Protein 7RG8 (pdb70)

Sequence (459 aa):
KFKNSTYSRSSVDVLYTFAKCSGLDLIFGLNALLRTSDGQWNSSSNAQLLLDYCASKGYNIDWELGNEPNSFRKKAGIFINGSQLGKDFIHLHKLLRKSTFKNAKLYGPDVGQPRGKTAKMLKSFLKAGGEEVIDAVTWHHYYLNGRTATLEDFLNPDVLDTFISQVQKVLQVVESTRPGKKVWLGETSSAYGGGAPGLSDTFAAGFMWLDKLGLSARMGIEVVMRQVFFGAGNYHLVDENFDPLPDYWLSLLFKKLVGTKVLMASVQGQDRRKLRVYLHCTNTDNPRYKEGDLTLYAINLHNVTKYLRLPYPFSSNKQVDQYLLRPHGPDGLLSKSVQLNGQTLKMVDDQTLPPLKPKPLRPGSSLGLPAFSYAFFVIRNAKVPACIQDVVDLDFFTQEPLHLLVSPSFLSVTIDANLATDPRFLLILLGSPKLRTLARGLSPAYLRFGGTKTDFLIFDPKKE

GO terms:
  GO:0030305 heparanase activity (F, IDA)
  GO:0030200 heparan sulfate proteoglycan catabolic process (P, IDA)
  GO:0030305 heparanase activity (F, EXP)
  GO:0005515 protein binding (F, IPI)
  GO:0004566 beta-glucuronidase activity (F, TAS)
  GO:0006029 proteoglycan metabolic process (P, TAS)
  GO:0005764 lysosome (C, IDA)
  GO:0035580 specific granule lumen (C, TAS)
  GO:0043202 lysosomal lumen (C, TAS)
  GO:0005576 extracellular region (C, TAS)
  GO:0005886 plasma membrane (C, TAS)
  GO:0005654 nucleoplasm (C, IDA)
  GO:0002542 Factor XII activation (P, IDA)
  GO:0005768 endosome (C, IDA)
  GO:0010508 positive regulation of autophagy (P, IDA)
  GO:0030194 positive regulation of blood coagulation (P, IDA)
  GO:0030335 positive regulation of cell migration (P, IDA)
  GO:0006954 inflammatory response (P, IDA)
  GO:0001954 positive regulation of cell-matrix adhesion (P, IMP)
  GO:0005576 extracellular region (C, IMP)

Organism: Homo sapiens (NCBI:txid9606)

Structure (mmCIF, N/CA/C/O backbone):
data_7RG8
#
_entry.id   7RG8
#
_cell.length_a   59.785
_cell.length_b   76.094
_cell.length_c   124.432
_cell.angle_alpha   90.000
_cell.angle_beta   90.000
_cell.angle_gamma   90.000
#
_symmetry.space_group_name_H-M   'P 21 21 21'
#
loop_
_entity.id
_entity.type
_entity.pdbx_description
1 polymer 'Heparanase 50 kDa subunit'
2 polymer 'Heparanase 8 kDa subunit'
3 non-polymer 'ACETATE ION'
4 non-polymer 'SODIUM ION'
5 water water
#
loop_
_atom_site.group_PDB
_atom_site.id
_atom_site.type_symbol
_atom_site.label_atom_id
_atom_site.label_alt_id
_atom_site.label_comp_id
_atom_site.label_asym_id
_atom_site.label_entity_id
_atom_site.label_seq_id
_atom_site.pdbx_PDB_ins_code
_atom_site.Cartn_x
_atom_site.Cartn_y
_atom_site.Cartn_z
_atom_site.occupancy
_atom_site.B_iso_or_equiv
_atom_site.auth_seq_id
_atom_site.auth_comp_id
_atom_site.auth_asym_id
_atom_site.auth_atom_id
_atom_site.pdbx_PDB_model_num
ATOM 1 N N . LYS A 1 3 ? -11.160 24.011 6.595 1.00 65.71 159 LYS A N 1
ATOM 2 C CA . LYS A 1 3 ? -10.004 24.905 6.593 1.00 65.51 159 LYS A CA 1
ATOM 3 C C . LYS A 1 3 ? -8.894 24.337 5.703 1.00 64.65 159 LYS A C 1
ATOM 4 O O . LYS A 1 3 ? -8.253 25.082 4.965 1.00 64.85 159 LYS A O 1
ATOM 22 N N . PHE A 1 4 ? -8.681 23.022 5.751 1.00 63.56 160 PHE A N 1
ATOM 23 C CA . PHE A 1 4 ? -7.667 22.395 4.911 1.00 62.27 160 PHE A CA 1
ATOM 24 C C . PHE A 1 4 ? -8.205 22.135 3.505 1.00 59.28 160 PHE A C 1
ATOM 25 O O . PHE A 1 4 ? -9.335 21.669 3.333 1.00 58.36 160 PHE A O 1
ATOM 42 N N . LYS A 1 5 ? -7.385 22.437 2.500 1.00 57.07 161 LYS A N 1
ATOM 43 C CA . LYS A 1 5 ? -7.599 22.000 1.126 1.00 54.01 161 LYS A CA 1
ATOM 44 C C . LYS A 1 5 ? -6.495 21.016 0.746 1.00 46.37 161 LYS A C 1
ATOM 45 O O . LYS A 1 5 ? -5.509 20.839 1.470 1.00 43.34 161 LYS A O 1
ATOM 64 N N . ASN A 1 6 ? -6.673 20.354 -0.394 1.00 42.04 162 ASN A N 1
ATOM 65 C CA . ASN A 1 6 ? -5.717 19.345 -0.820 1.00 36.93 162 ASN A CA 1
ATOM 66 C C . ASN A 1 6 ? -4.519 19.972 -1.521 1.00 29.46 162 ASN A C 1
ATOM 67 O O . ASN A 1 6 ? -4.614 21.034 -2.146 1.00 30.95 162 ASN A O 1
ATOM 7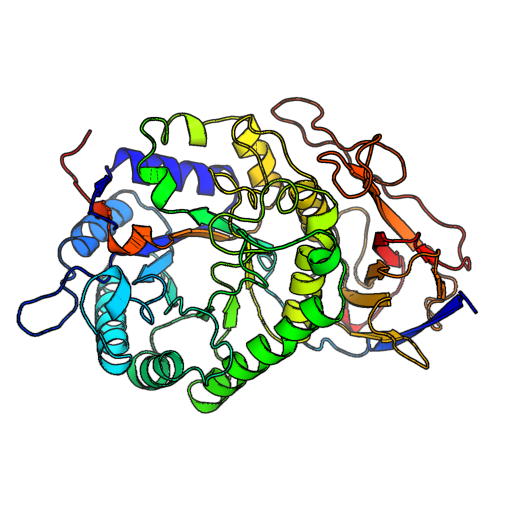8 N N . SER A 1 7 ? -3.385 19.295 -1.399 1.00 22.94 163 SER A N 1
ATOM 79 C CA . SER A 1 7 ? -2.162 19.626 -2.112 1.00 21.13 163 SER A CA 1
ATOM 80 C C . SER A 1 7 ? -1.606 18.349 -2.741 1.00 18.70 163 SER A C 1
ATOM 81 O O . SER A 1 7 ? -1.970 17.242 -2.339 1.00 19.33 163 SER A O 1
ATOM 89 N N . THR A 1 8 ? -0.684 18.492 -3.691 1.00 17.96 164 THR A N 1
ATOM 90 C CA . THR A 1 8 ? -0.064 17.344 -4.327 1.00 18.12 164 THR A CA 1
ATOM 91 C C . THR A 1 8 ? 1.374 17.196 -3.850 1.00 17.32 164 THR A C 1
ATOM 92 O O . THR A 1 8 ? 2.013 18.155 -3.403 1.00 18.78 164 THR A O 1
ATOM 103 N N . TYR A 1 9 ? 1.893 15.976 -3.976 1.00 17.56 165 TYR A N 1
ATOM 104 C CA . TYR A 1 9 ? 3.306 15.703 -3.737 1.00 17.52 165 TYR A CA 1
ATOM 105 C C . TYR A 1 9 ? 3.857 14.826 -4.852 1.00 17.48 165 TYR A C 1
ATOM 106 O O . TYR A 1 9 ? 3.130 14.066 -5.498 1.00 17.95 165 TYR A O 1
ATOM 124 N N . SER A 1 10 ? 5.150 14.960 -5.073 1.00 17.82 166 SER A N 1
ATOM 125 C CA . SER A 1 10 ? 5.827 14.352 -6.206 1.00 17.61 166 SER A CA 1
ATOM 126 C C . SER A 1 10 ? 6.603 13.098 -5.812 1.00 17.72 166 SER A C 1
ATOM 127 O O . SER A 1 10 ? 6.856 12.821 -4.636 1.00 17.68 166 SER A O 1
ATOM 135 N N . ARG A 1 11 ? 7.022 12.356 -6.839 1.00 17.78 167 ARG A N 1
ATOM 136 C CA . ARG A 1 11 ? 7.984 11.275 -6.655 1.00 18.48 167 ARG A CA 1
ATOM 137 C C . ARG A 1 11 ? 9.249 11.769 -5.966 1.00 18.68 167 ARG A C 1
ATOM 138 O O . ARG A 1 11 ? 9.809 11.079 -5.105 1.00 19.16 167 ARG A O 1
ATOM 159 N N . SER A 1 12 ? 9.724 12.959 -6.339 1.00 19.68 168 SER A N 1
ATOM 160 C CA . SER A 1 12 ? 10.955 13.460 -5.740 1.00 20.39 168 SER A CA 1
ATOM 161 C C . SER A 1 12 ? 10.777 13.665 -4.245 1.00 20.51 168 SER A C 1
ATOM 162 O O . SER A 1 12 ? 11.709 13.450 -3.466 1.00 21.18 168 SER A O 1
ATOM 170 N N . SER A 1 13 ? 9.593 14.106 -3.829 1.00 19.61 169 SER A N 1
ATOM 171 C CA . SER A 1 13 ? 9.347 14.276 -2.400 1.00 19.56 169 SER A CA 1
ATOM 172 C C . SER A 1 13 ? 9.351 12.940 -1.677 1.00 18.25 169 SER A C 1
ATOM 173 O O . SER A 1 13 ? 9.894 12.823 -0.573 1.00 18.74 169 SER A O 1
ATOM 181 N N . VAL A 1 14 ? 8.756 11.921 -2.286 1.00 17.67 170 VAL A N 1
ATOM 182 C CA . VAL A 1 14 ? 8.799 10.583 -1.715 1.00 17.29 170 VAL A CA 1
ATOM 183 C C . VAL A 1 14 ? 10.241 10.110 -1.630 1.00 16.63 170 VAL A C 1
ATOM 184 O O . VAL A 1 14 ? 10.676 9.556 -0.611 1.00 17.71 170 VAL A O 1
ATOM 197 N N . ASP A 1 15 ? 11.002 10.308 -2.708 1.00 16.82 171 ASP A N 1
ATOM 198 C CA . ASP A 1 15 ? 12.385 9.858 -2.734 1.00 17.66 171 ASP A CA 1
ATOM 199 C C . ASP A 1 15 ? 13.207 10.512 -1.626 1.00 17.57 171 ASP A C 1
ATOM 200 O O . ASP A 1 15 ? 14.023 9.846 -0.977 1.00 18.95 171 ASP A O 1
ATOM 209 N N . VAL A 1 16 ? 13.059 11.830 -1.440 1.00 18.17 172 VAL A N 1
ATOM 210 C CA . VAL A 1 16 ? 13.883 12.519 -0.455 1.00 19.78 172 VAL A CA 1
ATOM 211 C C . VAL A 1 16 ? 13.506 12.083 0.953 1.00 19.07 172 VAL A C 1
ATOM 212 O O . VAL A 1 16 ? 14.369 11.921 1.814 1.00 19.47 172 VAL A O 1
ATOM 225 N N . LEU A 1 17 ? 12.214 11.881 1.202 1.00 18.16 173 LEU A N 1
ATOM 226 C CA . LEU A 1 17 ? 11.768 11.390 2.502 1.00 17.93 173 LEU A CA 1
ATOM 227 C C . LEU A 1 17 ? 12.326 10.001 2.786 1.00 17.65 173 LEU A C 1
ATOM 228 O O . LEU A 1 17 ? 12.855 9.734 3.883 1.00 17.95 173 LEU A O 1
ATOM 244 N N . TYR A 1 18 ? 12.252 9.110 1.795 1.00 17.13 174 TYR A N 1
ATOM 245 C CA . TYR A 1 18 ? 12.798 7.770 1.971 1.00 17.28 174 TYR A CA 1
ATOM 246 C C . TYR A 1 18 ? 14.306 7.815 2.205 1.00 17.43 174 TYR A C 1
ATOM 247 O O . TYR A 1 18 ? 14.836 7.128 3.086 1.00 18.64 174 TYR A O 1
ATOM 265 N N . THR A 1 19 ? 15.015 8.600 1.400 1.00 18.21 175 THR A N 1
ATOM 266 C CA . THR A 1 19 ? 16.463 8.703 1.537 1.00 19.71 175 THR A CA 1
ATOM 267 C C . THR A 1 19 ? 16.850 9.298 2.881 1.00 18.55 175 THR A C 1
ATOM 268 O O . THR A 1 19 ? 17.812 8.845 3.509 1.00 19.29 175 THR A O 1
ATOM 279 N N . PHE A 1 20 ? 16.112 10.309 3.338 1.00 17.53 176 PHE A N 1
ATOM 280 C CA . PHE A 1 20 ? 16.382 10.876 4.651 1.00 17.78 176 PHE A CA 1
ATOM 281 C C . PHE A 1 20 ? 16.280 9.791 5.723 1.00 17.51 176 PHE A C 1
ATOM 282 O O . PHE A 1 20 ? 17.171 9.640 6.569 1.00 18.69 176 PHE A O 1
ATOM 299 N N . ALA A 1 21 ? 15.204 9.003 5.686 1.00 16.28 177 ALA A N 1
ATOM 300 C CA . ALA A 1 21 ? 15.043 7.940 6.674 1.00 17.36 177 ALA A CA 1
ATOM 301 C C . ALA A 1 21 ? 16.151 6.906 6.541 1.00 19.12 177 ALA A C 1
ATOM 302 O O . ALA A 1 21 ? 16.818 6.560 7.526 1.00 19.45 177 ALA A O 1
ATOM 309 N N . LYS A 1 22 ? 16.366 6.396 5.325 1.00 21.61 178 LYS A N 1
ATOM 310 C CA . LYS A 1 22 ? 17.335 5.323 5.140 1.00 25.01 178 LYS A CA 1
ATOM 311 C C . LYS A 1 22 ? 18.729 5.759 5.566 1.00 24.12 178 LYS A C 1
ATOM 312 O O . LYS A 1 22 ? 19.445 5.013 6.247 1.00 25.39 178 LYS A O 1
ATOM 331 N N . CYS A 1 23 ? 19.150 6.950 5.135 1.00 23.49 179 CYS A N 1
ATOM 332 C CA . CYS A 1 23 ? 20.505 7.392 5.424 1.00 25.64 179 CYS A CA 1
ATOM 333 C C . CYS A 1 23 ? 20.705 7.749 6.883 1.00 24.08 179 CYS A C 1
ATOM 334 O O . CYS A 1 23 ? 21.855 7.846 7.329 1.00 26.48 179 CYS A O 1
ATOM 342 N N . SER A 1 24 ? 19.623 7.934 7.632 1.00 21.38 180 SER A N 1
ATOM 343 C CA . SER A 1 24 ? 19.686 8.196 9.062 1.00 20.60 180 SER A CA 1
ATOM 344 C C . SER A 1 24 ? 19.427 6.959 9.905 1.00 19.37 180 SER A C 1
ATOM 345 O O . SER A 1 24 ? 19.437 7.052 11.135 1.00 20.07 180 SER A O 1
ATOM 353 N N . GLY A 1 25 ? 19.204 5.807 9.286 1.00 18.49 181 GLY A N 1
ATOM 354 C CA . GLY A 1 25 ? 18.930 4.603 10.041 1.00 18.42 181 GLY A CA 1
ATOM 355 C C . GLY A 1 25 ? 17.547 4.555 10.658 1.00 18.07 181 GLY A C 1
ATOM 356 O O . GLY A 1 25 ? 17.368 3.916 11.703 1.00 19.28 181 GLY A O 1
ATOM 360 N N . LEU A 1 26 ? 16.566 5.210 10.040 1.00 16.99 182 LEU A N 1
ATOM 361 C CA . LEU A 1 26 ? 15.196 5.248 10.510 1.00 16.13 182 LEU A CA 1
ATOM 362 C C . LEU A 1 26 ? 14.314 4.443 9.572 1.00 17.52 182 LEU A C 1
ATOM 363 O O . LEU A 1 26 ? 14.620 4.294 8.390 1.00 19.59 182 LEU A O 1
ATOM 379 N N . ASP A 1 27 ? 13.193 3.960 10.103 1.00 16.54 183 ASP A N 1
ATOM 380 C CA . ASP A 1 27 ? 12.227 3.161 9.356 1.00 16.04 183 ASP A CA 1
ATOM 381 C C . ASP A 1 27 ? 10.991 3.995 9.063 1.00 15.92 183 ASP A C 1
ATOM 382 O O . ASP A 1 27 ? 10.275 4.411 9.972 1.00 16.56 183 ASP A O 1
ATOM 391 N N . LEU A 1 28 ? 10.753 4.262 7.794 1.00 15.88 184 LEU A N 1
ATOM 392 C CA . LEU A 1 28 ? 9.679 5.146 7.373 1.00 15.14 184 LEU A CA 1
ATOM 393 C C . LEU A 1 28 ? 8.303 4.495 7.466 1.00 14.70 184 LEU A C 1
ATOM 394 O O . LEU A 1 28 ? 8.093 3.379 6.986 1.00 15.57 184 LEU A O 1
ATOM 410 N N . ILE A 1 29 ? 7.355 5.239 8.032 1.00 14.26 185 ILE A N 1
ATOM 411 C CA . ILE A 1 29 ? 5.935 4.924 8.006 1.00 14.41 185 ILE A CA 1
ATOM 412 C C . ILE A 1 29 ? 5.257 6.069 7.274 1.00 14.41 185 ILE A C 1
ATOM 413 O O . ILE A 1 29 ? 5.448 7.231 7.642 1.00 15.85 185 ILE A O 1
ATOM 429 N N . PHE A 1 30 ? 4.488 5.755 6.232 1.00 14.47 186 PHE A N 1
ATOM 430 C CA . PHE A 1 30 ? 3.871 6.772 5.394 1.00 14.78 186 PHE A CA 1
ATOM 431 C C . PHE A 1 30 ? 2.355 6.681 5.514 1.00 14.48 186 PHE A C 1
ATOM 432 O O . PHE A 1 30 ? 1.766 5.640 5.216 1.00 15.38 186 PHE A O 1
ATOM 449 N N . GLY A 1 31 ? 1.725 7.779 5.924 1.00 14.42 187 GLY A N 1
ATOM 450 C CA . GLY A 1 31 ? 0.283 7.835 6.017 1.00 15.13 187 GLY A CA 1
ATOM 451 C C . GLY A 1 31 ? -0.408 8.140 4.697 1.00 14.55 187 GLY A C 1
ATOM 452 O O . GLY A 1 31 ? -0.124 9.161 4.063 1.00 15.22 187 GLY A O 1
ATOM 456 N N . LEU A 1 32 ? -1.309 7.255 4.275 1.00 15.13 188 LEU A N 1
ATOM 457 C CA . LEU A 1 32 ? -2.078 7.427 3.052 1.00 15.48 188 LEU A CA 1
ATOM 458 C C . LEU A 1 32 ? -3.384 8.180 3.318 1.00 14.96 188 LEU A C 1
ATOM 459 O O . LEU A 1 32 ? -3.943 8.136 4.414 1.00 15.52 188 LEU A O 1
ATOM 475 N N . ASN A 1 33 ? -3.887 8.849 2.285 1.00 15.59 189 ASN A N 1
ATOM 476 C CA . ASN A 1 33 ? -5.087 9.683 2.371 1.00 15.18 189 ASN A CA 1
ATOM 477 C C . ASN A 1 33 ? -6.347 8.821 2.381 1.00 15.39 189 ASN A C 1
ATOM 478 O O . ASN A 1 33 ? -6.635 8.124 1.403 1.00 16.62 189 ASN A O 1
ATOM 489 N N . ALA A 1 34 ? -7.087 8.860 3.502 1.00 15.48 190 ALA A N 1
ATOM 490 C CA . ALA A 1 34 ? -8.300 8.076 3.657 1.00 15.70 190 ALA A CA 1
ATOM 491 C C . ALA A 1 34 ? -9.549 8.800 3.179 1.00 15.46 190 ALA A C 1
ATOM 492 O O . ALA A 1 34 ? -10.632 8.197 3.164 1.00 17.59 190 ALA A O 1
ATOM 499 N N . LEU A 1 35 ? -9.441 10.068 2.795 1.00 15.36 191 LEU A N 1
ATOM 500 C CA . LEU A 1 35 ? -10.605 10.854 2.412 1.00 16.35 191 LEU A CA 1
ATOM 501 C C . LEU A 1 35 ? -10.861 10.866 0.911 1.00 17.58 191 LEU A C 1
ATOM 502 O O . LEU A 1 35 ? -11.680 11.649 0.449 1.00 21.62 191 LEU A O 1
ATOM 518 N N . LEU A 1 36 ? -10.217 9.981 0.162 1.00 16.11 192 LEU A N 1
ATOM 519 C CA . LEU A 1 36 ? -10.532 9.719 -1.236 1.00 16.42 192 LEU A CA 1
ATOM 520 C C . LEU A 1 36 ? -11.578 8.613 -1.194 1.00 16.63 192 LEU A C 1
ATOM 521 O O . LEU A 1 36 ? -11.277 7.481 -0.788 1.00 17.24 192 LEU A O 1
ATOM 537 N N . ARG A 1 37 ? -12.821 8.964 -1.514 1.00 16.81 193 ARG A N 1
ATOM 538 C CA . ARG A 1 37 ? -13.955 8.080 -1.300 1.00 16.58 193 ARG A CA 1
ATOM 539 C C . ARG A 1 37 ? -14.708 7.834 -2.599 1.00 18.01 193 ARG A C 1
ATOM 540 O O . ARG A 1 37 ? -14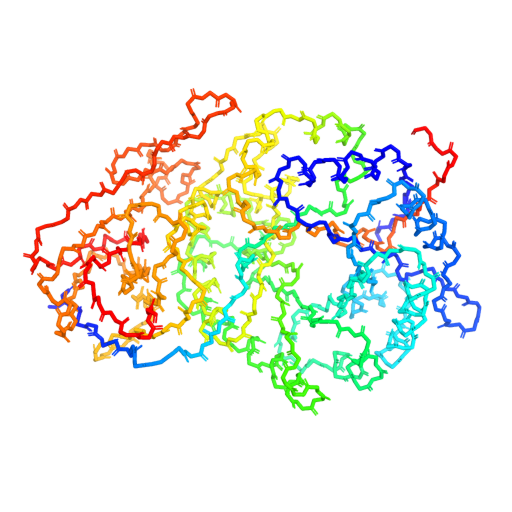.848 8.731 -3.438 1.00 18.42 193 ARG A O 1
ATOM 561 N N . THR A 1 38 ? -15.240 6.626 -2.735 1.00 19.27 194 THR A N 1
ATOM 562 C CA . THR A 1 38 ? -16.116 6.314 -3.853 1.00 20.36 194 THR A CA 1
ATOM 563 C C . THR A 1 38 ? -17.531 6.823 -3.582 1.00 21.66 194 THR A C 1
ATOM 564 O O . THR A 1 38 ? -17.884 7.239 -2.477 1.00 21.93 194 THR A O 1
ATOM 575 N N . SER A 1 39 ? -18.362 6.770 -4.618 1.00 22.78 195 SER A N 1
ATOM 576 C CA . SER A 1 39 ? -19.743 7.218 -4.486 1.00 24.27 195 SER A CA 1
ATOM 577 C C . SER A 1 39 ? -20.586 6.288 -3.627 1.00 25.95 195 SER A C 1
ATOM 578 O O . SER A 1 39 ? -21.690 6.678 -3.233 1.00 28.76 195 SER A O 1
ATOM 586 N N . ASP A 1 40 ? -20.112 5.077 -3.330 1.00 25.68 196 ASP A N 1
ATOM 587 C CA . ASP A 1 40 ? -20.810 4.188 -2.409 1.00 27.05 196 ASP A CA 1
ATOM 588 C C . ASP A 1 40 ? -20.142 4.123 -1.035 1.00 25.64 196 ASP A C 1
ATOM 589 O O . ASP A 1 40 ? -20.358 3.160 -0.294 1.00 27.86 196 ASP A O 1
ATOM 598 N N . GLY A 1 41 ? -19.323 5.117 -0.690 1.00 23.08 197 GLY A N 1
ATOM 599 C CA . GLY A 1 41 ? -18.841 5.267 0.669 1.00 22.15 197 GLY A CA 1
ATOM 600 C C . GLY A 1 41 ? -17.622 4.466 1.039 1.00 21.02 197 GLY A C 1
ATOM 601 O O . GLY A 1 41 ? -17.345 4.325 2.239 1.00 21.52 197 GLY A O 1
ATOM 605 N N . GLN A 1 42 ? -16.891 3.935 0.060 1.00 20.79 198 GLN A N 1
ATOM 606 C CA . GLN A 1 42 ? -15.702 3.135 0.307 1.00 20.78 198 GLN A CA 1
ATOM 607 C C . GLN A 1 42 ? -14.457 3.985 0.089 1.00 18.61 198 GLN A C 1
ATOM 608 O O . GLN A 1 42 ? -14.479 4.971 -0.635 1.00 18.85 198 GLN A O 1
ATOM 622 N N . TRP A 1 43 ? -13.345 3.569 0.683 1.00 17.41 199 TRP A N 1
ATOM 623 C CA . TRP A 1 43 ? -12.063 4.163 0.318 1.00 17.27 199 TRP A CA 1
ATOM 624 C C . TRP A 1 43 ? -11.772 3.873 -1.155 1.00 17.76 199 TRP A C 1
ATOM 625 O O . TRP A 1 43 ? -11.913 2.736 -1.623 1.00 19.63 199 TRP A O 1
ATOM 646 N N . ASN A 1 44 ? -11.388 4.914 -1.892 1.00 17.11 200 ASN A N 1
ATOM 647 C CA . ASN A 1 44 ? -10.944 4.791 -3.277 1.00 17.33 200 ASN A CA 1
ATOM 648 C C . ASN A 1 44 ? -9.427 4.641 -3.245 1.00 17.13 200 ASN A C 1
ATOM 649 O O . ASN A 1 44 ? -8.714 5.599 -2.941 1.00 17.99 200 ASN A O 1
ATOM 660 N N . SER A 1 45 ? -8.930 3.450 -3.568 1.00 17.45 201 SER A N 1
ATOM 661 C CA . SER A 1 45 ? -7.518 3.139 -3.447 1.00 17.93 201 SER A CA 1
ATOM 662 C C . SER A 1 45 ? -6.684 3.531 -4.666 1.00 17.75 201 SER A C 1
ATOM 663 O O . SER A 1 45 ? -5.490 3.218 -4.700 1.00 18.42 201 SER A O 1
ATOM 671 N N A SER A 1 46 ? -7.262 4.226 -5.650 0.46 17.85 202 SER A N 1
ATOM 672 N N B SER A 1 46 ? -7.282 4.211 -5.649 0.54 18.47 202 SER A N 1
ATOM 673 C CA A SER A 1 46 ? -6.558 4.405 -6.921 0.46 18.08 202 SER A CA 1
ATOM 674 C CA B SER A 1 46 ? -6.600 4.458 -6.918 0.54 19.17 202 SER A CA 1
ATOM 675 C C A SER A 1 46 ? -5.307 5.267 -6.771 0.46 18.02 202 SER A C 1
ATOM 676 C C B SER A 1 46 ? -5.306 5.235 -6.719 0.54 18.82 202 SER A C 1
ATOM 677 O O A SER A 1 46 ? -4.283 4.987 -7.406 0.46 18.02 202 SER A O 1
ATOM 678 O O B SER A 1 46 ? -4.254 4.861 -7.251 0.54 19.36 202 SER A O 1
ATOM 693 N N . ASN A 1 47 ? -5.352 6.320 -5.949 1.00 18.21 203 ASN A N 1
ATOM 694 C CA . ASN A 1 47 ? -4.158 7.150 -5.799 1.00 17.99 203 ASN A CA 1
ATOM 695 C C . ASN A 1 47 ? -3.085 6.408 -5.015 1.00 17.85 203 ASN A C 1
ATOM 696 O O . ASN A 1 47 ? -1.906 6.416 -5.393 1.00 18.04 203 ASN A O 1
ATOM 708 N N . ALA A 1 48 ? -3.479 5.737 -3.933 1.00 17.25 204 ALA A N 1
ATOM 709 C CA . ALA A 1 48 ? -2.522 4.956 -3.155 1.00 17.43 204 ALA A CA 1
ATOM 710 C C . ALA A 1 48 ? -1.875 3.874 -4.010 1.00 17.63 204 ALA A C 1
ATOM 711 O O . ALA A 1 48 ? -0.675 3.595 -3.868 1.00 18.65 204 ALA A O 1
ATOM 718 N N . GLN A 1 49 ? -2.654 3.237 -4.896 1.00 17.63 205 GLN A N 1
ATOM 719 C CA . GLN A 1 49 ? -2.084 2.205 -5.756 1.00 18.29 205 GLN A CA 1
ATOM 720 C C . GLN A 1 49 ? -0.928 2.754 -6.585 1.00 18.28 205 GLN A C 1
ATOM 721 O O . GLN A 1 49 ? 0.088 2.075 -6.770 1.00 18.61 205 GLN A O 1
ATOM 735 N N . LEU A 1 50 ? -1.071 3.977 -7.108 1.00 17.81 206 LEU A N 1
ATOM 736 C CA . LEU A 1 50 ? 0.018 4.575 -7.870 1.00 18.64 206 LEU A CA 1
ATOM 737 C C . LEU A 1 50 ? 1.256 4.734 -7.008 1.00 18.24 206 LEU A C 1
ATOM 738 O O . LEU A 1 50 ? 2.371 4.446 -7.455 1.00 18.44 206 LEU A O 1
ATOM 754 N N . LEU A 1 51 ? 1.078 5.195 -5.767 1.00 17.38 207 LEU A N 1
ATOM 755 C CA . LEU A 1 51 ? 2.215 5.375 -4.877 1.00 16.87 207 LEU A CA 1
ATOM 756 C C . LEU A 1 51 ? 2.833 4.045 -4.476 1.00 17.64 207 LEU A C 1
ATOM 757 O O . LEU A 1 51 ? 4.061 3.906 -4.478 1.00 17.87 207 LEU A O 1
ATOM 773 N N . LEU A 1 52 ? 2.005 3.056 -4.142 1.00 18.10 208 LEU A N 1
ATOM 774 C CA . LEU A 1 52 ? 2.536 1.748 -3.785 1.00 18.77 208 LEU A CA 1
ATOM 775 C C . LEU A 1 52 ? 3.342 1.168 -4.937 1.00 18.33 208 LEU A C 1
ATOM 776 O O . LEU A 1 52 ? 4.432 0.630 -4.729 1.00 19.52 208 LEU A O 1
ATOM 792 N N . ASP A 1 53 ? 2.807 1.256 -6.160 1.00 18.47 209 ASP A N 1
ATOM 793 C CA . ASP A 1 53 ? 3.516 0.735 -7.327 1.00 19.19 209 ASP A CA 1
ATOM 794 C C . ASP A 1 53 ? 4.837 1.459 -7.530 1.00 19.56 209 ASP A C 1
ATOM 795 O O . ASP A 1 53 ? 5.858 0.836 -7.854 1.00 20.10 209 ASP A O 1
ATOM 804 N N . TYR A 1 54 ? 4.836 2.781 -7.361 1.00 18.29 210 TYR A N 1
ATOM 805 C CA . TYR A 1 54 ? 6.068 3.540 -7.510 1.00 18.36 210 TYR A CA 1
ATOM 806 C C . TYR A 1 54 ? 7.101 3.088 -6.485 1.00 18.25 210 TYR A C 1
ATOM 807 O O . TYR A 1 54 ? 8.254 2.800 -6.819 1.00 18.84 210 TYR A O 1
ATOM 825 N N . CYS A 1 55 ? 6.701 3.024 -5.215 1.00 18.77 211 CYS A N 1
ATOM 826 C CA . CYS A 1 55 ? 7.644 2.646 -4.171 1.00 18.60 211 CYS A CA 1
ATOM 827 C C . CYS A 1 55 ? 8.161 1.233 -4.367 1.00 20.29 211 CYS A C 1
ATOM 828 O O . CYS A 1 55 ? 9.346 0.965 -4.145 1.00 20.80 211 CYS A O 1
ATOM 836 N N . ALA A 1 56 ? 7.292 0.312 -4.782 1.00 21.31 212 ALA A N 1
ATOM 837 C CA . ALA A 1 56 ? 7.750 -1.047 -5.036 1.00 23.44 212 ALA A CA 1
ATOM 838 C C . ALA A 1 56 ? 8.758 -1.076 -6.174 1.00 23.24 212 ALA A C 1
ATOM 839 O O . ALA A 1 56 ? 9.764 -1.797 -6.116 1.00 24.16 212 ALA A O 1
ATOM 846 N N . SER A 1 57 ? 8.499 -0.303 -7.229 1.00 22.44 213 SER A N 1
ATOM 847 C CA . SER A 1 57 ? 9.408 -0.299 -8.367 1.00 24.55 213 SER A CA 1
ATOM 848 C C . SER A 1 57 ? 10.780 0.218 -7.973 1.00 24.29 213 SER A C 1
ATOM 849 O O . SER A 1 57 ? 11.787 -0.187 -8.560 1.00 26.69 213 SER A O 1
ATOM 857 N N . LYS A 1 58 ? 10.843 1.096 -6.971 1.00 22.95 214 LYS A N 1
ATOM 858 C CA . LYS A 1 58 ? 12.100 1.639 -6.482 1.00 22.99 214 LYS A CA 1
ATOM 859 C C . LYS A 1 58 ? 12.757 0.754 -5.431 1.00 23.47 214 LYS A C 1
ATOM 860 O O . LYS A 1 58 ? 13.867 1.071 -4.986 1.00 24.91 214 LYS A O 1
ATOM 879 N N . GLY A 1 59 ? 12.075 -0.294 -4.972 1.00 22.58 215 GLY A N 1
ATOM 880 C CA . GLY A 1 59 ? 12.626 -1.154 -3.949 1.00 23.05 215 GLY A CA 1
ATOM 881 C C . GLY A 1 59 ? 12.595 -0.556 -2.566 1.00 22.97 215 GLY A C 1
ATOM 882 O O . GLY A 1 59 ? 13.381 -0.959 -1.692 1.00 24.88 215 GLY A O 1
ATOM 886 N N . TYR A 1 60 ? 11.678 0.382 -2.322 1.00 21.84 216 TYR A N 1
ATOM 887 C CA . TYR A 1 60 ? 11.599 1.042 -1.023 1.00 21.24 216 TYR A CA 1
ATOM 888 C C . TYR A 1 60 ? 10.902 0.142 -0.006 1.00 22.49 216 TYR A C 1
ATOM 889 O O . TYR A 1 60 ? 9.847 -0.430 -0.286 1.00 26.20 216 TYR A O 1
ATOM 907 N N . ASN A 1 61 ? 11.471 0.052 1.185 1.00 22.52 217 ASN A N 1
ATOM 908 C CA . ASN A 1 61 ? 10.873 -0.673 2.304 1.00 23.20 217 ASN A CA 1
ATOM 909 C C . ASN A 1 61 ? 10.191 0.350 3.199 1.00 21.17 217 ASN A C 1
ATOM 910 O O . ASN A 1 61 ? 10.839 1.048 3.987 1.00 23.05 217 ASN A O 1
ATOM 921 N N . ILE A 1 62 ? 8.878 0.434 3.064 1.00 19.15 218 ILE A N 1
ATOM 922 C CA . ILE A 1 62 ? 8.056 1.418 3.765 1.00 18.35 218 ILE A CA 1
ATOM 923 C C . ILE A 1 62 ? 6.901 0.677 4.418 1.00 18.28 218 ILE A C 1
ATOM 924 O O . ILE A 1 62 ? 6.341 -0.254 3.829 1.00 20.42 218 ILE A O 1
ATOM 940 N N . ASP A 1 63 ? 6.546 1.088 5.631 1.00 17.41 219 ASP A N 1
ATOM 941 C CA . ASP A 1 63 ? 5.319 0.656 6.289 1.00 16.93 219 ASP A CA 1
ATOM 942 C C . ASP A 1 63 ? 4.273 1.749 6.127 1.00 15.51 219 ASP A C 1
ATOM 943 O O . ASP A 1 63 ? 4.595 2.904 5.830 1.00 16.63 219 ASP A O 1
ATOM 952 N N . TRP A 1 64 ? 3.008 1.380 6.318 1.00 14.96 220 TRP A N 1
ATOM 953 C CA . TRP A 1 64 ? 1.910 2.244 5.906 1.00 15.23 220 TRP A CA 1
ATOM 954 C C . TRP A 1 64 ? 0.894 2.462 7.012 1.00 15.25 220 TRP A C 1
ATOM 955 O O . TRP A 1 64 ? 0.704 1.615 7.894 1.00 16.21 220 TRP A O 1
ATOM 976 N N . GLU A 1 65 ? 0.224 3.607 6.913 1.00 14.90 221 GLU A N 1
ATOM 977 C CA . GLU A 1 65 ? -0.968 3.930 7.677 1.00 14.59 221 GLU A CA 1
ATOM 978 C C . GLU A 1 65 ? -2.012 4.438 6.700 1.00 15.29 221 GLU A C 1
ATOM 979 O O . GLU A 1 65 ? -1.706 4.748 5.546 1.00 15.70 221 GLU A O 1
ATOM 991 N N . LEU A 1 66 ? -3.255 4.521 7.154 1.00 15.35 222 LEU A N 1
ATOM 992 C CA . LEU A 1 66 ? -4.356 5.000 6.315 1.00 16.03 222 LEU A CA 1
ATOM 993 C C . LEU A 1 66 ? -5.224 5.920 7.166 1.00 15.39 222 LEU A C 1
ATOM 994 O O . LEU A 1 66 ? -5.906 5.457 8.087 1.00 16.72 222 LEU A O 1
ATOM 1010 N N . GLY A 1 67 ? -5.178 7.214 6.871 1.00 15.43 223 GLY A N 1
ATOM 1011 C CA . GLY A 1 67 ? -5.927 8.204 7.606 1.00 15.55 223 GLY A CA 1
ATOM 1012 C C . GLY A 1 67 ? -5.227 8.679 8.866 1.00 15.66 223 GLY A C 1
ATOM 1013 O O . GLY A 1 67 ? -4.399 7.988 9.462 1.00 16.25 223 GLY A O 1
ATOM 1017 N N . ASN A 1 68 ? -5.622 9.877 9.290 1.00 15.59 224 ASN A N 1
ATOM 1018 C CA . ASN A 1 68 ? -5.150 10.510 10.518 1.00 15.64 224 ASN A CA 1
ATOM 1019 C C . ASN A 1 68 ? -6.351 11.048 11.279 1.00 15.34 224 ASN A C 1
ATOM 1020 O O . ASN A 1 68 ? -7.116 11.853 10.739 1.00 16.10 224 ASN A O 1
ATOM 1031 N N . GLU A 1 69 ? -6.484 10.647 12.533 1.00 14.93 225 GLU A N 1
ATOM 1032 C CA . GLU A 1 69 ? -7.566 11.137 13.395 1.00 15.46 225 GLU A CA 1
ATOM 1033 C C . GLU A 1 69 ? -8.918 11.061 12.692 1.00 15.16 225 GLU A C 1
ATOM 1034 O O . GLU A 1 69 ? -9.602 12.084 12.514 1.00 15.86 225 GLU A O 1
ATOM 1046 N N . PRO A 1 70 ? -9.351 9.861 12.312 1.00 15.72 226 PRO A N 1
ATOM 1047 C CA . PRO A 1 70 ? -10.637 9.719 11.616 1.00 16.90 226 PRO A CA 1
ATOM 1048 C C . PRO A 1 70 ? -11.809 10.147 12.470 1.00 16.68 226 PRO A C 1
ATOM 1049 O O . PRO A 1 70 ? -12.887 10.436 11.940 1.00 17.76 226 PRO A O 1
ATOM 1060 N N . ASN A 1 71 ? -11.628 10.191 13.795 1.00 17.87 227 ASN A N 1
ATOM 1061 C CA . ASN A 1 71 ? -12.661 10.671 14.696 1.00 20.19 227 ASN A CA 1
ATOM 1062 C C . ASN A 1 71 ? -13.055 12.111 14.424 1.00 21.72 227 ASN A C 1
ATOM 1063 O O . ASN A 1 71 ? -14.146 12.522 14.828 1.00 25.56 227 ASN A O 1
ATOM 1074 N N . SER A 1 72 ? -12.207 12.895 13.766 1.00 19.15 228 SER A N 1
ATOM 1075 C CA . SER A 1 72 ? -12.553 14.280 13.472 1.00 20.85 228 SER A CA 1
ATOM 1076 C C . SER A 1 72 ? -12.835 14.538 11.987 1.00 19.49 228 SER A C 1
ATOM 1077 O O . SER A 1 72 ? -12.887 15.697 11.564 1.00 20.28 228 SER A O 1
ATOM 1085 N N . PHE A 1 73 ? -13.065 13.488 11.191 1.00 18.54 229 PHE A N 1
ATOM 1086 C CA . PHE A 1 73 ? -13.378 13.700 9.775 1.00 18.65 229 PHE A CA 1
ATOM 1087 C C . PHE A 1 73 ? -14.656 14.515 9.591 1.00 20.04 229 PHE A C 1
ATOM 1088 O O . PHE A 1 73 ? -14.757 15.307 8.652 1.00 19.98 229 PHE A O 1
ATOM 1105 N N . ARG A 1 74 ? -15.660 14.324 10.453 1.00 21.85 230 ARG A N 1
ATOM 1106 C CA . ARG A 1 74 ? -16.907 15.063 10.269 1.00 25.59 230 ARG A CA 1
ATOM 1107 C C . ARG A 1 74 ? -16.658 16.562 10.360 1.00 26.62 230 ARG A C 1
ATOM 1108 O O . ARG A 1 74 ? -17.130 17.326 9.513 1.00 27.75 230 ARG A O 1
ATOM 1129 N N . LYS A 1 75 ? -15.854 16.993 11.335 1.00 27.83 231 LYS A N 1
ATOM 1130 C CA . LYS A 1 75 ? -15.568 18.415 11.501 1.00 30.82 231 LYS A CA 1
ATOM 1131 C C . LYS A 1 75 ? -14.554 18.927 10.478 1.00 28.61 231 LYS A C 1
ATOM 1132 O O . LYS A 1 75 ? -14.720 20.030 9.941 1.00 30.73 231 LYS A O 1
ATOM 1151 N N . LYS A 1 76 ? -13.510 18.149 10.182 1.00 25.13 232 LYS A N 1
ATOM 1152 C CA . LYS A 1 76 ? -12.450 18.644 9.310 1.00 24.80 232 LYS A CA 1
ATOM 1153 C C . LYS A 1 76 ? -12.822 18.582 7.829 1.00 23.51 232 LYS A C 1
ATOM 1154 O O . LYS A 1 76 ? -12.284 19.354 7.027 1.00 24.47 232 LYS A O 1
ATOM 1173 N N . ALA A 1 77 ? -13.691 17.660 7.438 1.00 21.32 233 ALA A N 1
ATOM 1174 C CA . ALA A 1 77 ? -13.918 17.393 6.025 1.00 22.00 233 ALA A CA 1
ATOM 1175 C C . ALA A 1 77 ? -15.376 17.199 5.668 1.00 22.65 233 ALA A C 1
ATOM 1176 O O . ALA A 1 77 ? -15.668 16.883 4.506 1.00 24.21 233 ALA A O 1
ATOM 1183 N N . GLY A 1 78 ? -16.293 17.354 6.617 1.00 22.24 234 GLY A N 1
ATOM 1184 C CA . GLY A 1 78 ? -17.700 17.288 6.301 1.00 23.79 234 GLY A CA 1
ATOM 1185 C C . GLY A 1 78 ? -18.191 15.917 5.929 1.00 24.06 234 GLY A C 1
ATOM 1186 O O . GLY A 1 78 ? -19.189 15.797 5.212 1.00 26.70 234 GLY A O 1
ATOM 1190 N N . ILE A 1 79 ? -17.521 14.873 6.393 1.00 22.15 235 ILE A N 1
ATOM 1191 C CA . ILE A 1 79 ? -17.896 13.507 6.065 1.00 21.17 235 ILE A CA 1
ATOM 1192 C C . ILE A 1 79 ? -17.672 12.632 7.290 1.00 21.63 235 ILE A C 1
ATOM 1193 O O . ILE A 1 79 ? -16.663 12.758 7.992 1.00 23.44 235 ILE A O 1
ATOM 1209 N N . PHE A 1 80 ? -18.619 11.750 7.551 1.00 20.45 236 PHE A N 1
ATOM 1210 C CA . PHE A 1 80 ? -18.503 10.784 8.633 1.00 21.47 236 PHE A CA 1
ATOM 1211 C C . PHE A 1 80 ? -18.224 9.405 8.057 1.00 20.51 236 PHE A C 1
ATOM 1212 O O . PHE A 1 80 ? -18.999 8.893 7.245 1.00 21.58 236 PHE A O 1
ATOM 1229 N N . ILE A 1 81 ? -17.111 8.811 8.478 1.00 18.98 237 ILE A N 1
ATOM 1230 C CA . ILE A 1 81 ? -16.754 7.434 8.162 1.00 18.97 237 ILE A CA 1
ATOM 1231 C C . ILE A 1 81 ? -16.718 6.677 9.488 1.00 20.02 237 ILE A C 1
ATOM 1232 O O . ILE A 1 81 ? -15.903 6.989 10.365 1.00 20.63 237 ILE A O 1
ATOM 1248 N N . ASN A 1 82 ? -17.607 5.703 9.654 1.00 19.65 238 ASN A N 1
ATOM 1249 C CA . ASN A 1 82 ? -17.615 5.009 10.936 1.00 20.41 238 ASN A CA 1
ATOM 1250 C C . ASN A 1 82 ? -16.467 4.006 11.008 1.00 19.67 238 ASN A C 1
ATOM 1251 O O . ASN A 1 82 ? -15.801 3.690 10.020 1.00 19.71 238 ASN A O 1
ATOM 1262 N N . GLY A 1 83 ? -16.213 3.529 12.223 1.00 20.81 239 GLY A N 1
ATOM 1263 C CA . GLY A 1 83 ? -15.087 2.646 12.435 1.00 20.56 239 GLY A CA 1
ATOM 1264 C C . GLY A 1 83 ? -15.199 1.331 11.692 1.00 20.61 239 GLY A C 1
ATOM 1265 O O . GLY A 1 83 ? -14.185 0.778 11.260 1.00 21.20 239 GLY A O 1
ATOM 1269 N N . SER A 1 84 ? -16.419 0.805 11.543 1.00 21.53 240 SER A N 1
ATOM 1270 C CA . SER A 1 84 ? -16.594 -0.429 10.782 1.00 22.33 240 SER A CA 1
ATOM 1271 C C . SER A 1 84 ? -16.177 -0.237 9.333 1.00 20.58 240 SER A C 1
ATOM 1272 O O . SER A 1 84 ? -15.500 -1.094 8.753 1.00 21.22 240 SER A O 1
ATOM 1280 N N . GLN A 1 85 ? -16.591 0.877 8.727 1.00 19.80 241 GLN A N 1
ATOM 1281 C CA . GLN A 1 85 ? -16.201 1.169 7.354 1.00 19.46 241 GLN A CA 1
ATOM 1282 C C . GLN A 1 85 ? -14.698 1.381 7.251 1.00 18.49 241 GLN A C 1
ATOM 1283 O O . GLN A 1 85 ? -14.060 0.896 6.312 1.00 18.80 241 GLN A O 1
ATOM 1297 N N . LEU A 1 86 ? -14.113 2.125 8.194 1.00 17.65 242 LEU A N 1
ATOM 1298 C CA . LEU A 1 86 ? -12.668 2.326 8.170 1.00 17.48 242 LEU A CA 1
ATOM 1299 C C . LEU A 1 86 ? -11.931 0.994 8.268 1.00 17.62 242 LEU A C 1
ATOM 1300 O O . LEU A 1 86 ? -10.910 0.786 7.602 1.00 17.61 242 LEU A O 1
ATOM 1316 N N . GLY A 1 87 ? -12.460 0.053 9.056 1.00 18.04 243 GLY A N 1
ATOM 1317 C CA . GLY A 1 87 ? -11.849 -1.262 9.113 1.00 18.83 243 GLY A CA 1
ATOM 1318 C C . GLY A 1 87 ? -11.882 -1.976 7.779 1.00 18.69 243 GLY A C 1
ATOM 1319 O O . GLY A 1 87 ? -10.895 -2.596 7.371 1.00 19.58 243 GLY A O 1
ATOM 1323 N N . LYS A 1 88 ? -13.007 -1.866 7.068 1.00 19.55 244 LYS A N 1
ATOM 1324 C CA . LYS A 1 88 ? -13.125 -2.444 5.735 1.00 19.54 244 LYS A CA 1
ATOM 1325 C C . LYS A 1 88 ? -12.122 -1.808 4.778 1.00 19.17 244 LYS A C 1
ATOM 1326 O O . LYS A 1 88 ? -11.514 -2.500 3.955 1.00 19.70 244 LYS A O 1
ATOM 1345 N N . ASP A 1 89 ? -11.914 -0.495 4.895 1.00 17.63 245 ASP A N 1
ATOM 1346 C CA . ASP A 1 89 ? -10.934 0.189 4.063 1.00 18.09 245 ASP A CA 1
ATOM 1347 C C . ASP A 1 89 ? -9.533 -0.336 4.353 1.00 17.74 245 ASP A C 1
ATOM 1348 O O . ASP A 1 89 ? -8.741 -0.555 3.433 1.00 18.56 245 ASP A O 1
ATOM 1357 N N . PHE A 1 90 ? -9.206 -0.546 5.633 1.00 17.54 246 PHE A N 1
ATOM 1358 C CA . PHE A 1 90 ? -7.898 -1.099 5.978 1.00 16.78 246 PHE A CA 1
ATOM 1359 C C . PHE A 1 90 ? -7.714 -2.514 5.432 1.00 17.30 246 PHE A C 1
ATOM 1360 O O . PHE A 1 90 ? -6.613 -2.875 5.006 1.00 17.95 246 PHE A O 1
ATOM 1377 N N . ILE A 1 91 ? -8.774 -3.325 5.433 1.00 18.09 247 ILE A N 1
ATOM 1378 C CA . ILE A 1 91 ? -8.680 -4.662 4.847 1.00 19.21 247 ILE A CA 1
ATOM 1379 C C . ILE A 1 91 ? -8.328 -4.558 3.370 1.00 19.45 247 ILE A C 1
ATOM 1380 O O . ILE A 1 91 ? -7.491 -5.304 2.854 1.00 20.81 247 ILE A O 1
ATOM 1396 N N . HIS A 1 92 ? -8.941 -3.609 2.671 1.00 19.22 248 HIS A N 1
ATOM 1397 C CA . HIS A 1 92 ? -8.600 -3.409 1.265 1.00 19.69 248 HIS A CA 1
ATOM 1398 C C . HIS A 1 92 ? -7.129 -3.045 1.102 1.00 18.93 248 HIS A C 1
ATOM 1399 O O . HIS A 1 92 ? -6.425 -3.618 0.264 1.00 20.27 248 HIS A O 1
ATOM 1413 N N . LEU A 1 93 ? -6.643 -2.093 1.895 1.00 18.21 249 LEU A N 1
ATOM 1414 C CA . LEU A 1 93 ? -5.236 -1.714 1.807 1.00 18.43 249 LEU A CA 1
ATOM 1415 C C . LEU A 1 93 ? -4.335 -2.904 2.105 1.00 18.98 249 LEU A C 1
ATOM 1416 O O . LEU A 1 93 ? -3.326 -3.114 1.426 1.00 19.25 249 LEU A O 1
ATOM 1432 N N . HIS A 1 94 ? -4.683 -3.703 3.114 1.00 19.01 250 HIS A N 1
ATOM 1433 C CA . HIS A 1 94 ? -3.898 -4.897 3.392 1.00 20.25 250 HIS A CA 1
ATOM 1434 C C . HIS A 1 94 ? -3.779 -5.801 2.168 1.00 20.13 250 HIS A C 1
ATOM 1435 O O . HIS A 1 94 ? -2.703 -6.339 1.883 1.00 20.60 250 HIS A O 1
ATOM 1449 N N . LYS A 1 95 ? -4.870 -5.976 1.421 1.00 21.80 251 LYS A N 1
ATOM 1450 C CA . LYS A 1 95 ? -4.814 -6.832 0.240 1.00 23.70 251 LYS A CA 1
ATOM 1451 C C . LYS A 1 95 ? -3.887 -6.235 -0.812 1.00 23.10 251 LYS A C 1
ATOM 1452 O O . LYS A 1 95 ? -3.144 -6.959 -1.485 1.00 24.19 251 LYS A O 1
ATOM 1471 N N . LEU A 1 96 ? -3.871 -4.910 -0.934 1.00 22.59 252 LEU A N 1
ATOM 1472 C CA . LEU A 1 96 ? -2.964 -4.278 -1.890 1.00 22.64 252 LEU A CA 1
ATOM 1473 C C . LEU A 1 96 ? -1.509 -4.482 -1.487 1.00 22.12 252 LEU A C 1
ATOM 1474 O O . LEU A 1 96 ? -0.646 -4.725 -2.340 1.00 23.53 252 LEU A O 1
ATOM 1490 N N . LEU A 1 97 ? -1.212 -4.380 -0.192 1.00 22.06 253 LEU A N 1
ATOM 1491 C CA . LEU A 1 97 ? 0.153 -4.628 0.258 1.00 22.11 253 LEU A CA 1
ATOM 1492 C C . LEU A 1 97 ? 0.553 -6.085 0.035 1.00 24.46 253 LEU A C 1
ATOM 1493 O O . LEU A 1 97 ? 1.684 -6.369 -0.377 1.00 25.49 253 LEU A O 1
ATOM 1509 N N . ARG A 1 98 ? -0.377 -7.020 0.261 1.00 26.35 254 ARG A N 1
ATOM 1510 C CA . ARG A 1 98 ? -0.088 -8.440 0.069 1.00 30.11 254 ARG A CA 1
ATOM 1511 C C . ARG A 1 98 ? 0.222 -8.739 -1.393 1.00 31.19 254 ARG A C 1
ATOM 1512 O O . ARG A 1 98 ? 1.086 -9.573 -1.692 1.00 32.14 254 ARG A O 1
ATOM 1533 N N . LYS A 1 99 ? -0.473 -8.062 -2.319 1.00 32.16 255 LYS A N 1
ATOM 1534 C CA . LYS A 1 99 ? -0.273 -8.264 -3.750 1.00 35.14 255 LYS A CA 1
ATOM 1535 C C . LYS A 1 99 ? 0.964 -7.552 -4.285 1.00 35.20 255 LYS A C 1
ATOM 1536 O O . LYS A 1 99 ? 1.395 -7.846 -5.410 1.00 35.94 255 LYS A O 1
ATOM 1555 N N . SER A 1 100 ? 1.528 -6.617 -3.517 1.00 35.62 256 SER A N 1
ATOM 1556 C CA . SER A 1 100 ? 2.675 -5.850 -3.970 1.00 35.95 256 SER A CA 1
ATOM 1557 C C . SER A 1 100 ? 3.940 -6.698 -3.895 1.00 37.17 256 SER A C 1
ATOM 1558 O O . SER A 1 100 ? 3.934 -7.834 -3.413 1.00 37.29 256 SER A O 1
ATOM 1566 N N . THR A 1 101 ? 5.054 -6.128 -4.354 1.00 38.66 257 THR A N 1
ATOM 1567 C CA . THR A 1 101 ? 6.353 -6.777 -4.221 1.00 40.74 257 THR A CA 1
ATOM 1568 C C . THR A 1 101 ? 7.098 -6.352 -2.958 1.00 42.84 257 THR A C 1
ATOM 1569 O O . THR A 1 101 ? 8.255 -6.742 -2.778 1.00 43.06 257 THR A O 1
ATOM 1580 N N . PHE A 1 102 ? 6.465 -5.570 -2.082 1.00 45.24 258 PHE A N 1
ATOM 1581 C CA . PHE A 1 102 ? 7.093 -5.229 -0.812 1.00 49.06 258 PHE A CA 1
ATOM 1582 C C . PHE A 1 102 ? 7.372 -6.501 -0.019 1.00 52.85 258 PHE A C 1
ATOM 1583 O O . PHE A 1 102 ? 6.524 -7.394 0.069 1.00 52.56 258 PHE A O 1
ATOM 1600 N N . LYS A 1 103 ? 8.566 -6.581 0.568 1.00 57.18 259 LYS A N 1
ATOM 1601 C CA . LYS A 1 103 ? 8.876 -7.646 1.522 1.00 60.53 259 LYS A CA 1
ATOM 1602 C C . LYS A 1 103 ? 8.170 -7.331 2.839 1.00 58.78 259 LYS A C 1
ATOM 1603 O O . LYS A 1 103 ? 8.672 -6.560 3.660 1.00 60.48 259 LYS A O 1
ATOM 1622 N N . ASN A 1 104 ? 6.976 -7.895 3.023 1.00 55.33 260 ASN A N 1
ATOM 1623 C CA . ASN A 1 104 ? 6.256 -7.886 4.298 1.00 51.01 260 ASN A CA 1
ATOM 1624 C C . ASN A 1 104 ? 6.163 -6.480 4.900 1.00 42.79 260 ASN A C 1
ATOM 1625 O O . ASN A 1 104 ? 6.604 -6.201 6.018 1.00 43.51 260 ASN A O 1
ATOM 1636 N N . ALA A 1 105 ? 5.536 -5.597 4.133 1.00 33.58 261 ALA A N 1
ATOM 1637 C CA . ALA A 1 105 ? 5.210 -4.269 4.620 1.00 27.28 261 ALA A CA 1
ATOM 1638 C C . ALA A 1 105 ? 4.184 -4.370 5.740 1.00 23.91 261 ALA A C 1
ATOM 1639 O O . ALA A 1 105 ? 3.266 -5.195 5.709 1.00 25.95 261 ALA A O 1
ATOM 1646 N N . LYS A 1 106 ? 4.345 -3.529 6.737 1.00 20.31 262 LYS A N 1
ATOM 1647 C CA . LYS A 1 106 ? 3.441 -3.512 7.872 1.00 19.27 262 LYS A CA 1
ATOM 1648 C C . LYS A 1 106 ? 2.408 -2.407 7.712 1.00 18.03 262 LYS A C 1
ATOM 1649 O O . LYS A 1 106 ? 2.599 -1.432 6.969 1.00 17.73 262 LYS A O 1
ATOM 1668 N N . LEU A 1 107 ? 1.306 -2.568 8.441 1.00 17.64 263 LEU A N 1
ATOM 1669 C CA . LEU A 1 107 ? 0.149 -1.689 8.362 1.00 16.17 263 LEU A CA 1
ATOM 1670 C C . LEU A 1 107 ? -0.272 -1.317 9.776 1.00 16.32 263 LEU A C 1
ATOM 1671 O O . LEU A 1 107 ? -0.519 -2.197 10.606 1.00 17.71 263 LEU A O 1
ATOM 1687 N N . TYR A 1 108 ? -0.312 -0.018 10.061 1.00 15.37 264 TYR A N 1
ATOM 1688 C CA . TYR A 1 108 ? -0.640 0.502 11.384 1.00 15.04 264 TYR A CA 1
ATOM 1689 C C . TYR A 1 108 ? -1.851 1.413 11.286 1.00 14.89 264 TYR A C 1
ATOM 1690 O O . TYR A 1 108 ? -2.037 2.088 10.282 1.00 16.26 264 TYR A O 1
ATOM 1708 N N . GLY A 1 109 ? -2.658 1.475 12.345 1.00 14.80 265 GLY A N 1
ATOM 1709 C CA . GLY A 1 109 ? -3.805 2.341 12.337 1.00 15.33 265 GLY A CA 1
ATOM 1710 C C . GLY A 1 109 ? -4.571 2.215 13.635 1.00 14.79 265 GLY A C 1
ATOM 1711 O O . GLY A 1 109 ? -4.248 1.368 14.480 1.00 15.83 265 GLY A O 1
ATOM 1715 N N . PRO A 1 110 ? -5.620 3.030 13.828 1.00 15.10 266 PRO A N 1
ATOM 1716 C CA . PRO A 1 110 ? -6.203 3.985 12.889 1.00 15.21 266 PRO A CA 1
ATOM 1717 C C . PRO A 1 110 ? -5.809 5.433 13.187 1.00 14.88 266 PRO A C 1
ATOM 1718 O O . PRO A 1 110 ? -6.417 6.362 12.653 1.00 15.06 266 PRO A O 1
ATOM 1729 N N . ASP A 1 111 ? -4.823 5.633 14.057 1.00 15.01 267 ASP A N 1
ATOM 1730 C CA . ASP A 1 111 ? -4.340 6.983 14.367 1.00 14.15 267 ASP A CA 1
ATOM 1731 C C . ASP A 1 111 ? -5.458 7.872 14.921 1.00 14.34 267 ASP A C 1
ATOM 1732 O O . ASP A 1 111 ? -5.567 9.054 14.591 1.00 14.91 267 ASP A O 1
ATOM 1741 N N . VAL A 1 112 ? -6.248 7.305 15.840 1.00 14.74 268 VAL A N 1
ATOM 1742 C CA . VAL A 1 112 ? -7.312 8.065 16.475 1.00 15.35 268 VAL A CA 1
ATOM 1743 C C . VAL A 1 112 ? -6.742 9.054 17.487 1.00 15.41 268 VAL A C 1
ATOM 1744 O O . VAL A 1 112 ? -5.723 8.809 18.152 1.00 16.01 268 VAL A O 1
ATOM 1757 N N . GLY A 1 113 ? -7.449 10.165 17.637 1.00 16.19 269 GLY A N 1
ATOM 1758 C CA . GLY A 1 113 ? -7.193 11.057 18.747 1.00 16.60 269 GLY A CA 1
ATOM 1759 C C . GLY A 1 113 ? -7.518 10.420 20.085 1.00 17.81 269 GLY A C 1
ATOM 1760 O O . GLY A 1 113 ? -8.223 9.412 20.182 1.00 19.63 269 GLY A O 1
ATOM 1764 N N . GLN A 1 114 ? -6.981 11.028 21.134 1.00 17.31 270 GLN A N 1
ATOM 1765 C CA . GLN A 1 114 ? -7.161 10.506 22.474 1.00 18.10 270 GLN A CA 1
ATOM 1766 C C . GLN A 1 114 ? -8.633 10.564 22.865 1.00 19.84 270 GLN A C 1
ATOM 1767 O O . GLN A 1 114 ? -9.383 11.419 22.392 1.00 20.87 270 GLN A O 1
ATOM 1781 N N . PRO A 1 115 ? -9.075 9.670 23.740 1.00 22.33 271 PRO A N 1
ATOM 1782 C CA . PRO A 1 115 ? -10.513 9.604 24.025 1.00 25.17 271 PRO A CA 1
ATOM 1783 C C . PRO A 1 115 ? -11.018 10.729 24.894 1.00 27.98 271 PRO A C 1
ATOM 1784 O O . PRO A 1 115 ? -12.221 10.994 24.885 1.00 29.10 271 PRO A O 1
ATOM 1795 N N . ARG A 1 116 ? -10.157 11.395 25.651 1.00 31.05 272 ARG A N 1
ATOM 1796 C CA . ARG A 1 116 ? -10.550 12.532 26.513 1.00 37.43 272 ARG A CA 1
ATOM 1797 C C . ARG A 1 116 ? -11.493 12.007 27.594 1.00 41.13 272 ARG A C 1
ATOM 1798 O O . ARG A 1 116 ? -11.161 11.026 28.277 1.00 42.41 272 ARG A O 1
ATOM 1819 N N . GLY A 1 117 ? -12.644 12.621 27.801 1.00 43.58 273 GLY A N 1
ATOM 1820 C CA . GLY A 1 117 ? -13.607 12.238 28.797 1.00 47.36 273 GLY A CA 1
ATOM 1821 C C . GLY A 1 117 ? -14.586 11.192 28.348 1.00 50.53 273 GLY A C 1
ATOM 1822 O O . GLY A 1 117 ? -15.429 10.777 29.145 1.00 50.67 273 GLY A O 1
ATOM 1826 N N . LYS A 1 118 ? -14.509 10.745 27.099 1.00 52.38 274 LYS A N 1
ATOM 1827 C CA . LYS A 1 118 ? -15.413 9.744 26.559 1.00 54.90 274 LYS A CA 1
ATOM 1828 C C . LYS A 1 118 ? -14.695 8.400 26.482 1.00 53.87 274 LYS A C 1
ATOM 1829 O O . LYS A 1 118 ? -13.547 8.255 26.909 1.00 53.61 274 LYS A O 1
ATOM 1848 N N . THR A 1 119 ? -15.394 7.393 25.967 1.00 52.73 275 THR A N 1
ATOM 1849 C CA . THR A 1 119 ? -14.739 6.140 25.628 1.00 51.30 275 THR A CA 1
ATOM 1850 C C . THR A 1 119 ? -14.051 6.301 24.273 1.00 47.78 275 THR A C 1
ATOM 1851 O O . THR A 1 119 ? -14.075 7.371 23.659 1.00 49.59 275 THR A O 1
ATOM 1862 N N . ALA A 1 120 ? -13.418 5.236 23.799 1.00 43.48 276 ALA A N 1
ATOM 1863 C CA . ALA A 1 120 ? -12.809 5.212 22.470 1.00 38.89 276 ALA A CA 1
ATOM 1864 C C . ALA A 1 120 ? -13.699 4.387 21.543 1.00 35.26 276 ALA A C 1
ATOM 1865 O O . ALA A 1 120 ? -13.354 3.278 21.129 1.00 32.17 276 ALA A O 1
ATOM 1872 N N . LYS A 1 121 ? -14.853 4.966 21.201 1.00 35.03 277 LYS A N 1
ATOM 1873 C CA . LYS A 1 121 ? -15.894 4.239 20.477 1.00 34.83 277 LYS A CA 1
ATOM 1874 C C . LYS A 1 121 ? -15.464 3.899 19.051 1.00 30.73 277 LYS A C 1
ATOM 1875 O O . LYS A 1 121 ? -15.636 2.764 18.592 1.00 29.45 277 LYS A O 1
ATOM 1894 N N . MET A 1 122 ? -14.955 4.880 18.311 1.00 27.36 278 MET A N 1
ATOM 1895 C CA . MET A 1 122 ? -14.538 4.596 16.945 1.00 24.48 278 MET A CA 1
ATOM 1896 C C . MET A 1 122 ? -13.399 3.595 16.930 1.00 21.22 278 MET A C 1
ATOM 1897 O O . MET A 1 122 ? -13.351 2.710 16.067 1.00 20.46 278 MET A O 1
ATOM 1911 N N . LEU A 1 123 ? -12.475 3.705 17.894 1.00 20.08 279 LEU A N 1
ATOM 1912 C CA . LEU A 1 123 ? -11.402 2.723 17.972 1.00 19.57 279 LEU A CA 1
ATOM 1913 C C . LEU A 1 123 ? -11.965 1.323 18.150 1.00 19.73 279 LEU A C 1
ATOM 1914 O O . LEU A 1 123 ? -11.491 0.369 17.527 1.00 20.07 279 LEU A O 1
ATOM 1930 N N . LYS A 1 124 ? -12.974 1.172 19.012 1.00 20.65 280 LYS A N 1
ATOM 1931 C CA . LYS A 1 124 ? -13.495 -0.163 19.281 1.00 21.79 280 LYS A CA 1
ATOM 1932 C C . LYS A 1 124 ? -14.109 -0.761 18.021 1.00 21.23 280 LYS A C 1
ATOM 1933 O O . LYS A 1 124 ? -13.853 -1.920 17.676 1.00 21.38 280 LYS A O 1
ATOM 1952 N N . SER A 1 125 ? -14.922 0.020 17.317 1.00 21.28 281 SER A N 1
ATOM 1953 C CA . SER A 1 125 ? -15.570 -0.513 16.120 1.00 21.81 281 SER A CA 1
ATOM 1954 C C . SER A 1 125 ? -14.546 -0.778 15.021 1.00 20.37 281 SER A C 1
ATOM 1955 O O . SER A 1 125 ? -14.647 -1.771 14.288 1.00 20.83 281 SER A O 1
ATOM 1963 N N . PHE A 1 126 ? -13.532 0.080 14.919 1.00 19.11 282 PHE A N 1
ATOM 1964 C CA . PHE A 1 126 ? -12.460 -0.159 13.963 1.00 17.97 282 PHE A CA 1
ATOM 1965 C C . PHE A 1 126 ? -11.754 -1.476 14.253 1.00 18.40 282 PHE A C 1
ATOM 1966 O O . PHE A 1 126 ? -11.482 -2.261 13.337 1.00 18.84 282 PHE A O 1
ATOM 1983 N N . LEU A 1 127 ? -11.413 -1.723 15.525 1.00 18.47 283 LEU A N 1
ATOM 1984 C CA . LEU A 1 127 ? -10.663 -2.932 15.845 1.00 19.17 283 LEU A CA 1
ATOM 1985 C C . LEU A 1 127 ? -11.515 -4.176 15.651 1.00 20.31 283 LEU A C 1
ATOM 1986 O O . LEU A 1 127 ? -10.998 -5.213 15.227 1.00 20.93 283 LEU A O 1
ATOM 2002 N N . LYS A 1 128 ? -12.823 -4.090 15.910 1.00 21.09 284 LYS A N 1
ATOM 2003 C CA . LYS A 1 128 ? -13.687 -5.232 15.637 1.00 23.11 284 LYS A CA 1
ATOM 2004 C C . LYS A 1 128 ? -13.676 -5.572 14.152 1.00 23.59 284 LYS A C 1
ATOM 2005 O O . LYS A 1 128 ? -13.613 -6.748 13.768 1.00 25.27 284 LYS A O 1
ATOM 2024 N N . ALA A 1 129 ? -13.717 -4.547 13.297 1.00 22.93 285 ALA A N 1
ATOM 2025 C CA . ALA A 1 129 ? -13.881 -4.765 11.864 1.00 22.87 285 ALA A CA 1
ATOM 2026 C C . ALA A 1 129 ? -12.548 -5.037 11.177 1.00 24.18 285 ALA A C 1
ATOM 2027 O O . ALA A 1 129 ? -12.463 -5.909 10.304 1.00 26.57 285 ALA A O 1
ATOM 2034 N N . GLY A 1 130 ? -11.509 -4.270 11.513 1.00 22.57 286 GLY A N 1
ATOM 2035 C CA . GLY A 1 130 ? -10.275 -4.291 10.755 1.00 22.75 286 GLY A CA 1
ATOM 2036 C C . GLY A 1 130 ? -9.039 -4.665 11.552 1.00 21.93 286 GLY A C 1
ATOM 2037 O O . GLY A 1 130 ? -7.927 -4.667 11.026 1.00 22.68 286 GLY A O 1
ATOM 2041 N N . GLY A 1 131 ? -9.213 -5.034 12.819 1.00 22.00 287 GLY A N 1
ATOM 2042 C CA . GLY A 1 131 ? -8.060 -5.272 13.668 1.00 22.91 287 GLY A CA 1
ATOM 2043 C C . GLY A 1 131 ? -7.180 -6.426 13.247 1.00 23.28 287 GLY A C 1
ATOM 2044 O O . GLY A 1 131 ? -5.996 -6.466 13.610 1.00 23.37 287 GLY A O 1
ATOM 2048 N N . GLU A 1 132 ? -7.716 -7.377 12.498 1.00 23.20 288 GLU A N 1
ATOM 2049 C CA A GLU A 1 132 ? -6.912 -8.527 12.113 0.56 24.24 288 GLU A CA 1
ATOM 2050 C CA B GLU A 1 132 ? -6.904 -8.523 12.124 0.44 24.20 288 GLU A CA 1
ATOM 2051 C C . GLU A 1 132 ? -5.783 -8.152 11.164 1.00 23.27 288 GLU A C 1
ATOM 2052 O O . GLU A 1 132 ? -4.783 -8.874 11.090 1.00 24.81 288 GLU A O 1
ATOM 2075 N N . VAL A 1 133 ? -5.913 -7.042 10.436 1.00 20.75 289 VAL A N 1
ATOM 2076 C CA . VAL A 1 133 ? -4.918 -6.700 9.424 1.00 20.64 289 VAL A CA 1
ATOM 2077 C C . VAL A 1 133 ? -3.901 -5.669 9.890 1.00 20.50 289 VAL A C 1
ATOM 2078 O O . VAL A 1 133 ? -2.988 -5.329 9.124 1.00 22.70 289 VAL A O 1
ATOM 2091 N N . ILE A 1 134 ? -4.009 -5.159 11.100 1.00 19.70 290 ILE A N 1
ATOM 2092 C CA . ILE A 1 134 ? -3.037 -4.168 11.541 1.00 20.32 290 ILE A CA 1
ATOM 2093 C C . ILE A 1 134 ? -1.997 -4.824 12.441 1.00 19.15 290 ILE A C 1
ATOM 2094 O O . ILE A 1 134 ? -2.301 -5.728 13.229 1.00 21.49 290 ILE A O 1
ATOM 2110 N N . ASP A 1 135 ? -0.766 -4.360 12.322 1.00 18.25 291 ASP A N 1
ATOM 2111 C CA . ASP A 1 135 ? 0.348 -4.899 13.086 1.00 18.24 291 ASP A CA 1
ATOM 2112 C C . ASP A 1 135 ? 0.533 -4.195 14.418 1.00 17.89 291 ASP A C 1
ATOM 2113 O O . ASP A 1 135 ? 1.197 -4.741 15.307 1.00 20.25 291 ASP A O 1
ATOM 2122 N N . ALA A 1 136 ? -0.025 -3.002 14.575 1.00 17.70 292 ALA A N 1
ATOM 2123 C CA . ALA A 1 136 ? -0.061 -2.309 15.855 1.00 17.09 292 ALA A CA 1
ATOM 2124 C C . ALA A 1 136 ? -1.162 -1.266 15.776 1.00 16.83 292 ALA A C 1
ATOM 2125 O O . ALA A 1 136 ? -1.459 -0.741 14.698 1.00 18.14 292 ALA A O 1
ATOM 2132 N N . VAL A 1 137 ? -1.753 -0.967 16.932 1.00 16.35 293 VAL A N 1
ATOM 2133 C CA . VAL A 1 137 ? -2.805 0.030 17.054 1.00 17.05 293 VAL A CA 1
ATOM 2134 C C . VAL A 1 137 ? -2.170 1.369 17.364 1.00 17.28 293 VAL A C 1
ATOM 2135 O O . VAL A 1 137 ? -1.433 1.485 18.340 1.00 19.78 293 VAL A O 1
ATOM 2148 N N . THR A 1 138 ? -2.485 2.396 16.582 1.00 15.75 294 THR A N 1
ATOM 2149 C CA . THR A 1 138 ? -1.955 3.723 16.835 1.00 15.47 294 THR A CA 1
ATOM 2150 C C . THR A 1 138 ? -3.024 4.680 17.343 1.00 14.04 294 THR A C 1
ATOM 2151 O O . THR A 1 138 ? -4.148 4.714 16.839 1.00 14.96 294 THR A O 1
ATOM 2162 N N . TRP A 1 139 ? -2.635 5.497 18.318 1.00 14.28 295 TRP A N 1
ATOM 2163 C CA . TRP A 1 139 ? -3.460 6.564 18.846 1.00 14.34 295 TRP A CA 1
ATOM 2164 C C . TRP A 1 139 ? -2.568 7.750 19.168 1.00 13.80 295 TRP A C 1
ATOM 2165 O O . TRP A 1 139 ? -1.342 7.639 19.183 1.00 14.39 295 TRP A O 1
ATOM 2186 N N . HIS A 1 140 ? -3.193 8.904 19.392 1.00 14.03 296 HIS A N 1
ATOM 2187 C CA . HIS A 1 140 ? -2.480 10.155 19.575 1.00 13.97 296 HIS A CA 1
ATOM 2188 C C . HIS A 1 140 ? -2.764 10.734 20.956 1.00 14.37 296 HIS A C 1
ATOM 2189 O O . HIS A 1 140 ? -3.808 10.473 21.555 1.00 15.55 296 HIS A O 1
ATOM 2204 N N . HIS A 1 141 ? -1.851 11.568 21.444 1.00 14.66 297 HIS A N 1
ATOM 2205 C CA . HIS A 1 141 ? -2.051 12.199 22.739 1.00 14.71 297 HIS A CA 1
ATOM 2206 C C . HIS A 1 141 ? -1.302 13.521 22.849 1.00 14.29 297 HIS A C 1
ATOM 2207 O O . HIS A 1 141 ? -0.119 13.612 22.501 1.00 14.34 297 HIS A O 1
ATOM 2221 N N . TYR A 1 142 ? -1.995 14.523 23.390 1.00 14.49 298 TYR A N 1
ATOM 2222 C CA . TYR A 1 142 ? -1.415 15.787 23.821 1.00 15.27 298 TYR A CA 1
ATOM 2223 C C . TYR A 1 142 ? -2.008 16.104 25.193 1.00 16.56 298 TYR A C 1
ATOM 2224 O O . TYR A 1 142 ? -3.182 15.822 25.457 1.00 17.09 298 TYR A O 1
ATOM 2242 N N . TYR A 1 143 ? -1.214 16.735 26.059 1.00 16.90 299 TYR A N 1
ATOM 2243 C CA . TYR A 1 143 ? -1.715 17.044 27.397 1.00 17.12 299 TYR A CA 1
ATOM 2244 C C . TYR A 1 143 ? -2.640 18.249 27.384 1.00 18.50 299 TYR A C 1
ATOM 2245 O O . TYR A 1 143 ? -3.613 18.287 28.148 1.00 20.06 299 TYR A O 1
ATOM 2263 N N . LEU A 1 144 ? -2.275 19.289 26.632 1.00 19.14 300 LEU A N 1
ATOM 2264 C CA . LEU A 1 144 ? -2.891 20.600 26.767 1.00 21.17 300 LEU A CA 1
ATOM 2265 C C . LEU A 1 144 ? -3.046 21.282 25.417 1.00 18.82 300 LEU A C 1
ATOM 2266 O O . LEU A 1 144 ? -2.412 20.897 24.441 1.00 18.19 300 LEU A O 1
ATOM 2282 N N . ASN A 1 145 ? -3.865 22.335 25.398 1.00 19.31 301 ASN A N 1
ATOM 2283 C CA . ASN A 1 145 ? -3.968 23.250 24.267 1.00 18.35 301 ASN A CA 1
ATOM 2284 C C . ASN A 1 145 ? -2.778 24.204 24.277 1.00 17.67 301 ASN A C 1
ATOM 2285 O O . ASN A 1 145 ? -2.584 24.956 25.234 1.00 18.43 301 ASN A O 1
ATOM 2296 N N . GLY A 1 146 ? -1.999 24.208 23.197 1.00 17.61 302 GLY A N 1
ATOM 2297 C CA . GLY A 1 146 ? -0.871 25.109 23.116 1.00 19.01 302 GLY A CA 1
ATOM 2298 C C . GLY A 1 146 ? -1.238 26.573 23.184 1.00 19.01 302 GLY A C 1
ATOM 2299 O O . GLY A 1 146 ? -0.386 27.390 23.538 1.00 20.58 302 GLY A O 1
ATOM 2303 N N . ARG A 1 147 ? -2.487 26.932 22.874 1.00 19.95 303 ARG A N 1
ATOM 2304 C CA . ARG A 1 147 ? -2.833 28.343 22.913 1.00 22.81 303 ARG A CA 1
ATOM 2305 C C . ARG A 1 147 ? -2.970 28.866 24.330 1.00 23.01 303 ARG A C 1
ATOM 2306 O O . ARG A 1 147 ? -2.849 30.076 24.535 1.00 26.42 303 ARG A O 1
ATOM 2327 N N . THR A 1 148 ? -3.228 27.995 25.305 1.00 20.79 304 THR A N 1
ATOM 2328 C CA . THR A 1 148 ? -3.493 28.432 26.666 1.00 21.94 304 THR A CA 1
ATOM 2329 C C . THR A 1 148 ? -2.550 27.849 27.710 1.00 21.43 304 THR A C 1
ATOM 2330 O O . THR A 1 148 ? -2.597 28.284 28.868 1.00 23.25 304 THR A O 1
ATOM 2341 N N . ALA A 1 149 ? -1.692 26.904 27.351 1.00 20.59 305 ALA A N 1
ATOM 2342 C CA . ALA A 1 149 ? -0.836 26.268 28.338 1.00 21.03 305 ALA A CA 1
ATOM 2343 C C . ALA A 1 149 ? 0.139 27.273 28.939 1.00 21.70 305 ALA A C 1
ATOM 2344 O O . ALA A 1 149 ? 0.603 28.192 28.268 1.00 22.50 305 ALA A O 1
ATOM 2351 N N . THR A 1 150 ? 0.467 27.063 30.214 1.00 22.04 306 THR A N 1
ATOM 2352 C CA . THR A 1 150 ? 1.395 27.892 30.972 1.00 22.81 306 THR A CA 1
ATOM 2353 C C . THR A 1 150 ? 2.521 27.039 31.545 1.00 21.72 306 THR A C 1
ATOM 2354 O O . THR A 1 150 ? 2.445 25.809 31.604 1.00 21.75 306 THR A O 1
ATOM 2365 N N . LEU A 1 151 ? 3.590 27.712 31.981 1.00 21.64 307 LEU A N 1
ATOM 2366 C CA . LEU A 1 151 ? 4.683 26.997 32.643 1.00 20.92 307 LEU A CA 1
ATOM 2367 C C . LEU A 1 151 ? 4.183 26.163 33.816 1.00 21.52 307 LEU A C 1
ATOM 2368 O O . LEU A 1 15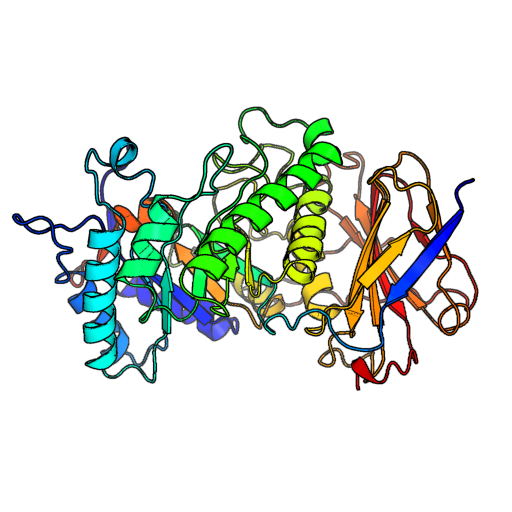1 ? 4.583 25.007 33.982 1.00 21.48 307 LEU A O 1
ATOM 2384 N N . GLU A 1 152 ? 3.320 26.740 34.647 1.00 22.57 308 GLU A N 1
ATOM 2385 C CA . GLU A 1 152 ? 2.765 25.993 35.767 1.00 24.92 308 GLU A CA 1
ATOM 2386 C C . GLU A 1 152 ? 2.188 24.659 35.316 1.00 22.72 308 GLU A C 1
ATOM 2387 O O . GLU A 1 152 ? 2.383 23.633 35.984 1.00 23.21 308 GLU A O 1
ATOM 2399 N N . ASP A 1 153 ? 1.458 24.653 34.191 1.00 21.39 309 ASP A N 1
ATOM 2400 C CA . ASP A 1 153 ? 0.876 23.413 33.691 1.00 21.31 309 ASP A CA 1
ATOM 2401 C C . ASP A 1 153 ? 1.958 22.391 33.357 1.00 20.77 309 ASP A C 1
ATOM 2402 O O . ASP A 1 153 ? 1.786 21.189 33.601 1.00 21.73 309 ASP A O 1
ATOM 2411 N N . PHE A 1 154 ? 3.049 22.841 32.732 1.00 19.32 310 PHE A N 1
ATOM 2412 C CA . PHE A 1 154 ? 4.121 21.945 32.323 1.00 19.73 310 PHE A CA 1
ATOM 2413 C C . PHE A 1 154 ? 4.842 21.334 33.514 1.00 20.01 310 PHE A C 1
ATOM 2414 O O . PHE A 1 154 ? 5.554 20.339 33.341 1.00 21.08 310 PHE A O 1
ATOM 2431 N N . LEU A 1 155 ? 4.702 21.925 34.701 1.00 19.39 311 LEU A N 1
ATOM 2432 C CA . LEU A 1 155 ? 5.355 21.452 35.911 1.00 19.37 311 LEU A CA 1
ATOM 2433 C C . LEU A 1 155 ? 4.390 20.757 36.859 1.00 19.83 311 LEU A C 1
ATOM 2434 O O . LEU A 1 155 ? 4.778 20.415 37.981 1.00 21.48 311 LEU A O 1
ATOM 2450 N N . ASN A 1 156 ? 3.147 20.543 36.445 1.00 20.37 312 ASN A N 1
ATOM 2451 C CA . ASN A 1 156 ? 2.092 20.155 37.371 1.00 20.96 312 ASN A CA 1
ATOM 2452 C C . ASN A 1 156 ? 1.922 18.646 37.361 1.00 20.88 312 ASN A C 1
ATOM 2453 O O . ASN A 1 156 ? 1.552 18.088 36.323 1.00 20.98 312 ASN A O 1
ATOM 2464 N N . PRO A 1 157 ? 2.172 17.945 38.469 1.00 21.23 313 PRO A N 1
ATOM 2465 C CA . PRO A 1 157 ? 1.985 16.486 38.456 1.00 21.67 313 PRO A CA 1
ATOM 2466 C C . PRO A 1 157 ? 0.564 16.060 38.154 1.00 21.19 313 PRO A C 1
ATOM 2467 O O . PRO A 1 157 ? 0.364 14.955 37.642 1.00 21.80 313 PRO A O 1
ATOM 2478 N N . ASP A 1 158 ? -0.435 16.893 38.455 1.00 21.67 314 ASP A N 1
ATOM 2479 C CA . ASP A 1 158 ? -1.803 16.523 38.097 1.00 22.79 314 ASP A CA 1
ATOM 2480 C C . ASP A 1 158 ? -1.980 16.467 36.583 1.00 22.99 314 ASP A C 1
ATOM 2481 O O . ASP A 1 158 ? -2.682 15.586 36.066 1.00 23.26 314 ASP A O 1
ATOM 2490 N N . VAL A 1 159 ? -1.366 17.410 35.861 1.00 21.70 315 VAL A N 1
ATOM 2491 C CA . VAL A 1 159 ? -1.393 17.373 34.400 1.00 20.74 315 VAL A CA 1
ATOM 2492 C C . VAL A 1 159 ? -0.708 16.104 33.907 1.00 19.93 315 VAL A C 1
ATOM 2493 O O . VAL A 1 159 ? -1.240 15.381 33.056 1.00 19.62 315 VAL A O 1
ATOM 2506 N N . LEU A 1 160 ? 0.479 15.800 34.452 1.00 18.80 316 LEU A N 1
ATOM 2507 C CA . LEU A 1 160 ? 1.171 14.588 34.029 1.00 18.91 316 LEU A CA 1
ATOM 2508 C C . LEU A 1 160 ? 0.295 13.366 34.258 1.00 19.18 316 LEU A C 1
ATOM 2509 O O . LEU A 1 160 ? 0.234 12.466 33.420 1.00 19.15 316 LEU A O 1
ATOM 2525 N N . ASP A 1 161 ? -0.400 13.321 35.393 1.00 19.53 317 ASP A N 1
ATOM 2526 C CA . ASP A 1 161 ? -1.183 12.147 35.738 1.00 20.91 317 ASP A CA 1
ATOM 2527 C C . ASP A 1 161 ? -2.391 11.959 34.831 1.00 19.35 317 ASP A C 1
ATOM 2528 O O . ASP A 1 161 ? -2.891 10.830 34.732 1.00 19.98 317 ASP A O 1
ATOM 2537 N N . THR A 1 162 ? -2.854 13.009 34.134 1.00 19.28 318 THR A N 1
ATOM 2538 C CA . THR A 1 162 ? -3.992 12.819 33.232 1.00 19.63 318 THR A CA 1
ATOM 2539 C C . THR A 1 162 ? -3.674 11.810 32.127 1.00 18.76 318 THR A C 1
ATOM 2540 O O . THR A 1 162 ? -4.581 11.179 31.585 1.00 19.48 318 THR A O 1
ATOM 2551 N N . PHE A 1 163 ? -2.398 11.650 31.776 1.00 18.07 319 PHE A N 1
ATOM 2552 C CA . PHE A 1 163 ? -2.012 10.687 30.744 1.00 18.29 319 PHE A CA 1
ATOM 2553 C C . PHE A 1 163 ? -2.369 9.263 31.141 1.00 18.32 319 PHE A C 1
ATOM 2554 O O . PHE A 1 163 ? -2.755 8.461 30.283 1.00 19.25 319 PHE A O 1
ATOM 2571 N N . ILE A 1 164 ? -2.297 8.941 32.432 1.00 18.99 320 ILE A N 1
ATOM 2572 C CA . ILE A 1 164 ? -2.563 7.574 32.887 1.00 19.98 320 ILE A CA 1
ATOM 2573 C C . ILE A 1 164 ? -3.960 7.132 32.479 1.00 19.74 320 ILE A C 1
ATOM 2574 O O . ILE A 1 164 ? -4.156 6.024 31.967 1.00 20.33 320 ILE A O 1
ATOM 2590 N N . SER A 1 165 ? -4.959 7.980 32.734 1.00 20.87 321 SER A N 1
ATOM 2591 C CA . SER A 1 165 ? -6.337 7.633 32.409 1.00 22.40 321 SER A CA 1
ATOM 2592 C C . SER A 1 165 ? -6.544 7.481 30.908 1.00 20.99 321 SER A C 1
ATOM 2593 O O . SER A 1 165 ? -7.321 6.621 30.465 1.00 21.32 321 SER A O 1
ATOM 2601 N N . GLN A 1 166 ? -5.876 8.314 30.112 1.00 20.36 322 GLN A N 1
ATOM 2602 C CA . GLN A 1 166 ? -5.983 8.185 28.663 1.00 19.09 322 GLN A CA 1
ATOM 2603 C C . GLN A 1 166 ? -5.429 6.845 28.184 1.00 18.36 322 GLN A C 1
ATOM 2604 O O . GLN A 1 166 ? -6.059 6.144 27.381 1.00 18.88 322 GLN A O 1
ATOM 2618 N N . VAL A 1 167 ? -4.252 6.463 28.685 1.00 18.10 323 VAL A N 1
ATOM 2619 C CA . VAL A 1 167 ? -3.682 5.171 28.334 1.00 17.62 323 VAL A CA 1
ATOM 2620 C C . VAL A 1 167 ? -4.619 4.052 28.767 1.00 18.49 323 VAL A C 1
ATOM 2621 O O . VAL A 1 167 ? -4.868 3.096 28.020 1.00 19.23 323 VAL A O 1
ATOM 2634 N N . GLN A 1 168 ? -5.124 4.132 29.998 1.00 19.31 324 GLN A N 1
ATOM 2635 C CA . GLN A 1 168 ? -5.980 3.068 30.499 1.00 20.30 324 GLN A CA 1
ATOM 2636 C C . GLN A 1 168 ? -7.188 2.862 29.593 1.00 20.27 324 GLN A C 1
ATOM 2637 O O . GLN A 1 168 ? -7.565 1.720 29.297 1.00 21.43 324 GLN A O 1
ATOM 2651 N N . LYS A 1 169 ? -7.819 3.954 29.155 1.00 20.39 325 LYS A N 1
ATOM 2652 C CA . LYS A 1 169 ? -9.017 3.839 28.329 1.00 21.50 325 LYS A CA 1
ATOM 2653 C C . LYS A 1 169 ? -8.700 3.185 26.988 1.00 20.23 325 LYS A C 1
ATOM 2654 O O . LYS A 1 169 ? -9.456 2.332 26.510 1.00 21.68 325 LYS A O 1
ATOM 2673 N N . VAL A 1 170 ? -7.591 3.572 26.365 1.00 18.57 326 VAL A N 1
ATOM 2674 C CA . VAL A 1 170 ? -7.217 2.974 25.089 1.00 17.99 326 VAL A CA 1
ATOM 2675 C C . VAL A 1 170 ? -6.880 1.494 25.261 1.00 18.35 326 VAL A C 1
ATOM 2676 O O . VAL A 1 170 ? -7.345 0.641 24.495 1.00 19.24 326 VAL A O 1
ATOM 2689 N N . LEU A 1 171 ? -6.050 1.165 26.251 1.00 19.02 327 LEU A N 1
ATOM 2690 C CA . LEU A 1 171 ? -5.686 -0.231 26.450 1.00 19.76 327 LEU A CA 1
ATOM 2691 C C . LEU A 1 171 ? -6.902 -1.087 26.768 1.00 20.32 327 LEU A C 1
ATOM 2692 O O . LEU A 1 171 ? -6.970 -2.237 26.325 1.00 22.22 327 LEU A O 1
ATOM 2708 N N . GLN A 1 172 ? -7.885 -0.544 27.498 1.00 20.84 328 GLN A N 1
ATOM 2709 C CA . GLN A 1 172 ? -9.099 -1.307 27.775 1.00 22.56 328 GLN A CA 1
ATOM 2710 C C . GLN A 1 172 ? -9.813 -1.681 26.485 1.00 21.67 328 GLN A C 1
ATOM 2711 O O . GLN A 1 172 ? -10.286 -2.812 26.331 1.00 22.35 328 GLN A O 1
ATOM 2725 N N . VAL A 1 173 ? -9.917 -0.739 25.550 1.00 20.33 329 VAL A N 1
ATOM 2726 C CA . VAL A 1 173 ? -10.590 -1.038 24.293 1.00 20.04 329 VAL A CA 1
ATOM 2727 C C . VAL A 1 173 ? -9.817 -2.083 23.503 1.00 19.80 329 VAL A C 1
ATOM 2728 O O . VAL A 1 173 ? -10.401 -2.988 22.910 1.00 20.40 329 VAL A O 1
ATOM 2741 N N . VAL A 1 174 ? -8.495 -1.964 23.453 1.00 19.75 330 VAL A N 1
ATOM 2742 C CA . VAL A 1 174 ? -7.704 -2.944 22.714 1.00 20.96 330 VAL A CA 1
ATOM 2743 C C . VAL A 1 174 ? -7.843 -4.326 23.351 1.00 21.89 330 VAL A C 1
ATOM 2744 O O . VAL A 1 174 ? -8.033 -5.335 22.655 1.00 22.52 330 VAL A O 1
ATOM 2757 N N . GLU A 1 175 ? -7.752 -4.401 24.683 1.00 22.39 331 GLU A N 1
ATOM 2758 C CA . GLU A 1 175 ? -7.843 -5.705 25.324 1.00 24.89 331 GLU A CA 1
ATOM 2759 C C . GLU A 1 175 ? -9.217 -6.334 25.119 1.00 24.81 331 GLU A C 1
ATOM 2760 O O . GLU A 1 175 ? -9.338 -7.562 25.083 1.00 26.41 331 GLU A O 1
ATOM 2772 N N . SER A 1 176 ? -10.255 -5.518 24.956 1.00 23.97 332 SER A N 1
ATOM 2773 C CA . SER A 1 176 ? -11.611 -6.003 24.753 1.00 25.91 332 SER A CA 1
ATOM 2774 C C . SER A 1 176 ? -11.892 -6.448 23.324 1.00 25.57 332 SER A C 1
ATOM 2775 O O . SER A 1 176 ? -12.904 -7.118 23.095 1.00 28.68 332 SER A O 1
ATOM 2783 N N . THR A 1 177 ? -11.038 -6.110 22.363 1.00 24.42 33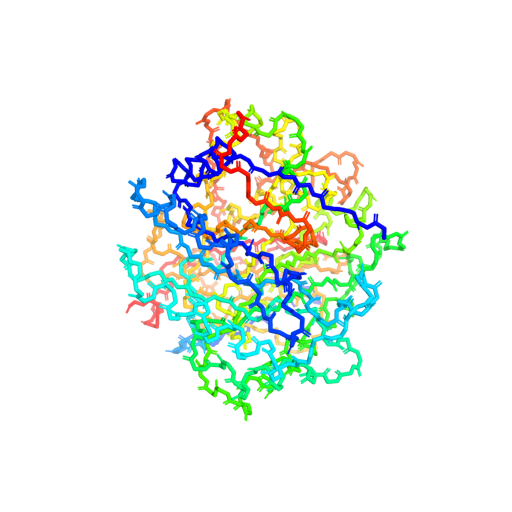3 THR A N 1
ATOM 2784 C CA . THR A 1 177 ? -11.281 -6.445 20.960 1.00 24.16 333 THR A CA 1
ATOM 2785 C C . THR A 1 177 ? -10.173 -7.272 20.330 1.00 24.77 333 THR A C 1
ATOM 2786 O O . THR A 1 177 ? -10.452 -8.148 19.503 1.00 26.39 333 THR A O 1
ATOM 2797 N N . ARG A 1 178 ? -8.920 -6.972 20.648 1.00 23.07 334 ARG A N 1
ATOM 2798 C CA . ARG A 1 178 ? -7.764 -7.635 20.047 1.00 23.61 334 ARG A CA 1
ATOM 2799 C C . ARG A 1 178 ? -6.723 -7.811 21.134 1.00 23.34 334 ARG A C 1
ATOM 2800 O O . ARG A 1 178 ? -5.650 -7.193 21.096 1.00 23.01 334 ARG A O 1
ATOM 2821 N N . PRO A 1 179 ? -6.999 -8.666 22.118 1.00 23.99 335 PRO A N 1
ATOM 2822 C CA . PRO A 1 179 ? -6.066 -8.802 23.248 1.00 25.29 335 PRO A CA 1
ATOM 2823 C C . PRO A 1 179 ? -4.664 -9.180 22.789 1.00 25.18 335 PRO A C 1
ATOM 2824 O O . PRO A 1 179 ? -4.481 -10.068 21.962 1.00 26.56 335 PRO A O 1
ATOM 2835 N N . GLY A 1 180 ? -3.668 -8.481 23.324 1.00 24.66 336 GLY A N 1
ATOM 2836 C CA . GLY A 1 180 ? -2.286 -8.731 22.981 1.00 25.24 336 GLY A CA 1
ATOM 2837 C C . GLY A 1 180 ? -1.760 -7.946 21.796 1.00 24.41 336 GLY A C 1
ATOM 2838 O O . GLY A 1 180 ? -0.537 -7.919 21.578 1.00 25.27 336 GLY A O 1
ATOM 2842 N N . LYS A 1 181 ? -2.631 -7.315 21.009 1.00 22.93 337 LYS A N 1
ATOM 2843 C CA . LYS A 1 181 ? -2.159 -6.521 19.891 1.00 22.19 337 LYS A CA 1
ATOM 2844 C C . LYS A 1 181 ? -1.318 -5.378 20.428 1.00 19.80 337 LYS A C 1
ATOM 2845 O O . LYS A 1 181 ? -1.666 -4.742 21.427 1.00 20.77 337 LYS A O 1
ATOM 2864 N N . LYS A 1 182 ? -0.216 -5.098 19.753 1.00 19.22 338 LYS A N 1
ATOM 2865 C CA . LYS A 1 182 ? 0.675 -4.040 20.204 1.00 18.60 338 LYS A CA 1
ATOM 2866 C C . LYS A 1 182 ? -0.008 -2.688 20.064 1.00 17.81 338 LYS A C 1
ATOM 2867 O O . LYS A 1 182 ? -0.783 -2.458 19.135 1.00 18.07 338 LYS A O 1
ATOM 2886 N N . VAL A 1 183 ? 0.286 -1.794 20.997 1.00 17.02 339 VAL A N 1
ATOM 2887 C CA . VAL A 1 183 ? -0.311 -0.469 21.057 1.00 16.92 339 VAL A CA 1
ATOM 2888 C C . VAL A 1 183 ? 0.801 0.571 21.030 1.00 15.32 339 VAL A C 1
ATOM 2889 O O . VAL A 1 183 ? 1.746 0.507 21.833 1.00 16.33 339 VAL A O 1
ATOM 2902 N N . TRP A 1 184 ? 0.688 1.518 20.096 1.00 15.64 340 TRP A N 1
ATOM 2903 C CA . TRP A 1 184 ? 1.674 2.551 19.870 1.00 14.67 340 TRP A CA 1
ATOM 2904 C C . TRP A 1 184 ? 1.040 3.931 19.993 1.00 13.89 340 TRP A C 1
ATOM 2905 O O . TRP A 1 184 ? -0.088 4.147 19.546 1.00 14.95 340 TRP A O 1
ATOM 2926 N N . LEU A 1 185 ? 1.788 4.881 20.545 1.00 14.68 341 LEU A N 1
ATOM 2927 C CA . LEU A 1 185 ? 1.444 6.290 20.393 1.00 14.62 341 LEU A CA 1
ATOM 2928 C C . LEU A 1 185 ? 1.992 6.730 19.050 1.00 15.10 341 LEU A C 1
ATOM 2929 O O . LEU A 1 185 ? 3.209 6.806 18.878 1.00 16.18 341 LEU A O 1
ATOM 2945 N N . GLY A 1 186 ? 1.108 6.967 18.095 1.00 14.87 342 GLY A N 1
ATOM 2946 C CA . GLY A 1 186 ? 1.516 7.280 16.743 1.00 14.93 342 GLY A CA 1
ATOM 2947 C C . GLY A 1 186 ? 1.783 8.719 16.437 1.00 14.86 342 GLY A C 1
ATOM 2948 O O . GLY A 1 186 ? 2.253 9.021 15.340 1.00 15.69 342 GLY A O 1
ATOM 2952 N N . GLU A 1 187 ? 1.493 9.619 17.374 1.00 14.83 343 GLU A N 1
ATOM 2953 C CA . GLU A 1 187 ? 1.700 11.053 17.210 1.00 14.57 343 GLU A CA 1
ATOM 2954 C C . GLU A 1 187 ? 1.440 11.652 18.580 1.00 14.10 343 GLU A C 1
ATOM 2955 O O . GLU A 1 187 ? 0.304 11.587 19.050 1.00 15.45 343 GLU A O 1
ATOM 2967 N N . THR A 1 188 ? 2.451 12.225 19.234 1.00 14.17 344 THR A N 1
ATOM 2968 C CA . THR A 1 188 ? 2.217 12.670 20.600 1.00 13.81 344 THR A CA 1
ATOM 2969 C C . THR A 1 188 ? 3.203 13.750 21.001 1.00 13.31 344 THR A C 1
ATOM 2970 O O . THR A 1 188 ? 4.359 13.744 20.578 1.00 14.58 344 THR A O 1
ATOM 2981 N N . SER A 1 189 ? 2.732 14.677 21.841 1.00 14.62 345 SER A N 1
ATOM 2982 C CA . SER A 1 189 ? 3.629 15.702 22.361 1.00 15.27 345 SER A CA 1
ATOM 2983 C C . SER A 1 189 ? 2.966 16.420 23.530 1.00 15.46 345 SER A C 1
ATOM 2984 O O . SER A 1 189 ? 1.964 15.959 24.082 1.00 16.32 345 SER A O 1
ATOM 2992 N N . SER A 1 190 ? 3.555 17.559 23.903 1.00 15.43 346 SER A N 1
ATOM 2993 C CA . SER A 1 190 ? 3.121 18.322 25.067 1.00 15.48 346 SER A CA 1
ATOM 2994 C C . SER A 1 190 ? 1.761 18.966 24.844 1.00 16.21 346 SER A C 1
ATOM 2995 O O . SER A 1 190 ? 0.845 18.809 25.667 1.00 17.13 346 SER A O 1
ATOM 3003 N N . ALA A 1 191 ? 1.623 19.718 23.758 1.00 16.17 347 ALA A N 1
ATOM 3004 C CA . ALA A 1 191 ? 0.463 20.577 23.580 1.00 16.54 347 ALA A CA 1
ATOM 3005 C C . ALA A 1 191 ? 0.089 20.617 22.108 1.00 16.75 347 ALA A C 1
ATOM 3006 O O . ALA A 1 191 ? 0.962 20.700 21.237 1.00 17.46 347 ALA A O 1
ATOM 3013 N N . TYR A 1 192 ? -1.213 20.547 21.848 1.00 16.54 348 TYR A N 1
ATOM 3014 C CA . TYR A 1 192 ? -1.739 20.578 20.494 1.00 17.33 348 TYR A CA 1
ATOM 3015 C C . TYR A 1 192 ? -1.806 22.008 19.959 1.00 17.37 348 TYR A C 1
ATOM 3016 O O . TYR A 1 192 ? -1.509 22.983 20.648 1.00 18.95 348 TYR A O 1
ATOM 3034 N N . GLY A 1 193 ? -2.202 22.131 18.701 1.00 18.64 349 GLY A N 1
ATOM 3035 C CA . GLY A 1 193 ? -2.204 23.432 18.076 1.00 19.49 349 GLY A CA 1
ATOM 3036 C C . GLY A 1 193 ? -0.822 23.926 17.737 1.00 19.97 349 GLY A C 1
ATOM 3037 O O . GLY A 1 193 ? -0.594 25.137 17.701 1.00 22.13 349 GLY A O 1
ATOM 3041 N N . GLY A 1 194 ? 0.111 23.013 17.481 1.00 18.97 350 GLY A N 1
ATOM 3042 C CA . GLY A 1 194 ? 1.470 23.371 17.134 1.00 19.46 350 GLY A CA 1
ATOM 3043 C C . GLY A 1 194 ? 2.397 23.561 18.308 1.00 19.87 350 GLY A C 1
ATOM 3044 O O . GLY A 1 194 ? 3.532 24.020 18.125 1.00 22.45 350 GLY A O 1
ATOM 3048 N N . GLY A 1 195 ? 1.962 23.215 19.503 1.00 18.30 351 GLY A N 1
ATOM 3049 C CA . GLY A 1 195 ? 2.775 23.396 20.685 1.00 18.64 351 GLY A CA 1
ATOM 3050 C C . GLY A 1 195 ? 2.533 24.735 21.352 1.00 18.43 351 GLY A C 1
ATOM 3051 O O . GLY A 1 195 ? 1.927 25.645 20.799 1.00 21.19 351 GLY A O 1
ATOM 3055 N N . ALA A 1 196 ? 3.004 24.840 22.588 1.00 17.63 352 ALA A N 1
ATOM 3056 C CA . ALA A 1 196 ? 2.859 26.061 23.376 1.00 18.55 352 ALA A CA 1
ATOM 3057 C C . ALA A 1 196 ? 4.041 26.982 23.106 1.00 19.18 352 ALA A C 1
ATOM 3058 O O . ALA A 1 196 ? 5.179 26.611 23.417 1.00 19.29 352 ALA A O 1
ATOM 3065 N N . PRO A 1 197 ? 3.832 28.156 22.519 1.00 20.00 353 PRO A N 1
ATOM 3066 C CA . PRO A 1 197 ? 4.964 29.049 22.243 1.00 22.22 353 PRO A CA 1
ATOM 3067 C C . PRO A 1 197 ? 5.725 29.381 23.518 1.00 23.21 353 PRO A C 1
ATOM 3068 O O . PRO A 1 197 ? 5.132 29.655 24.563 1.00 24.66 353 PRO A O 1
ATOM 3079 N N . GLY A 1 198 ? 7.053 29.361 23.416 1.00 22.95 354 GLY A N 1
ATOM 3080 C CA . GLY A 1 198 ? 7.894 29.701 24.546 1.00 22.86 354 GLY A CA 1
ATOM 3081 C C . GLY A 1 198 ? 7.948 28.661 25.640 1.00 21.22 354 GLY A C 1
ATOM 3082 O O . GLY A 1 198 ? 8.514 28.934 26.711 1.00 22.08 354 GLY A O 1
ATOM 3086 N N . LEU A 1 199 ? 7.376 27.478 25.404 1.00 20.40 355 LEU A N 1
ATOM 3087 C CA . LEU A 1 199 ? 7.294 26.439 26.418 1.00 19.72 355 LEU A CA 1
ATOM 3088 C C . LEU A 1 199 ? 7.628 25.078 25.816 1.00 17.69 355 LEU A C 1
ATOM 3089 O O . LEU A 1 199 ? 8.468 24.352 26.351 1.00 18.36 355 LEU A O 1
ATOM 3105 N N . SER A 1 200 ? 6.975 24.706 24.704 1.00 17.35 356 SER A N 1
ATOM 3106 C CA . SER A 1 200 ? 7.161 23.373 24.140 1.00 16.55 356 SER A CA 1
ATOM 3107 C C . SER A 1 200 ? 8.550 23.137 23.565 1.00 16.28 356 SER A C 1
ATOM 3108 O O . SER A 1 200 ? 8.890 21.976 23.302 1.00 16.37 356 SER A O 1
ATOM 3117 N N . ASP A 1 201 ? 9.336 24.199 23.362 1.00 17.08 357 ASP A N 1
ATOM 3118 C CA . ASP A 1 201 ? 10.694 24.126 22.845 1.00 16.46 357 ASP A CA 1
ATOM 3119 C C . ASP A 1 201 ? 11.754 24.421 23.906 1.00 17.36 357 ASP A C 1
ATOM 3120 O O . ASP A 1 201 ? 12.888 24.783 23.567 1.00 19.27 357 ASP A O 1
ATOM 3129 N N . THR A 1 202 ? 11.432 24.227 25.176 1.00 17.14 358 THR A N 1
ATOM 3130 C CA . THR A 1 202 ? 12.321 24.607 26.267 1.00 17.60 358 THR A CA 1
ATOM 3131 C C . THR A 1 202 ? 12.668 23.400 27.137 1.00 17.01 358 THR A C 1
ATOM 3132 O O . THR A 1 202 ? 12.113 22.308 26.999 1.00 17.39 358 THR A O 1
ATOM 3143 N N . PHE A 1 203 ? 13.585 23.630 28.084 1.00 17.36 359 PHE A N 1
ATOM 3144 C CA . PHE A 1 203 ? 13.902 22.613 29.073 1.00 17.96 359 PHE A CA 1
ATOM 3145 C C . PHE A 1 203 ? 12.647 22.156 29.814 1.00 17.39 359 PHE A C 1
ATOM 3146 O O . PHE A 1 203 ? 12.510 20.976 30.160 1.00 18.15 359 PHE A O 1
ATOM 3163 N N . ALA A 1 204 ? 11.725 23.086 30.083 1.00 17.50 360 ALA A N 1
ATOM 3164 C CA . ALA A 1 204 ? 10.522 22.752 30.833 1.00 18.35 360 ALA A CA 1
ATOM 3165 C C . ALA A 1 204 ? 9.643 21.732 30.124 1.00 18.15 360 ALA A C 1
ATOM 3166 O O . ALA A 1 204 ? 8.827 21.073 30.768 1.00 19.03 360 ALA A O 1
ATOM 3173 N N . ALA A 1 205 ? 9.777 21.592 28.807 1.00 17.54 361 ALA A N 1
ATOM 3174 C CA . ALA A 1 205 ? 9.014 20.590 28.068 1.00 17.33 361 ALA A CA 1
ATOM 3175 C C . ALA A 1 205 ? 9.463 19.174 28.397 1.00 16.49 361 ALA A C 1
ATOM 3176 O O . ALA A 1 205 ? 8.709 18.225 28.146 1.00 16.45 361 ALA A O 1
ATOM 3183 N N . GLY A 1 206 ? 10.640 19.019 29.008 1.00 16.73 362 GLY A N 1
ATOM 3184 C CA . GLY A 1 206 ? 11.194 17.703 29.210 1.00 16.40 362 GLY A CA 1
ATOM 3185 C C . GLY A 1 206 ? 10.474 16.893 30.263 1.00 16.15 362 GLY A C 1
ATOM 3186 O O . GLY A 1 206 ? 10.517 15.666 30.234 1.00 17.47 362 GLY A O 1
ATOM 3190 N N . PHE A 1 207 ? 9.798 17.547 31.201 1.00 16.69 363 PHE A N 1
ATOM 3191 C CA . PHE A 1 207 ? 9.072 16.781 32.212 1.00 17.32 363 PHE A CA 1
ATOM 3192 C C . PHE A 1 207 ? 7.962 15.957 31.565 1.00 17.46 363 PHE A C 1
ATOM 3193 O O . PHE A 1 207 ? 7.849 14.744 31.799 1.00 19.13 363 PHE A O 1
ATOM 3210 N N . MET A 1 208 ? 7.152 16.602 30.717 1.00 17.96 364 MET A N 1
ATOM 3211 C CA . MET A 1 208 ? 6.105 15.896 29.989 1.00 18.18 364 MET A CA 1
ATOM 3212 C C . MET A 1 208 ? 6.698 14.816 29.091 1.00 17.95 364 MET A C 1
ATOM 3213 O O . MET A 1 208 ? 6.132 13.734 28.953 1.00 21.49 364 MET A O 1
ATOM 3227 N N . TRP A 1 209 ? 7.820 15.095 28.436 1.00 16.24 365 TRP A N 1
ATOM 3228 C CA . TRP A 1 209 ? 8.343 14.116 27.491 1.00 16.63 365 TRP A CA 1
ATOM 3229 C C . TRP A 1 209 ? 8.908 12.909 28.230 1.00 15.80 365 TRP A C 1
ATOM 3230 O O . TRP A 1 209 ? 8.562 11.765 27.923 1.00 16.44 365 TRP A O 1
ATOM 3251 N N . LEU A 1 210 ? 9.755 13.138 29.235 1.00 16.21 366 LEU A N 1
ATOM 3252 C CA . LEU A 1 210 ? 10.344 12.004 29.939 1.00 16.18 366 LEU A CA 1
ATOM 3253 C C . LEU A 1 210 ? 9.283 11.221 30.697 1.00 16.22 366 LEU A C 1
ATOM 3254 O O . LEU A 1 210 ? 9.314 9.985 30.722 1.00 17.10 366 LEU A O 1
ATOM 3270 N N . ASP A 1 211 ? 8.330 11.921 31.309 1.00 15.96 367 ASP A N 1
ATOM 3271 C CA . ASP A 1 211 ? 7.301 11.224 32.071 1.00 16.30 367 ASP A CA 1
ATOM 3272 C C . ASP A 1 211 ? 6.421 10.375 31.162 1.00 16.22 367 ASP A C 1
ATOM 3273 O O . ASP A 1 211 ? 6.012 9.269 31.530 1.00 17.34 367 ASP A O 1
ATOM 3282 N N . LYS A 1 212 ? 6.088 10.902 29.978 1.00 15.87 368 LYS A N 1
ATOM 3283 C CA . LYS A 1 212 ? 5.300 10.144 29.011 1.00 15.44 368 LYS A CA 1
ATOM 3284 C C . LYS A 1 212 ? 6.030 8.873 28.594 1.00 15.47 368 LYS A C 1
ATOM 3285 O O . LYS A 1 212 ? 5.421 7.805 28.481 1.00 16.03 368 LYS A O 1
ATOM 3304 N N . LEU A 1 213 ? 7.338 8.971 28.348 1.00 15.51 369 LEU A N 1
ATOM 3305 C CA . LEU A 1 213 ? 8.112 7.782 28.014 1.00 15.59 369 LEU A CA 1
ATOM 3306 C C . LEU A 1 213 ? 8.088 6.786 29.165 1.00 16.00 369 LEU A C 1
ATOM 3307 O O . LEU A 1 213 ? 7.882 5.586 28.960 1.00 16.85 369 LEU A O 1
ATOM 3323 N N . GLY A 1 214 ? 8.298 7.271 30.392 1.00 16.12 370 GLY A N 1
ATOM 3324 C CA . GLY A 1 214 ? 8.314 6.377 31.539 1.00 16.61 370 GLY A CA 1
ATOM 3325 C C . GLY A 1 214 ? 6.996 5.655 31.730 1.00 15.86 370 GLY A C 1
ATOM 3326 O O . GLY A 1 214 ? 6.960 4.435 31.916 1.00 17.29 370 GLY A O 1
ATOM 3330 N N . LEU A 1 215 ? 5.886 6.404 31.686 1.00 16.15 371 LEU A N 1
ATOM 3331 C CA . LEU A 1 215 ? 4.580 5.789 31.876 1.00 17.04 371 LEU A CA 1
ATOM 3332 C C . LEU A 1 215 ? 4.194 4.909 30.703 1.00 16.70 371 LEU A C 1
ATOM 3333 O O . LEU A 1 215 ? 3.587 3.856 30.893 1.00 17.38 371 LEU A O 1
ATOM 3349 N N . SER A 1 216 ? 4.491 5.340 29.478 1.00 16.60 372 SER A N 1
ATOM 3350 C CA . SER A 1 216 ? 4.185 4.503 28.326 1.00 15.98 372 SER A CA 1
ATOM 3351 C C . SER A 1 216 ? 4.854 3.147 28.453 1.00 15.58 372 SER A C 1
ATOM 3352 O O . SER A 1 216 ? 4.228 2.103 28.236 1.00 16.66 372 SER A O 1
ATOM 3360 N N . ALA A 1 217 ? 6.141 3.148 28.802 1.00 16.14 373 ALA A N 1
ATOM 3361 C CA . ALA A 1 217 ? 6.865 1.894 28.954 1.00 16.89 373 ALA A CA 1
ATOM 3362 C C . ALA A 1 217 ? 6.267 1.050 30.067 1.00 17.47 373 ALA A C 1
ATOM 3363 O O . ALA A 1 217 ? 6.096 -0.163 29.917 1.00 18.38 373 ALA A O 1
ATOM 3370 N N . ARG A 1 218 ? 5.945 1.684 31.192 1.00 17.98 374 ARG A N 1
ATOM 3371 C CA . ARG A 1 218 ? 5.428 0.971 32.349 1.00 18.50 374 ARG A CA 1
ATOM 3372 C C . ARG A 1 218 ? 4.046 0.391 32.093 1.00 18.70 374 ARG A C 1
ATOM 3373 O O . ARG A 1 218 ? 3.689 -0.639 32.673 1.00 20.94 374 ARG A O 1
ATOM 3394 N N . MET A 1 219 ? 3.248 1.042 31.255 1.00 18.25 375 MET A N 1
ATOM 3395 C CA . MET A 1 219 ? 1.856 0.653 31.085 1.00 18.46 375 MET A CA 1
ATOM 3396 C C . MET A 1 219 ? 1.602 -0.265 29.899 1.00 18.93 375 MET A C 1
ATOM 3397 O O . MET A 1 219 ? 0.485 -0.771 29.775 1.00 21.16 375 MET A O 1
ATOM 3411 N N . GLY A 1 220 ? 2.578 -0.490 29.035 1.00 18.52 376 GLY A N 1
ATOM 3412 C CA . GLY A 1 220 ? 2.442 -1.438 27.963 1.00 19.01 376 GLY A CA 1
ATOM 3413 C C . GLY A 1 220 ? 2.345 -0.849 26.563 1.00 18.30 376 GLY A C 1
ATOM 3414 O O . GLY A 1 220 ? 1.934 -1.565 25.656 1.00 21.52 376 GLY A O 1
ATOM 3418 N N . ILE A 1 221 ? 2.672 0.428 26.375 1.00 16.98 377 ILE A N 1
ATOM 3419 C CA . ILE A 1 221 ? 2.830 1.021 25.049 1.00 16.30 377 ILE A CA 1
ATOM 3420 C C . ILE A 1 221 ? 4.207 0.648 24.516 1.00 16.36 377 ILE A C 1
ATOM 3421 O O . ILE A 1 221 ? 5.220 0.817 25.202 1.00 17.31 377 ILE A O 1
ATOM 3437 N N . GLU A 1 222 ? 4.258 0.143 23.284 1.00 15.46 378 GLU A N 1
ATOM 3438 C CA . GLU A 1 222 ? 5.488 -0.451 22.765 1.00 16.34 378 GLU A CA 1
ATOM 3439 C C . GLU A 1 222 ? 6.379 0.546 22.021 1.00 15.24 378 GLU A C 1
ATOM 3440 O O . GLU A 1 222 ? 7.597 0.344 21.958 1.00 15.99 378 GLU A O 1
ATOM 3453 N N . VAL A 1 223 ? 5.787 1.580 21.423 1.00 15.26 379 VAL A N 1
ATOM 3454 C CA . VAL A 1 223 ? 6.467 2.593 20.618 1.00 14.84 379 VAL A CA 1
ATOM 3455 C C . VAL A 1 223 ? 5.761 3.908 20.880 1.00 14.61 379 VAL A C 1
ATOM 3456 O O . VAL A 1 223 ? 4.529 3.939 20.962 1.00 15.01 379 VAL A O 1
ATOM 3469 N N . VAL A 1 224 ? 6.538 4.985 21.011 1.00 14.26 380 VAL A N 1
ATOM 3470 C CA . VAL A 1 224 ? 6.032 6.344 21.203 1.00 14.50 380 VAL A CA 1
ATOM 3471 C C . VAL A 1 224 ? 6.644 7.253 20.137 1.00 14.69 380 VAL A C 1
ATOM 3472 O O . VAL A 1 224 ? 7.868 7.407 20.090 1.00 16.18 380 VAL A O 1
ATOM 3485 N N . MET A 1 225 ? 5.803 7.865 19.301 1.00 14.38 381 MET A N 1
ATOM 3486 C CA . MET A 1 225 ? 6.268 8.683 18.181 1.00 14.22 381 MET A CA 1
ATOM 3487 C C . MET A 1 225 ? 6.113 10.165 18.512 1.00 13.23 381 MET A C 1
ATOM 3488 O O . MET A 1 225 ? 4.994 10.698 18.533 1.00 14.33 381 MET A O 1
ATOM 3502 N N . ARG A 1 226 ? 7.247 10.831 18.725 1.00 13.97 382 ARG A N 1
ATOM 3503 C CA . ARG A 1 226 ? 7.259 12.238 19.096 1.00 14.29 382 ARG A CA 1
ATOM 3504 C C . ARG A 1 226 ? 6.926 13.143 17.920 1.00 13.72 382 ARG A C 1
ATOM 3505 O O . ARG A 1 226 ? 7.677 13.202 16.932 1.00 14.67 382 ARG A O 1
ATOM 3526 N N . GLN A 1 227 ? 5.846 13.910 18.076 1.00 13.17 383 GLN A N 1
ATOM 3527 C CA . GLN A 1 227 ? 5.536 15.064 17.238 1.00 13.79 383 GLN A CA 1
ATOM 3528 C C . GLN A 1 227 ? 6.350 16.246 17.750 1.00 14.04 383 GLN A C 1
ATOM 3529 O O . GLN A 1 227 ? 6.147 16.677 18.883 1.00 15.11 383 GLN A O 1
ATOM 3543 N N . VAL A 1 228 ? 7.279 16.801 16.959 1.00 14.33 384 VAL A N 1
ATOM 3544 C CA . VAL A 1 228 ? 7.803 16.347 15.676 1.00 14.08 384 VAL A CA 1
ATOM 3545 C C . VAL A 1 228 ? 9.331 16.331 15.805 1.00 14.13 384 VAL A C 1
ATOM 3546 O O . VAL A 1 228 ? 9.890 17.039 16.653 1.00 15.20 384 VAL A O 1
ATOM 3559 N N . PHE A 1 229 ? 10.014 15.585 14.945 1.00 14.80 385 PHE A N 1
ATOM 3560 C CA . PHE A 1 229 ? 11.465 15.686 14.892 1.00 15.30 385 PHE A CA 1
ATOM 3561 C C . PHE A 1 229 ? 11.895 17.078 14.454 1.00 15.29 385 PHE A C 1
ATOM 3562 O O . PHE A 1 229 ? 12.783 17.690 15.052 1.00 16.29 385 PHE A O 1
ATOM 3579 N N . PHE A 1 230 ? 11.296 17.574 13.374 1.00 15.76 386 PHE A N 1
ATOM 3580 C CA . PHE A 1 230 ? 11.678 18.815 12.735 1.00 16.33 386 PHE A CA 1
ATOM 3581 C C . PHE A 1 230 ? 10.428 19.334 12.058 1.00 16.53 386 PHE A C 1
ATOM 3582 O O . PHE A 1 230 ? 9.648 18.548 11.512 1.00 16.63 386 PHE A O 1
ATOM 3599 N N . GLY A 1 231 ? 10.236 20.640 12.101 1.00 17.84 387 GLY A N 1
ATOM 3600 C CA . GLY A 1 231 ? 9.072 21.232 11.483 1.00 19.47 387 GLY A CA 1
ATOM 3601 C C . GLY A 1 231 ? 8.733 22.565 12.113 1.00 20.78 387 GLY A C 1
ATOM 3602 O O . GLY A 1 231 ? 9.484 23.111 12.926 1.00 23.49 387 GLY A O 1
ATOM 3606 N N . ALA A 1 232 ? 7.568 23.072 11.715 1.00 20.80 388 ALA A N 1
ATOM 3607 C CA . ALA A 1 232 ? 7.154 24.404 12.129 1.00 22.47 388 ALA A CA 1
ATOM 3608 C C . ALA A 1 232 ? 6.677 24.472 13.577 1.00 21.71 388 ALA A C 1
ATOM 3609 O O . ALA A 1 232 ? 6.816 25.523 14.215 1.00 23.65 388 ALA A O 1
ATOM 3616 N N . GLY A 1 233 ? 6.139 23.389 14.121 1.00 20.48 389 GLY A N 1
ATOM 3617 C CA . GLY A 1 233 ? 5.567 23.453 15.446 1.00 19.46 389 GLY A CA 1
ATOM 3618 C C . GLY A 1 233 ? 6.624 23.640 16.517 1.00 17.88 389 GLY A C 1
ATOM 3619 O O . GLY A 1 233 ? 7.744 23.144 16.397 1.00 18.66 389 GLY A O 1
ATOM 3623 N N . ASN A 1 234 ? 6.222 24.352 17.588 1.00 18.49 390 ASN A N 1
ATOM 3624 C CA . ASN A 1 234 ? 7.073 24.667 18.734 1.00 20.98 390 ASN A CA 1
ATOM 3625 C C . ASN A 1 234 ? 7.527 23.426 19.494 1.00 18.53 390 ASN A C 1
ATOM 3626 O O . ASN A 1 234 ? 8.483 23.502 20.272 1.00 19.76 390 ASN A O 1
ATOM 3637 N N . TYR A 1 235 ? 6.846 22.307 19.313 1.00 15.77 391 TYR A N 1
ATOM 3638 C CA . TYR A 1 235 ? 7.207 21.031 19.926 1.00 15.48 391 TYR A CA 1
ATOM 3639 C C . TYR A 1 235 ? 8.261 20.260 19.125 1.00 14.96 391 TYR A C 1
ATOM 3640 O O . TYR A 1 235 ? 8.560 19.110 19.453 1.00 15.72 391 TYR A O 1
ATOM 3658 N N . HIS A 1 236 ? 8.861 20.875 18.111 1.00 14.93 392 HIS A N 1
ATOM 3659 C CA . HIS A 1 236 ? 9.947 20.227 17.391 1.00 15.20 392 HIS A CA 1
ATOM 3660 C C . HIS A 1 236 ? 11.121 19.906 18.307 1.00 14.52 392 HIS A C 1
ATOM 3661 O O . HIS A 1 236 ? 11.442 20.642 19.242 1.00 15.45 392 HIS A O 1
ATOM 3675 N N . LEU A 1 237 ? 11.782 18.804 17.996 1.00 14.75 393 LEU A N 1
ATOM 3676 C CA . LEU A 1 237 ? 13.031 18.467 18.662 1.00 14.60 393 LEU A CA 1
ATOM 3677 C C . LEU A 1 237 ? 14.192 19.280 18.116 1.00 15.75 393 LEU A C 1
ATOM 3678 O O . LEU A 1 237 ? 15.164 19.528 18.828 1.00 16.80 393 LEU A O 1
ATOM 3694 N N . VAL A 1 238 ? 14.103 19.677 16.844 1.00 16.74 394 VAL A N 1
ATOM 3695 C CA . VAL A 1 238 ? 15.122 20.439 16.131 1.00 18.44 394 VAL A CA 1
ATOM 3696 C C . VAL A 1 238 ? 14.403 21.594 15.455 1.00 21.60 394 VAL A C 1
ATOM 3697 O O . VAL A 1 238 ? 13.382 21.370 14.796 1.00 22.69 394 VAL A O 1
ATOM 3710 N N . ASP A 1 239 ? 14.923 22.820 15.618 1.00 24.07 395 ASP A N 1
ATOM 3711 C CA . ASP A 1 239 ? 14.291 24.020 15.062 1.00 27.79 395 ASP A CA 1
ATOM 3712 C C . ASP A 1 239 ? 14.636 24.177 13.575 1.00 28.15 395 ASP A C 1
ATOM 3713 O O . ASP A 1 239 ? 15.389 23.394 13.006 1.00 25.77 395 ASP A O 1
ATOM 3722 N N . GLU A 1 240 ? 14.033 25.154 12.890 1.00 33.04 396 GLU A N 1
ATOM 3723 C CA . GLU A 1 240 ? 14.292 25.240 11.449 1.00 33.40 396 GLU A CA 1
ATOM 3724 C C . GLU A 1 240 ? 15.622 25.919 11.121 1.00 31.80 396 GLU A C 1
ATOM 3725 O O . GLU A 1 240 ? 15.933 26.067 9.937 1.00 33.06 396 GLU A O 1
ATOM 3737 N N . ASN A 1 241 ? 16.427 26.278 12.137 1.00 30.52 397 ASN A N 1
ATOM 3738 C CA . ASN A 1 241 ? 17.861 26.495 11.932 1.00 29.21 397 ASN A CA 1
ATOM 3739 C C . ASN A 1 241 ? 18.653 25.196 12.075 1.00 24.65 397 ASN A C 1
ATOM 3740 O O . ASN A 1 241 ? 19.891 25.209 12.016 1.00 24.22 397 ASN A O 1
ATOM 3751 N N . PHE A 1 242 ? 17.967 24.076 12.264 1.00 21.98 398 PHE A N 1
ATOM 3752 C CA . PHE A 1 242 ? 18.590 22.770 12.437 1.00 22.47 398 PHE A CA 1
ATOM 3753 C C . PHE A 1 242 ? 19.344 22.660 13.751 1.00 22.76 398 PHE A C 1
ATOM 3754 O O . PHE A 1 242 ? 20.251 21.835 13.873 1.00 23.90 398 PHE A O 1
ATOM 3771 N N . ASP A 1 243 ? 18.966 23.463 14.759 1.00 21.17 399 ASP A N 1
ATOM 3772 C CA . ASP A 1 243 ? 19.612 23.385 16.068 1.00 23.12 399 ASP A CA 1
ATOM 3773 C C . ASP A 1 243 ? 18.791 22.537 17.025 1.00 20.99 399 ASP A C 1
ATOM 3774 O O . ASP A 1 243 ? 17.566 22.699 17.100 1.00 21.71 399 ASP A O 1
ATOM 3783 N N . PRO A 1 244 ? 19.420 21.625 17.760 1.00 19.73 400 PRO A N 1
ATOM 3784 C CA . PRO A 1 244 ? 18.663 20.748 18.661 1.00 19.58 400 PRO A CA 1
ATOM 3785 C C . PRO A 1 244 ? 18.222 21.497 19.906 1.00 18.96 400 PRO A C 1
ATOM 3786 O O . PRO A 1 244 ? 18.994 22.244 20.521 1.00 20.76 400 PRO A O 1
ATOM 3797 N N . LEU A 1 245 ? 16.977 21.264 20.279 1.00 17.52 401 LEU A N 1
ATOM 3798 C CA . LEU A 1 245 ? 16.414 21.833 21.497 1.00 17.83 401 LEU A CA 1
ATOM 3799 C C . LEU A 1 245 ? 16.622 20.882 22.667 1.00 17.00 401 LEU A C 1
ATOM 3800 O O . LEU A 1 245 ? 17.066 19.745 22.487 1.00 17.72 401 LEU A O 1
ATOM 3816 N N . PRO A 1 246 ? 16.279 21.302 23.898 1.00 16.85 402 PRO A N 1
ATOM 3817 C CA . PRO A 1 246 ? 16.565 20.433 25.053 1.00 17.19 402 PRO A CA 1
ATOM 3818 C C . PRO A 1 246 ? 15.958 19.054 24.929 1.00 16.16 402 PRO A C 1
ATOM 3819 O O . PRO A 1 246 ? 16.613 18.076 25.319 1.00 16.97 402 PRO A O 1
ATOM 3830 N N . ASP A 1 247 ? 14.733 18.946 24.395 1.00 15.82 403 ASP A N 1
ATOM 3831 C CA . ASP A 1 247 ? 14.116 17.632 24.262 1.00 16.04 403 ASP A CA 1
ATOM 3832 C C . ASP A 1 247 ? 14.887 16.731 23.298 1.00 15.22 403 ASP A C 1
ATOM 3833 O O . ASP A 1 247 ? 14.794 15.504 23.405 1.00 15.56 403 ASP A O 1
ATOM 3842 N N . TYR A 1 248 ? 15.608 17.298 22.316 1.00 15.05 404 TYR A N 1
ATOM 3843 C CA . TYR A 1 248 ? 16.451 16.444 21.485 1.00 15.42 404 TYR A CA 1
ATOM 3844 C C . TYR A 1 248 ? 17.513 15.759 22.343 1.00 15.14 404 TYR A C 1
ATOM 3845 O O . TYR A 1 248 ? 17.715 14.540 22.262 1.00 15.58 404 TYR A O 1
ATOM 3863 N N . TRP A 1 249 ? 18.210 16.542 23.170 1.00 16.08 405 TRP A N 1
ATOM 3864 C CA . TRP A 1 249 ? 19.285 15.985 23.988 1.00 16.51 405 TRP A CA 1
ATOM 3865 C C . TRP A 1 249 ? 18.745 14.974 24.990 1.00 16.10 405 TRP A C 1
ATOM 3866 O O . TRP A 1 249 ? 19.370 13.936 25.244 1.00 16.61 405 TRP A O 1
ATOM 3887 N N . LEU A 1 250 ? 17.593 15.282 25.579 1.00 16.48 406 LEU A N 1
ATOM 3888 C CA . LEU A 1 250 ? 16.920 14.332 26.451 1.00 16.48 406 LEU A CA 1
ATOM 3889 C C . LEU A 1 250 ? 16.645 13.025 25.719 1.00 15.87 406 LEU A C 1
ATOM 3890 O O . LEU A 1 250 ? 16.853 11.933 26.268 1.00 16.88 406 LEU A O 1
ATOM 3906 N N . SER A 1 251 ? 16.153 13.124 24.483 1.00 15.21 407 SER A N 1
ATOM 3907 C CA . SER A 1 251 ? 15.825 11.944 23.704 1.00 14.97 407 SER A CA 1
ATOM 3908 C C . SER A 1 251 ? 17.069 11.152 23.353 1.00 15.85 407 SER A C 1
ATOM 3909 O O . SER A 1 251 ? 17.043 9.918 23.356 1.00 16.40 407 SER A O 1
ATOM 3917 N N . LEU A 1 252 ? 18.165 11.854 23.034 1.00 15.94 408 LEU A N 1
ATOM 3918 C CA . LEU A 1 252 ? 19.409 11.176 22.694 1.00 16.72 408 LEU A CA 1
ATOM 3919 C C . LEU A 1 252 ? 19.944 10.419 23.903 1.00 16.42 408 LEU A C 1
ATOM 3920 O O . LEU A 1 252 ? 20.373 9.273 23.784 1.00 16.92 408 LEU A O 1
ATOM 3936 N N . LEU A 1 253 ? 19.893 11.034 25.079 1.00 17.01 409 LEU A N 1
ATOM 3937 C CA . LEU A 1 253 ? 20.338 10.339 26.275 1.00 17.59 409 LEU A CA 1
ATOM 3938 C C . LEU A 1 253 ? 19.449 9.141 26.566 1.00 17.29 409 LEU A C 1
ATOM 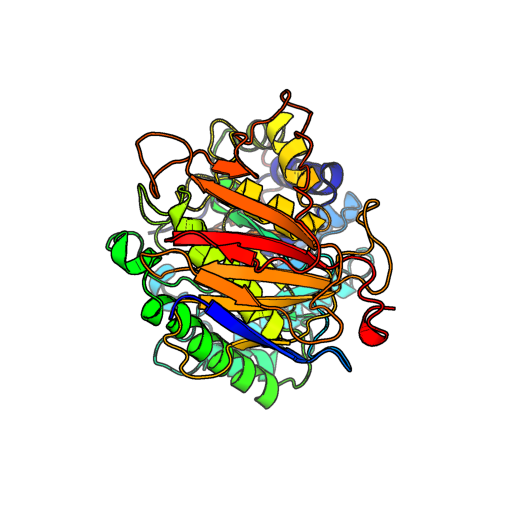3939 O O . LEU A 1 253 ? 19.938 8.064 26.936 1.00 17.97 409 LEU A O 1
ATOM 3955 N N . PHE A 1 254 ? 18.136 9.313 26.420 1.00 16.74 410 PHE A N 1
ATOM 3956 C CA . PHE A 1 254 ? 17.221 8.197 26.617 1.00 16.56 410 PHE A CA 1
ATOM 3957 C C . PHE A 1 254 ? 17.584 7.056 25.672 1.00 16.83 410 PHE A C 1
ATOM 3958 O O . PHE A 1 254 ? 17.705 5.895 26.089 1.00 17.98 410 PHE A O 1
ATOM 3975 N N . LYS A 1 255 ? 17.761 7.376 24.388 1.00 17.37 411 LYS A N 1
ATOM 3976 C CA . LYS A 1 255 ? 18.133 6.366 23.403 1.00 17.55 411 LYS A CA 1
ATOM 3977 C C . LYS A 1 255 ? 19.394 5.617 23.812 1.00 18.57 411 LYS A C 1
ATOM 3978 O O . LYS A 1 255 ? 19.476 4.393 23.658 1.00 19.80 411 LYS A O 1
ATOM 3997 N N . LYS A 1 256 ? 20.404 6.329 24.319 1.00 18.44 412 LYS A N 1
ATOM 3998 C CA . LYS A 1 256 ? 21.667 5.672 24.610 1.00 19.68 412 LYS A CA 1
ATOM 3999 C C . LYS A 1 256 ? 21.660 4.870 25.904 1.00 19.17 412 LYS A C 1
ATOM 4000 O O . LYS A 1 256 ? 22.459 3.939 26.036 1.00 20.17 412 LYS A O 1
ATOM 4019 N N . LEU A 1 257 ? 20.793 5.194 26.854 1.00 18.85 413 LEU A N 1
ATOM 4020 C CA . LEU A 1 257 ? 20.905 4.628 28.187 1.00 18.73 413 LEU A CA 1
ATOM 4021 C C . LEU A 1 257 ? 19.798 3.664 28.560 1.00 18.62 413 LEU A C 1
ATOM 4022 O O . LEU A 1 257 ? 20.043 2.768 29.376 1.00 19.29 413 LEU A O 1
ATOM 4038 N N . VAL A 1 258 ? 18.598 3.814 28.009 1.00 18.13 414 VAL A N 1
ATOM 4039 C CA . VAL A 1 258 ? 17.424 3.080 28.481 1.00 18.51 414 VAL A CA 1
ATOM 4040 C C . VAL A 1 258 ? 17.198 1.865 27.598 1.00 20.42 414 VAL A C 1
ATOM 4041 O O . VAL A 1 258 ? 17.085 1.989 26.377 1.00 22.03 414 VAL A O 1
ATOM 4054 N N . GLY A 1 259 ? 17.145 0.689 28.209 1.00 18.93 415 GLY A N 1
ATOM 4055 C CA . GLY A 1 259 ? 16.974 -0.541 27.473 1.00 19.50 415 GLY A CA 1
ATOM 4056 C C . GLY A 1 259 ? 15.514 -0.918 27.280 1.00 18.21 415 GLY A C 1
ATOM 4057 O O . GLY A 1 259 ? 14.584 -0.225 27.698 1.00 19.62 415 GLY A O 1
ATOM 4061 N N . THR A 1 260 ? 15.322 -2.067 26.650 1.00 18.38 416 THR A N 1
ATOM 4062 C CA . THR A 1 260 ? 13.985 -2.491 26.260 1.00 18.76 416 THR A CA 1
ATOM 4063 C C . THR A 1 260 ? 13.213 -3.193 27.378 1.00 18.66 416 THR A C 1
ATOM 4064 O O . THR A 1 260 ? 11.977 -3.240 27.314 1.00 19.05 416 THR A O 1
ATOM 4075 N N . LYS A 1 261 ? 13.886 -3.754 28.378 1.00 19.60 417 LYS A N 1
ATOM 4076 C CA . LYS A 1 261 ? 13.198 -4.458 29.452 1.00 19.89 417 LYS A CA 1
ATOM 4077 C C . LYS A 1 261 ? 12.758 -3.448 30.505 1.00 19.42 417 LYS A C 1
ATOM 4078 O O . LYS A 1 261 ? 13.596 -2.766 31.114 1.00 19.72 417 LYS A O 1
ATOM 4097 N N . VAL A 1 262 ? 11.441 -3.345 30.703 1.00 18.03 418 VAL A N 1
ATOM 4098 C CA . VAL A 1 262 ? 10.853 -2.380 31.628 1.00 18.41 418 VAL A CA 1
ATOM 4099 C C . VAL A 1 262 ? 10.704 -3.031 32.995 1.00 18.90 418 VAL A C 1
ATOM 4100 O O . VAL A 1 262 ? 10.064 -4.074 33.121 1.00 20.36 418 VAL A O 1
ATOM 4113 N N . LEU A 1 263 ? 11.267 -2.391 34.015 1.00 19.22 419 LEU A N 1
ATOM 4114 C CA . LEU A 1 263 ? 11.161 -2.823 35.404 1.00 19.78 419 LEU A CA 1
ATOM 4115 C C . LEU A 1 263 ? 10.299 -1.809 36.162 1.00 20.65 419 LEU A C 1
ATOM 4116 O O . LEU A 1 263 ? 9.542 -1.045 35.554 1.00 20.09 419 LEU A O 1
ATOM 4132 N N . MET A 1 264 ? 10.402 -1.798 37.493 1.00 23.49 420 MET A N 1
ATOM 4133 C CA . MET A 1 264 ? 9.607 -0.850 38.253 1.00 26.38 420 MET A CA 1
ATOM 4134 C C . MET A 1 264 ? 10.389 -0.297 39.432 1.00 25.37 420 MET A C 1
ATOM 4135 O O . MET A 1 264 ? 11.131 -1.022 40.098 1.00 24.93 420 MET A O 1
ATOM 4149 N N . ALA A 1 265 ? 10.201 0.994 39.677 1.00 24.72 421 ALA A N 1
ATOM 4150 C CA . ALA A 1 265 ? 10.678 1.670 40.869 1.00 25.32 421 ALA A CA 1
ATOM 4151 C C . ALA A 1 265 ? 9.534 2.489 41.444 1.00 24.71 421 ALA A C 1
ATOM 4152 O O . ALA A 1 265 ? 8.634 2.935 40.721 1.00 24.55 421 ALA A O 1
ATOM 4159 N N . SER A 1 266 ? 9.556 2.659 42.763 1.00 25.43 422 SER A N 1
ATOM 4160 C CA . SER A 1 266 ? 8.555 3.483 43.414 1.00 27.82 422 SER A CA 1
ATOM 4161 C C . SER A 1 266 ? 9.178 4.049 44.674 1.00 29.24 422 SER A C 1
ATOM 4162 O O . SER A 1 266 ? 10.170 3.522 45.187 1.00 30.47 422 SER A O 1
ATOM 4170 N N . VAL A 1 267 ? 8.600 5.139 45.160 1.00 30.64 423 VAL A N 1
ATOM 4171 C CA . VAL A 1 267 ? 9.079 5.722 46.406 1.00 33.26 423 VAL A CA 1
ATOM 4172 C C . VAL A 1 267 ? 8.415 5.025 47.586 1.00 35.26 423 VAL A C 1
ATOM 4173 O O . VAL A 1 267 ? 7.241 4.638 47.535 1.00 36.41 423 VAL A O 1
ATOM 4186 N N . GLN A 1 268 ? 9.168 4.871 48.664 1.00 36.74 424 GLN A N 1
ATOM 4187 C CA . GLN A 1 268 ? 8.598 4.417 49.920 1.00 39.40 424 GLN A CA 1
ATOM 4188 C C . GLN A 1 268 ? 7.878 5.575 50.594 1.00 41.86 424 GLN A C 1
ATOM 4189 O O . GLN A 1 268 ? 8.350 6.715 50.576 1.00 42.20 424 GLN A O 1
ATOM 4203 N N . GLY A 1 269 ? 6.736 5.280 51.194 1.00 44.26 425 GLY A N 1
ATOM 4204 C CA . GLY A 1 269 ? 6.022 6.296 51.934 1.00 46.40 425 GLY A CA 1
ATOM 4205 C C . GLY A 1 269 ? 5.149 7.171 51.055 1.00 49.10 425 GLY A C 1
ATOM 4206 O O . GLY A 1 269 ? 4.765 6.810 49.936 1.00 49.98 425 GLY A O 1
ATOM 4210 N N . GLN A 1 270 ? 4.833 8.352 51.585 1.00 51.57 426 GLN A N 1
ATOM 4211 C CA . GLN A 1 270 ? 3.919 9.252 50.900 1.00 54.29 426 GLN A CA 1
ATOM 4212 C C . GLN A 1 270 ? 4.469 9.583 49.524 1.00 52.97 426 GLN A C 1
ATOM 4213 O O . GLN A 1 270 ? 5.655 9.889 49.375 1.00 54.05 426 GLN A O 1
ATOM 4227 N N . ASP A 1 271 ? 3.599 9.527 48.523 1.00 51.72 427 ASP A N 1
ATOM 4228 C CA . ASP A 1 271 ? 3.952 9.841 47.140 1.00 50.01 427 ASP A CA 1
ATOM 4229 C C . ASP A 1 271 ? 3.123 11.053 46.725 1.00 49.70 427 ASP A C 1
ATOM 4230 O O . ASP A 1 271 ? 1.955 10.911 46.349 1.00 50.04 427 ASP A O 1
ATOM 4239 N N . ARG A 1 272 ? 3.720 12.244 46.803 1.00 48.27 428 ARG A N 1
ATOM 4240 C CA . ARG A 1 272 ? 3.072 13.469 46.346 1.00 46.99 428 ARG A CA 1
ATOM 4241 C C . ARG A 1 272 ? 3.121 13.624 44.823 1.00 41.67 428 ARG A C 1
ATOM 4242 O O . ARG A 1 272 ? 2.683 14.653 44.300 1.00 40.80 428 ARG A O 1
ATOM 4263 N N . ARG A 1 273 ? 3.648 12.632 44.104 1.00 36.84 429 ARG A N 1
ATOM 4264 C CA . ARG A 1 273 ? 3.636 12.573 42.644 1.00 32.73 429 ARG A CA 1
ATOM 4265 C C . ARG A 1 273 ? 4.590 13.562 41.995 1.00 26.31 429 ARG A C 1
ATOM 4266 O O . ARG A 1 273 ? 4.593 13.677 40.764 1.00 23.97 429 ARG A O 1
ATOM 4287 N N . LYS A 1 274 ? 5.400 14.278 42.778 1.00 24.98 430 LYS A N 1
ATOM 4288 C CA . LYS A 1 274 ? 6.374 15.201 42.220 1.00 25.10 430 LYS A CA 1
ATOM 4289 C C . LYS A 1 274 ? 7.740 14.566 42.017 1.00 24.54 430 LYS A C 1
ATOM 4290 O O . LYS A 1 274 ? 8.511 15.046 41.180 1.00 26.50 430 LYS A O 1
ATOM 4309 N N . LEU A 1 275 ? 8.040 13.491 42.733 1.00 24.24 431 LEU A N 1
ATOM 4310 C CA . LEU A 1 275 ? 9.256 12.704 42.563 1.00 24.15 431 LEU A CA 1
ATOM 4311 C C . LEU A 1 275 ? 8.826 11.429 41.846 1.00 23.56 431 LEU A C 1
ATOM 4312 O O . LEU A 1 275 ? 8.158 10.574 42.434 1.00 25.31 431 LEU A O 1
ATOM 4328 N N . ARG A 1 276 ? 9.167 11.321 40.562 1.00 21.03 432 ARG A N 1
ATOM 4329 C CA . ARG A 1 276 ? 8.634 10.287 39.681 1.00 20.15 432 ARG A CA 1
ATOM 4330 C C . ARG A 1 276 ? 9.808 9.475 39.163 1.00 19.55 432 ARG A C 1
ATOM 4331 O O . ARG A 1 276 ? 10.794 10.049 38.686 1.00 21.45 432 ARG A O 1
ATOM 4352 N N . VAL A 1 277 ? 9.719 8.148 39.286 1.00 19.47 433 VAL A N 1
ATOM 4353 C CA . VAL A 1 277 ? 10.855 7.270 39.033 1.00 19.87 433 VAL A CA 1
ATOM 4354 C C . VAL A 1 277 ? 10.476 6.105 38.129 1.00 19.36 433 VAL A C 1
ATOM 4355 O O . VAL A 1 277 ? 9.401 5.513 38.267 1.00 20.08 433 VAL A O 1
ATOM 4368 N N . TYR A 1 278 ? 11.397 5.761 37.223 1.00 18.41 434 TYR A N 1
ATOM 4369 C CA . TYR A 1 278 ? 11.231 4.698 36.242 1.00 18.32 434 TYR A CA 1
ATOM 4370 C C . TYR A 1 278 ? 12.524 3.909 36.182 1.00 18.80 434 TYR A C 1
ATOM 4371 O O . TYR A 1 278 ? 13.601 4.441 36.450 1.00 19.78 434 TYR A O 1
ATOM 4389 N N . LEU A 1 279 ? 12.411 2.636 35.822 1.00 18.68 435 LEU A N 1
ATOM 4390 C CA . LEU A 1 279 ? 13.548 1.724 35.908 1.00 18.64 435 LEU A CA 1
ATOM 4391 C C . LEU A 1 279 ? 13.457 0.740 34.754 1.00 18.60 435 LEU A C 1
ATOM 4392 O O . LEU A 1 279 ? 12.436 0.059 34.601 1.00 18.90 435 LEU A O 1
ATOM 4408 N N . HIS A 1 280 ? 14.521 0.673 33.950 1.00 19.04 436 HIS A N 1
ATOM 4409 C CA . HIS A 1 280 ? 14.665 -0.319 32.902 1.00 18.73 436 HIS A CA 1
ATOM 4410 C C . HIS A 1 280 ? 16.034 -0.973 33.056 1.00 20.09 436 HIS A C 1
ATOM 4411 O O . HIS A 1 280 ? 16.925 -0.445 33.722 1.00 20.65 436 HIS A O 1
ATOM 4425 N N . CYS A 1 281 ? 16.232 -2.105 32.393 1.00 19.54 437 CYS A N 1
ATOM 4426 C CA . CYS A 1 281 ? 17.603 -2.545 32.159 1.00 21.47 437 CYS A CA 1
ATOM 4427 C C . CYS A 1 281 ? 18.318 -1.495 31.312 1.00 20.59 437 CYS A C 1
ATOM 4428 O O . CYS A 1 281 ? 17.701 -0.770 30.529 1.00 20.86 437 CYS A O 1
ATOM 4435 N N . THR A 1 282 ? 19.629 -1.397 31.481 1.00 20.80 438 THR A N 1
ATOM 4436 C CA . THR A 1 282 ? 20.427 -0.490 30.668 1.00 21.19 438 THR A CA 1
ATOM 4437 C C . THR A 1 282 ? 20.497 -0.997 29.234 1.00 21.82 438 THR A C 1
ATOM 4438 O O . THR A 1 282 ? 20.527 -2.205 28.986 1.00 23.90 438 THR A O 1
ATOM 4449 N N . ASN A 1 283 ? 20.487 -0.057 28.281 1.00 21.68 439 ASN A N 1
ATOM 4450 C CA . ASN A 1 283 ? 20.613 -0.368 26.861 1.00 23.61 439 ASN A CA 1
ATOM 4451 C C . ASN A 1 283 ? 21.919 -1.108 26.622 1.00 27.26 439 ASN A C 1
ATOM 4452 O O . ASN A 1 283 ? 22.994 -0.528 26.774 1.00 26.74 439 ASN A O 1
ATOM 4463 N N . THR A 1 284 ? 21.835 -2.380 26.226 1.00 31.43 440 THR A N 1
ATOM 4464 C CA . THR A 1 284 ? 23.044 -3.181 26.048 1.00 36.71 440 THR A CA 1
ATOM 4465 C C . THR A 1 284 ? 23.923 -2.680 24.907 1.00 36.86 440 THR A C 1
ATOM 4466 O O . THR A 1 284 ? 25.124 -2.976 24.892 1.00 38.24 440 THR A O 1
ATOM 4477 N N . ASP A 1 285 ? 23.359 -1.934 23.953 1.00 35.52 441 ASP A N 1
ATOM 4478 C CA . ASP A 1 285 ? 24.165 -1.414 22.857 1.00 36.36 441 ASP A CA 1
ATOM 4479 C C . ASP A 1 285 ? 25.192 -0.393 23.334 1.00 35.27 441 ASP A C 1
ATOM 4480 O O . ASP A 1 285 ? 26.123 -0.070 22.590 1.00 36.50 441 ASP A O 1
ATOM 4489 N N . ASN A 1 286 ? 25.025 0.151 24.530 1.00 33.28 442 ASN A N 1
ATOM 4490 C CA . ASN A 1 286 ? 25.963 1.144 25.036 1.00 32.74 442 ASN A CA 1
ATOM 4491 C C . ASN A 1 286 ? 27.259 0.448 25.427 1.00 32.95 442 ASN A C 1
ATOM 4492 O O . ASN A 1 286 ? 27.240 -0.435 26.296 1.00 32.64 442 ASN A O 1
ATOM 4503 N N . PRO A 1 287 ? 28.395 0.796 24.816 1.00 34.21 443 PRO A N 1
ATOM 4504 C CA . PRO A 1 287 ? 29.653 0.095 25.131 1.00 34.74 443 PRO A CA 1
ATOM 4505 C C . PRO A 1 287 ? 30.205 0.385 26.518 1.00 34.88 443 PRO A C 1
ATOM 4506 O O . PRO A 1 287 ? 31.105 -0.344 26.968 1.00 34.89 443 PRO A O 1
ATOM 4517 N N . ARG A 1 288 ? 29.706 1.414 27.208 1.00 34.28 444 ARG A N 1
ATOM 4518 C CA . ARG A 1 288 ? 30.171 1.667 28.566 1.00 35.17 444 ARG A CA 1
ATOM 4519 C C . ARG A 1 288 ? 29.695 0.589 29.535 1.00 33.78 444 ARG A C 1
ATOM 4520 O O . ARG A 1 288 ? 30.350 0.344 30.553 1.00 35.28 444 ARG A O 1
ATOM 4541 N N . TYR A 1 289 ? 28.572 -0.064 29.247 1.00 30.88 445 TYR A N 1
ATOM 4542 C CA . TYR A 1 289 ? 27.841 -0.844 30.238 1.00 30.29 445 TYR A CA 1
ATOM 4543 C C . TYR A 1 289 ? 27.704 -2.298 29.809 1.00 32.34 445 TYR A C 1
ATOM 4544 O O . TYR A 1 289 ? 28.093 -2.688 28.707 1.00 33.56 445 TYR A O 1
ATOM 4562 N N . LYS A 1 290 ? 27.184 -3.115 30.724 1.00 33.34 446 LYS A N 1
ATOM 4563 C CA . LYS A 1 290 ? 27.214 -4.559 30.560 1.00 35.03 446 LYS A CA 1
ATOM 4564 C C . LYS A 1 290 ? 25.879 -5.158 30.976 1.00 35.25 446 LYS A C 1
ATOM 4565 O O . LYS A 1 290 ? 25.075 -4.527 31.665 1.00 32.95 446 LYS A O 1
ATOM 4584 N N . GLU A 1 291 ? 25.653 -6.398 30.540 1.00 38.32 447 GLU A N 1
ATOM 4585 C CA . GLU A 1 291 ? 24.442 -7.115 30.914 1.00 41.09 447 GLU A CA 1
ATOM 4586 C C . GLU A 1 291 ? 24.289 -7.109 32.430 1.00 36.45 447 GLU A C 1
ATOM 4587 O O . GLU A 1 291 ? 25.251 -7.322 33.173 1.00 36.40 447 GLU A O 1
ATOM 4599 N N . GLY A 1 292 ? 23.070 -6.861 32.880 1.00 32.01 448 GLY A N 1
ATOM 4600 C CA . GLY A 1 292 ? 22.762 -6.773 34.277 1.00 29.56 448 GLY A CA 1
ATOM 4601 C C . GLY A 1 292 ? 22.669 -5.366 34.817 1.00 27.67 448 GLY A C 1
ATOM 4602 O O . GLY A 1 292 ? 22.116 -5.181 35.909 1.00 28.09 448 GLY A O 1
ATOM 4606 N N . ASP A 1 293 ? 23.191 -4.378 34.094 1.00 26.43 449 ASP A N 1
ATOM 4607 C CA . ASP A 1 293 ? 23.147 -3.004 34.570 1.00 24.87 449 ASP A CA 1
ATOM 4608 C C . ASP A 1 293 ? 21.733 -2.443 34.473 1.00 23.13 449 ASP A C 1
ATOM 4609 O O . ASP A 1 293 ? 20.929 -2.858 33.633 1.00 23.73 449 ASP A O 1
ATOM 4618 N N . LEU A 1 294 ? 21.431 -1.500 35.362 1.00 22.55 450 LEU A N 1
ATOM 4619 C CA . LEU A 1 294 ? 20.114 -0.887 35.456 1.00 22.17 450 LEU A CA 1
ATOM 4620 C C . LEU A 1 294 ? 20.215 0.594 35.113 1.00 21.34 450 LEU A C 1
ATOM 4621 O O . LEU A 1 294 ? 21.197 1.262 35.482 1.00 21.70 450 LEU A O 1
ATOM 4637 N N . THR A 1 295 ? 19.191 1.112 34.419 1.00 19.57 451 THR A N 1
ATOM 4638 C CA . THR A 1 295 ? 19.045 2.550 34.217 1.00 18.94 451 THR A CA 1
ATOM 4639 C C . THR A 1 295 ? 17.796 3.048 34.937 1.00 18.78 451 THR A C 1
ATOM 4640 O O . THR A 1 295 ? 16.672 2.693 34.575 1.00 19.28 451 THR A O 1
ATOM 4651 N N . LEU A 1 296 ? 18.014 3.854 35.968 1.00 19.02 452 LEU A N 1
ATOM 4652 C CA . LEU A 1 296 ? 16.963 4.566 36.685 1.00 19.57 452 LEU A CA 1
ATOM 4653 C C . LEU A 1 296 ? 16.859 5.948 36.050 1.00 19.53 452 LEU A C 1
ATOM 4654 O O . LEU A 1 296 ? 17.875 6.589 35.757 1.00 21.18 452 LEU A O 1
ATOM 4670 N N . TYR A 1 297 ? 15.643 6.407 35.808 1.00 18.66 453 TYR A N 1
ATOM 4671 C CA . TYR A 1 297 ? 15.461 7.791 35.397 1.00 18.77 453 TYR A CA 1
ATOM 4672 C C . TYR A 1 297 ? 14.392 8.424 36.270 1.00 19.32 453 TYR A C 1
ATOM 4673 O O . TYR A 1 297 ? 13.458 7.750 36.715 1.00 20.28 453 TYR A O 1
ATOM 4691 N N . ALA A 1 298 ? 14.568 9.709 36.561 1.00 19.49 454 ALA A N 1
ATOM 4692 C CA . ALA A 1 298 ? 13.808 10.325 37.628 1.00 19.34 454 ALA A CA 1
ATOM 4693 C C . ALA A 1 298 ? 13.552 11.780 37.311 1.00 18.73 454 ALA A C 1
ATOM 4694 O O . ALA A 1 298 ? 14.370 12.455 36.681 1.00 20.54 454 ALA A O 1
ATOM 4701 N N . ILE A 1 299 ? 12.392 12.236 37.760 1.00 19.15 455 ILE A N 1
ATOM 4702 C CA . ILE A 1 299 ? 11.939 13.610 37.652 1.00 19.45 455 ILE A CA 1
ATOM 4703 C C . ILE A 1 299 ? 11.723 14.134 39.059 1.00 20.68 455 ILE A C 1
ATOM 4704 O O . ILE A 1 299 ? 11.112 13.450 39.880 1.00 21.08 455 ILE A O 1
ATOM 4720 N N . ASN A 1 300 ? 12.196 15.344 39.323 1.00 20.25 456 ASN A N 1
ATOM 4721 C CA . ASN A 1 300 ? 11.920 16.040 40.577 1.00 20.88 456 ASN A CA 1
ATOM 4722 C C . ASN A 1 300 ? 11.183 17.341 40.267 1.00 21.49 456 ASN A C 1
ATOM 4723 O O . ASN A 1 300 ? 11.782 18.304 39.776 1.00 21.73 456 ASN A O 1
ATOM 4734 N N . LEU A 1 301 ? 9.882 17.367 40.556 1.00 21.67 457 LEU A N 1
ATOM 4735 C CA . LEU A 1 301 ? 9.056 18.557 40.397 1.00 22.07 457 LEU A CA 1
ATOM 4736 C C . LEU A 1 301 ? 8.821 19.294 41.714 1.00 22.35 457 LEU A C 1
ATOM 4737 O O . LEU A 1 301 ? 7.990 20.218 41.764 1.00 22.88 457 LEU A O 1
ATOM 4753 N N . HIS A 1 302 ? 9.519 18.903 42.778 1.00 23.60 458 HIS A N 1
ATOM 4754 C CA . HIS A 1 302 ? 9.532 19.693 43.997 1.00 24.82 458 HIS A CA 1
ATOM 4755 C C . HIS A 1 302 ? 10.423 20.917 43.793 1.00 26.11 458 HIS A C 1
ATOM 4756 O O . HIS A 1 302 ? 11.258 20.962 42.878 1.00 25.74 458 HIS A O 1
ATOM 4770 N N . ASN A 1 303 ? 10.280 21.895 44.692 1.00 29.59 459 ASN A N 1
ATOM 4771 C CA . ASN A 1 303 ? 11.071 23.118 44.643 1.00 32.84 459 ASN A CA 1
ATOM 4772 C C . ASN A 1 303 ? 12.339 23.034 45.491 1.00 31.02 459 ASN A C 1
ATOM 4773 O O . ASN A 1 303 ? 13.010 24.051 45.682 1.00 31.20 459 ASN A O 1
ATOM 4784 N N . VAL A 1 304 ? 12.689 21.845 45.985 1.00 29.51 460 VAL A N 1
ATOM 4785 C CA . VAL A 1 304 ? 13.949 21.613 46.679 1.00 29.61 460 VAL A CA 1
ATOM 4786 C C . VAL A 1 304 ? 14.571 20.320 46.165 1.00 28.71 460 VAL A C 1
ATOM 4787 O O . VAL A 1 304 ? 13.899 19.463 45.589 1.00 28.14 460 VAL A O 1
ATOM 4800 N N . THR A 1 305 ? 15.873 20.185 46.397 1.00 28.10 461 THR A N 1
ATOM 4801 C CA . THR A 1 305 ? 16.586 18.961 46.069 1.00 27.99 461 THR A CA 1
ATOM 4802 C C . THR A 1 305 ? 16.049 17.791 46.873 1.00 27.72 461 THR A C 1
ATOM 4803 O O . THR A 1 305 ? 15.766 17.920 48.064 1.00 28.49 461 THR A O 1
ATOM 4814 N N . LYS A 1 306 ? 15.898 16.647 46.222 1.00 27.39 462 LYS A N 1
ATOM 4815 C CA . LYS A 1 306 ? 15.577 15.389 46.885 1.00 27.64 462 LYS A CA 1
ATOM 4816 C C . LYS A 1 306 ? 16.737 14.421 46.691 1.00 27.97 462 LYS A C 1
ATOM 4817 O O . LYS A 1 306 ? 17.424 14.450 45.664 1.00 28.47 462 LYS A O 1
ATOM 4836 N N . TYR A 1 307 ? 16.960 13.570 47.693 1.00 29.41 463 TYR A N 1
ATOM 4837 C CA . TYR A 1 307 ? 18.096 12.656 47.714 1.00 30.60 463 TYR A CA 1
ATOM 4838 C C . TYR A 1 307 ? 17.567 11.233 47.682 1.00 30.51 463 TYR A C 1
ATOM 4839 O O . TYR A 1 307 ? 16.886 10.801 48.614 1.00 31.22 463 TYR A O 1
ATOM 4857 N N . LEU A 1 308 ? 17.872 10.513 46.614 1.00 29.39 464 LEU A N 1
ATOM 4858 C CA . LEU A 1 308 ? 17.329 9.180 46.416 1.00 29.33 464 LEU A CA 1
ATOM 4859 C C . LEU A 1 308 ? 18.289 8.144 46.975 1.00 29.66 464 LEU A C 1
ATOM 4860 O O . LEU A 1 308 ? 19.494 8.195 46.705 1.00 30.46 464 LEU A O 1
ATOM 4876 N N . ARG A 1 309 ? 17.752 7.201 47.741 1.00 30.47 465 ARG A N 1
ATOM 4877 C CA . ARG A 1 309 ? 18.539 6.095 48.273 1.00 31.91 465 ARG A CA 1
ATOM 4878 C C . ARG A 1 309 ? 18.090 4.804 47.613 1.00 29.32 465 ARG A C 1
ATOM 4879 O O . ARG A 1 309 ? 16.893 4.505 47.570 1.00 29.42 465 ARG A O 1
ATOM 4900 N N . LEU A 1 310 ? 19.033 4.076 47.072 1.00 28.50 466 LEU A N 1
ATOM 4901 C CA . LEU A 1 310 ? 18.732 2.862 46.336 1.00 29.44 466 LEU A CA 1
ATOM 4902 C C . LEU A 1 310 ? 18.594 1.692 47.312 1.00 28.61 466 LEU A C 1
ATOM 4903 O O . LEU A 1 310 ? 19.304 1.626 48.326 1.00 29.08 466 LEU A O 1
ATOM 4919 N N . PRO A 1 311 ? 17.715 0.743 47.006 1.00 28.19 467 PRO A N 1
ATOM 4920 C CA . PRO A 1 311 ? 17.558 -0.426 47.878 1.00 28.54 467 PRO A CA 1
ATOM 4921 C C . PRO A 1 311 ? 18.725 -1.390 47.729 1.00 29.13 467 PRO A C 1
ATOM 4922 O O . PRO A 1 311 ? 19.389 -1.452 46.698 1.00 29.16 467 PRO A O 1
ATOM 4933 N N . TYR A 1 312 ? 18.995 -2.132 48.799 1.00 29.66 468 TYR A N 1
ATOM 4934 C CA . TYR A 1 312 ? 20.002 -3.178 48.722 1.00 30.58 468 TYR A CA 1
ATOM 4935 C C . TYR A 1 312 ? 19.577 -4.172 47.639 1.00 32.33 468 TYR A C 1
ATOM 4936 O O . TYR A 1 312 ? 18.384 -4.466 47.508 1.00 33.62 468 TYR A O 1
ATOM 4954 N N . PRO A 1 313 ? 20.510 -4.705 46.834 1.00 32.85 469 PRO A N 1
ATOM 4955 C CA . PRO A 1 313 ? 21.973 -4.624 46.852 1.00 32.82 469 PRO A CA 1
ATOM 4956 C C . PRO A 1 313 ? 22.557 -3.480 46.021 1.00 31.33 469 PRO A C 1
ATOM 4957 O O . PRO A 1 313 ? 23.771 -3.378 45.858 1.00 32.94 469 PRO A O 1
ATOM 4968 N N . PHE A 1 314 ? 21.700 -2.611 45.504 1.00 28.77 470 PHE A N 1
ATOM 4969 C CA . PHE A 1 314 ? 22.172 -1.519 44.659 1.00 28.66 470 PHE A CA 1
ATOM 4970 C C . PHE A 1 314 ? 22.668 -0.332 45.468 1.00 30.50 470 PHE A C 1
ATOM 4971 O O . PHE A 1 314 ? 23.250 0.590 44.871 1.00 30.54 470 PHE A O 1
ATOM 4988 N N A SER A 1 315 ? 22.471 -0.363 46.794 0.70 32.62 471 SER A N 1
ATOM 4989 N N B SER A 1 315 ? 22.485 -0.353 46.790 0.30 32.43 471 SER A N 1
ATOM 4990 C CA A SER A 1 315 ? 22.779 0.780 47.645 0.70 33.26 471 SER A CA 1
ATOM 4991 C CA B SER A 1 315 ? 22.770 0.815 47.612 0.30 33.26 471 SER A CA 1
ATOM 4992 C C A SER A 1 315 ? 24.230 1.215 47.501 0.70 34.65 471 SER A C 1
ATOM 4993 C C B SER A 1 315 ? 24.240 1.211 47.581 0.30 34.33 471 SER A C 1
ATOM 4994 O O A SER A 1 315 ? 24.528 2.414 47.532 0.70 36.28 471 SER A O 1
ATOM 4995 O O B SER A 1 315 ? 24.560 2.386 47.789 0.30 35.05 471 SER A O 1
ATOM 5010 N N . ASN A 1 316 ? 25.150 0.262 47.356 1.00 34.27 472 ASN A N 1
ATOM 5011 C CA . ASN A 1 316 ? 26.581 0.560 47.359 1.00 35.83 472 ASN A CA 1
ATOM 5012 C C . ASN A 1 316 ? 27.251 0.232 46.025 1.00 35.39 472 ASN A C 1
ATOM 5013 O O . ASN A 1 316 ? 28.474 0.073 45.958 1.00 35.40 472 ASN A O 1
A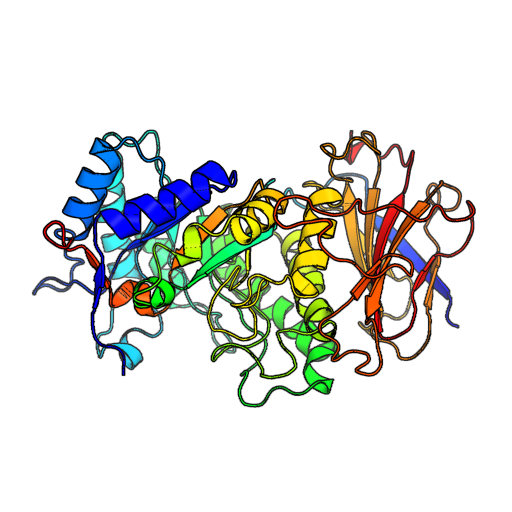TOM 5025 N N . LYS A 1 317 ? 26.476 0.178 44.950 1.00 34.27 473 LYS A N 1
ATOM 5026 C CA . LYS A 1 317 ? 27.052 0.012 43.626 1.00 33.40 473 LYS A CA 1
ATOM 5027 C C . LYS A 1 317 ? 27.564 1.349 43.085 1.00 31.60 473 LYS A C 1
ATOM 5028 O O . LYS A 1 317 ? 27.144 2.429 43.507 1.00 31.67 473 LYS A O 1
ATOM 5047 N N . GLN A 1 318 ? 28.478 1.264 42.124 1.00 29.90 474 GLN A N 1
ATOM 5048 C CA . GLN A 1 318 ? 28.895 2.447 41.379 1.00 28.82 474 GLN A CA 1
ATOM 5049 C C . GLN A 1 318 ? 27.759 2.929 40.491 1.00 27.49 474 GLN A C 1
ATOM 5050 O O . GLN A 1 318 ? 27.192 2.148 39.727 1.00 28.13 474 GLN A O 1
ATOM 5064 N N . VAL A 1 319 ? 27.426 4.210 40.604 1.00 26.25 475 VAL A N 1
ATOM 5065 C CA . VAL A 1 319 ? 26.366 4.834 39.822 1.00 25.77 475 VAL A CA 1
ATOM 5066 C C . VAL A 1 319 ? 26.970 5.913 38.939 1.00 25.90 475 VAL A C 1
ATOM 5067 O O . VAL A 1 319 ? 27.804 6.705 39.391 1.00 26.34 475 VAL A O 1
ATOM 5080 N N . ASP A 1 320 ? 26.547 5.939 37.677 1.00 24.81 476 ASP A N 1
ATOM 5081 C CA . ASP A 1 320 ? 26.907 7.005 36.755 1.00 23.68 476 ASP A CA 1
ATOM 5082 C C . ASP A 1 320 ? 25.719 7.954 36.614 1.00 22.03 476 ASP A C 1
ATOM 5083 O O . ASP A 1 320 ? 24.619 7.532 36.242 1.00 22.83 476 ASP A O 1
ATOM 5092 N N . GLN A 1 321 ? 25.949 9.231 36.888 1.00 23.18 477 GLN A N 1
ATOM 5093 C CA . GLN A 1 321 ? 24.918 10.252 36.798 1.00 23.20 477 GLN A CA 1
ATOM 5094 C C . GLN A 1 321 ? 24.918 10.936 35.440 1.00 21.18 477 GLN A C 1
ATOM 5095 O O . GLN A 1 321 ? 25.972 11.305 34.923 1.00 22.07 477 GLN A O 1
ATOM 5109 N N . TYR A 1 322 ? 23.718 11.163 34.909 1.00 20.22 478 TYR A N 1
ATOM 5110 C CA . TYR A 1 322 ? 23.503 11.981 33.711 1.00 20.11 478 TYR A CA 1
ATOM 5111 C C . TYR A 1 322 ? 22.397 12.967 34.084 1.00 19.85 478 TYR A C 1
ATOM 5112 O O . TYR A 1 322 ? 21.212 12.706 33.878 1.00 20.52 478 TYR A O 1
ATOM 5130 N N . LEU A 1 323 ? 22.783 14.093 34.672 1.00 20.51 479 LEU A N 1
ATOM 5131 C CA . LEU A 1 323 ? 21.848 15.074 35.212 1.00 20.96 479 LEU A CA 1
ATOM 5132 C C . LEU A 1 323 ? 21.695 16.226 34.233 1.00 19.98 479 LEU A C 1
ATOM 5133 O O . LEU A 1 323 ? 22.696 16.827 33.821 1.00 21.54 479 LEU A O 1
ATOM 5149 N N . LEU A 1 324 ? 20.449 16.535 33.875 1.00 19.58 480 LEU A N 1
ATOM 5150 C CA . LEU A 1 324 ? 20.143 17.603 32.930 1.00 19.62 480 LEU A CA 1
ATOM 5151 C C . LEU A 1 324 ? 19.565 18.796 33.678 1.00 20.76 480 LEU A C 1
ATOM 5152 O O . LEU A 1 324 ? 18.659 18.639 34.511 1.00 21.34 480 LEU A O 1
ATOM 5168 N N . ARG A 1 325 ? 20.115 19.977 33.404 1.00 20.36 481 ARG A N 1
ATOM 5169 C CA . ARG A 1 325 ? 19.686 21.235 33.996 1.00 21.55 481 ARG A CA 1
ATOM 5170 C C . ARG A 1 325 ? 19.692 22.292 32.904 1.00 21.62 481 ARG A C 1
ATOM 5171 O O . ARG A 1 325 ? 20.520 22.226 31.987 1.00 22.65 481 ARG A O 1
ATOM 5192 N N . PRO A 1 326 ? 18.835 23.302 33.002 1.00 21.44 482 PRO A N 1
ATOM 5193 C CA . PRO A 1 326 ? 18.823 24.340 31.968 1.00 23.09 482 PRO A CA 1
ATOM 5194 C C . PRO A 1 326 ? 20.056 25.213 32.079 1.00 23.86 482 PRO A C 1
ATOM 5195 O O . PRO A 1 326 ? 20.611 25.419 33.165 1.00 24.76 482 PRO A O 1
ATOM 5206 N N . HIS A 1 327 ? 20.464 25.753 30.935 1.00 24.98 483 HIS A N 1
ATOM 5207 C CA . HIS A 1 327 ? 21.633 26.610 30.836 1.00 27.85 483 HIS A CA 1
ATOM 5208 C C . HIS A 1 327 ? 21.178 28.044 30.610 1.00 27.28 483 HIS A C 1
ATOM 5209 O O . HIS A 1 327 ? 20.388 28.310 29.702 1.00 27.02 483 HIS A O 1
ATOM 5223 N N . GLY A 1 328 ? 21.683 28.965 31.421 1.00 28.79 484 GLY A N 1
ATOM 5224 C CA . GLY A 1 328 ? 21.494 30.370 31.159 1.00 29.85 484 GLY A CA 1
ATOM 5225 C C . GLY A 1 328 ? 20.373 31.022 31.941 1.00 30.10 484 GLY A C 1
ATOM 5226 O O . GLY A 1 328 ? 19.664 30.391 32.728 1.00 29.74 484 GLY A O 1
ATOM 5230 N N . PRO A 1 329 ? 20.173 32.318 31.685 1.00 31.39 485 PRO A N 1
ATOM 5231 C CA . PRO A 1 329 ? 19.299 33.124 32.560 1.00 30.97 485 PRO A CA 1
ATOM 5232 C C . PRO A 1 329 ? 17.812 32.850 32.404 1.00 30.45 485 PRO A C 1
ATOM 5233 O O . PRO A 1 329 ? 17.036 33.266 33.278 1.00 31.67 485 PRO A O 1
ATOM 5244 N N . ASP A 1 330 ? 17.387 32.189 31.327 1.00 29.11 486 ASP A N 1
ATOM 5245 C CA . ASP A 1 330 ? 15.979 31.851 31.151 1.00 28.59 486 ASP A CA 1
ATOM 5246 C C . ASP A 1 330 ? 15.515 30.736 32.082 1.00 25.11 486 ASP A C 1
ATOM 5247 O O . ASP A 1 330 ? 14.314 30.447 32.130 1.00 24.34 486 ASP A O 1
ATOM 5256 N N . GLY A 1 331 ? 16.428 30.081 32.796 1.00 24.53 487 GLY A N 1
ATOM 5257 C CA . GLY A 1 331 ? 16.018 29.036 33.721 1.00 23.95 487 GLY A CA 1
ATOM 5258 C C . GLY A 1 331 ? 15.297 27.924 32.994 1.00 21.82 487 GLY A C 1
ATOM 5259 O O . GLY A 1 331 ? 15.733 27.457 31.939 1.00 22.25 487 GLY A O 1
ATOM 5263 N N . LEU A 1 332 ? 14.163 27.499 33.551 1.00 21.12 488 LEU A N 1
ATOM 5264 C CA . LEU A 1 332 ? 13.410 26.402 32.961 1.00 19.45 488 LEU A CA 1
ATOM 5265 C C . LEU A 1 332 ? 12.911 26.713 31.558 1.00 19.61 488 LEU A C 1
ATOM 5266 O O . LEU A 1 332 ? 12.609 25.778 30.811 1.00 21.01 488 LEU A O 1
ATOM 5282 N N . LEU A 1 333 ? 12.836 27.986 31.178 1.00 19.81 489 LEU A N 1
ATOM 5283 C CA . LEU A 1 333 ? 12.431 28.376 29.835 1.00 20.95 489 LEU A CA 1
ATOM 5284 C C . LEU A 1 333 ? 13.599 28.428 28.862 1.00 20.47 489 LEU A C 1
ATOM 5285 O O . LEU A 1 333 ? 13.413 28.822 27.706 1.00 21.37 489 LEU A O 1
ATOM 5301 N N . SER A 1 334 ? 14.779 27.984 29.272 1.00 19.87 490 SER A N 1
ATOM 5302 C CA . SER A 1 334 ? 15.909 28.007 28.357 1.00 20.01 490 SER A CA 1
ATOM 5303 C C . SER A 1 334 ? 15.751 26.990 27.230 1.00 19.48 490 SER A C 1
ATOM 5304 O O . SER A 1 334 ? 15.165 25.918 27.395 1.00 20.19 490 SER A O 1
ATOM 5312 N N . LYS A 1 335 ? 16.317 27.334 26.081 1.00 20.13 491 LYS A N 1
ATOM 5313 C CA . LYS A 1 335 ? 16.443 26.437 24.941 1.00 20.46 491 LYS A CA 1
ATOM 5314 C C . LYS A 1 335 ? 17.801 25.750 24.904 1.00 20.45 491 LYS A C 1
ATOM 5315 O O . LYS A 1 335 ? 18.099 25.040 23.952 1.00 20.88 491 LYS A O 1
ATOM 5334 N N . SER A 1 336 ? 18.616 25.907 25.950 1.00 21.22 492 SER A N 1
ATOM 5335 C CA . SER A 1 336 ? 19.884 25.200 26.068 1.00 23.10 492 SER A CA 1
ATOM 5336 C C . SER A 1 336 ? 19.925 24.433 27.382 1.00 21.37 492 SER A C 1
ATOM 5337 O O . SER A 1 336 ? 19.287 24.815 28.367 1.00 22.53 492 SER A O 1
ATOM 5345 N N . VAL A 1 337 ? 20.672 23.333 27.382 1.00 19.53 493 VAL A N 1
ATOM 5346 C CA . VAL A 1 337 ? 20.690 22.390 28.490 1.00 19.49 493 VAL A CA 1
ATOM 5347 C C . VAL A 1 337 ? 22.118 21.939 28.744 1.00 19.84 493 VAL A C 1
ATOM 5348 O O . VAL A 1 337 ? 22.938 21.851 27.819 1.00 20.00 493 VAL A O 1
ATOM 5361 N N . GLN A 1 338 ? 22.418 21.685 30.019 1.00 20.80 494 GLN A N 1
ATOM 5362 C CA . GLN A 1 338 ? 23.715 21.172 30.423 1.00 21.16 494 GLN A CA 1
ATOM 5363 C C . GLN A 1 338 ? 23.581 19.750 30.950 1.00 21.31 494 GLN A C 1
ATOM 5364 O O . GLN A 1 338 ? 22.627 19.425 31.664 1.00 21.72 494 GLN A O 1
ATOM 5378 N N . LEU A 1 339 ? 24.549 18.914 30.594 1.00 21.30 495 LEU A N 1
ATOM 5379 C CA . LEU A 1 339 ? 24.694 17.567 31.123 1.00 21.86 495 LEU A CA 1
ATOM 5380 C C . LEU A 1 339 ? 25.830 17.604 32.132 1.00 22.63 495 LEU A C 1
ATOM 5381 O O . LEU A 1 339 ? 26.977 17.886 31.774 1.00 22.96 495 LEU A O 1
ATOM 5397 N N . ASN A 1 340 ? 25.511 17.362 33.395 1.00 22.66 496 ASN A N 1
ATOM 5398 C CA . ASN A 1 340 ? 26.529 17.389 34.443 1.00 23.54 496 ASN A CA 1
ATOM 5399 C C . ASN A 1 340 ? 27.381 18.651 34.371 1.00 25.66 496 ASN A C 1
ATOM 5400 O O . ASN A 1 340 ? 28.602 18.615 34.532 1.00 27.57 496 ASN A O 1
ATOM 5411 N N . GLY A 1 341 ? 26.726 19.780 34.117 1.00 25.36 497 GLY A N 1
ATOM 5412 C CA . GLY A 1 341 ? 27.378 21.063 34.149 1.00 26.68 497 GLY A CA 1
ATOM 5413 C C . GLY A 1 341 ? 28.030 21.506 32.856 1.00 27.23 497 GLY A C 1
ATOM 5414 O O . GLY A 1 341 ? 28.667 22.567 32.839 1.00 29.84 497 GLY A O 1
ATOM 5418 N N . GLN A 1 342 ? 27.893 20.747 31.770 1.00 25.88 498 GLN A N 1
ATOM 5419 C CA . GLN A 1 342 ? 28.484 21.110 30.484 1.00 26.92 498 GLN A CA 1
ATOM 5420 C C . GLN A 1 342 ? 27.374 21.300 29.461 1.00 24.45 498 GLN A C 1
ATOM 5421 O O . GLN A 1 342 ? 26.586 20.380 29.216 1.00 23.53 498 GLN A O 1
ATOM 5435 N N . THR A 1 343 ? 27.327 22.481 28.852 1.00 24.16 499 THR A N 1
ATOM 5436 C CA . THR A 1 343 ? 26.310 22.748 27.844 1.00 23.87 499 THR A CA 1
ATOM 5437 C C . THR A 1 343 ? 26.446 21.771 26.687 1.00 22.88 499 THR A C 1
ATOM 5438 O O . THR A 1 343 ? 27.538 21.582 26.139 1.00 24.15 499 THR A O 1
ATOM 5449 N N . LEU A 1 344 ? 25.323 21.170 26.296 1.00 21.74 500 LEU A N 1
ATOM 5450 C CA . LEU A 1 344 ? 25.315 20.239 25.176 1.00 21.01 500 LEU A CA 1
ATOM 5451 C C . LEU A 1 344 ? 25.168 21.006 23.868 1.00 21.15 500 LEU A C 1
ATOM 5452 O O . LEU A 1 344 ? 24.197 21.749 23.674 1.00 21.04 500 LEU A O 1
ATOM 5468 N N . LYS A 1 345 ? 26.126 20.805 22.972 1.00 21.57 501 LYS A N 1
ATOM 5469 C CA . LYS A 1 345 ? 26.099 21.402 21.646 1.00 24.12 501 LYS A CA 1
ATOM 5470 C C . LYS A 1 345 ? 26.840 20.485 20.684 1.00 22.13 501 LYS A C 1
ATOM 5471 O O . LYS A 1 345 ? 27.753 19.753 21.072 1.00 22.77 501 LYS A O 1
ATOM 5490 N N . MET A 1 346 ? 26.446 20.536 19.415 1.00 21.19 502 MET A N 1
ATOM 5491 C CA . MET A 1 346 ? 27.154 19.753 18.413 1.00 21.93 502 MET A CA 1
ATOM 5492 C C . MET A 1 346 ? 28.604 20.223 18.343 1.00 22.65 502 MET A C 1
ATOM 5493 O O . MET A 1 346 ? 28.904 21.407 18.524 1.00 24.08 502 MET A O 1
ATOM 5507 N N . VAL A 1 347 ? 29.506 19.280 18.062 1.00 21.79 503 VAL A N 1
ATOM 5508 C CA . VAL A 1 347 ? 30.913 19.609 17.858 1.00 22.17 503 VAL A CA 1
ATOM 5509 C C . VAL A 1 347 ? 31.092 20.296 16.507 1.00 22.11 503 VAL A C 1
ATOM 5510 O O . VAL A 1 347 ? 31.862 21.253 16.371 1.00 23.52 503 VAL A O 1
ATOM 5523 N N . ASP A 1 348 ? 30.408 19.795 15.485 1.00 21.06 504 ASP A N 1
ATOM 5524 C CA . ASP A 1 348 ? 30.293 20.441 14.178 1.00 21.03 504 ASP A CA 1
ATOM 5525 C C . ASP A 1 348 ? 29.037 19.868 13.551 1.00 21.12 504 ASP A C 1
ATOM 5526 O O . ASP A 1 348 ? 28.306 19.105 14.185 1.00 21.71 504 ASP A O 1
ATOM 5535 N N . ASP A 1 349 ? 28.771 20.240 12.300 1.00 21.21 505 ASP A N 1
ATOM 5536 C CA . ASP A 1 349 ? 27.494 19.866 11.711 1.00 23.03 505 ASP A CA 1
ATOM 5537 C C . ASP A 1 349 ? 27.351 18.360 11.545 1.00 23.19 505 ASP A C 1
ATOM 5538 O O . ASP A 1 349 ? 26.236 17.869 11.335 1.00 25.45 505 ASP A O 1
ATOM 5547 N N . GLN A 1 350 ? 28.443 17.609 11.615 1.00 22.36 506 GLN A N 1
ATOM 5548 C CA . GLN A 1 350 ? 28.382 16.167 11.421 1.00 23.84 506 GLN A CA 1
ATOM 5549 C C . GLN A 1 350 ? 28.791 15.377 12.651 1.00 23.45 506 GLN A C 1
ATOM 5550 O O . GLN A 1 350 ? 28.971 14.158 12.547 1.00 25.30 506 GLN A O 1
ATOM 5564 N N . THR A 1 351 ? 28.889 16.016 13.817 1.00 22.48 507 THR A N 1
ATOM 5565 C CA . THR A 1 351 ? 29.484 15.370 14.988 1.00 22.56 507 THR A CA 1
ATOM 5566 C C . THR A 1 351 ? 28.708 15.715 16.248 1.00 21.84 507 THR A C 1
ATOM 5567 O O . THR A 1 351 ? 28.716 16.868 16.693 1.00 22.51 507 THR A O 1
ATOM 5578 N N . LEU A 1 352 ? 28.093 14.696 16.846 1.00 21.37 508 LEU A N 1
ATOM 5579 C CA . LEU A 1 352 ? 27.474 14.832 18.150 1.00 21.65 508 LEU A CA 1
ATOM 5580 C C . LEU A 1 352 ? 28.552 14.869 19.230 1.00 23.22 508 LEU A C 1
ATOM 5581 O O . LEU A 1 352 ? 29.630 14.287 19.066 1.00 24.78 508 LEU A O 1
ATOM 5597 N N . PRO A 1 353 ? 28.297 15.558 20.336 1.00 24.35 509 PRO A N 1
ATOM 5598 C CA . PRO A 1 353 ? 29.273 15.584 21.424 1.00 26.26 509 PRO A CA 1
ATOM 5599 C C . PRO A 1 353 ? 29.244 14.287 22.209 1.00 28.61 509 PRO A C 1
ATOM 5600 O O . PRO A 1 353 ? 28.250 13.549 22.186 1.00 28.77 509 PRO A O 1
ATOM 5611 N N . PRO A 1 354 ? 30.321 13.972 22.912 1.00 32.40 510 PRO A N 1
ATOM 5612 C CA . PRO A 1 354 ? 30.256 12.866 23.868 1.00 33.90 510 PRO A CA 1
ATOM 5613 C C . PRO A 1 354 ? 29.298 13.218 24.992 1.00 34.82 510 PRO A C 1
ATOM 5614 O O . PRO A 1 354 ? 29.186 14.373 25.406 1.00 35.03 510 PRO A O 1
ATOM 5625 N N . LEU A 1 355 ? 28.567 12.228 25.442 1.00 34.06 511 LEU A N 1
ATOM 5626 C CA . LEU A 1 355 ? 27.651 12.402 26.563 1.00 31.89 511 LEU A CA 1
ATOM 5627 C C . LEU A 1 355 ? 28.300 11.664 27.726 1.00 32.37 511 LEU A C 1
ATOM 5628 O O . LEU A 1 355 ? 28.071 10.474 27.916 1.00 32.98 511 LEU A O 1
ATOM 5644 N N . LYS A 1 356 ? 29.144 12.372 28.468 1.00 32.76 512 LYS A N 1
ATOM 5645 C CA . LYS A 1 356 ? 29.978 11.696 29.469 1.00 33.32 512 LYS A CA 1
ATOM 5646 C C . LYS A 1 356 ? 29.240 11.544 30.803 1.00 31.13 512 LYS A C 1
ATOM 5647 O O . LYS A 1 356 ? 28.605 12.491 31.270 1.00 30.86 512 LYS A O 1
ATOM 5666 N N . PRO A 1 357 ? 29.326 10.381 31.455 1.00 29.30 513 PRO A N 1
ATOM 5667 C CA . PRO A 1 357 ? 28.742 10.240 32.797 1.00 29.01 513 PRO A CA 1
ATOM 5668 C C . PRO A 1 357 ? 29.567 10.988 33.828 1.00 28.02 513 PRO A C 1
ATOM 5669 O O . PRO A 1 357 ? 30.749 11.271 33.634 1.00 28.71 513 PRO A O 1
ATOM 5680 N N . LYS A 1 358 ? 28.923 11.287 34.953 1.00 27.75 514 LYS A N 1
ATOM 5681 C CA . LYS A 1 358 ? 29.632 11.713 36.159 1.00 28.85 514 LYS A CA 1
ATOM 5682 C C . LYS A 1 358 ? 29.568 10.566 37.156 1.00 28.16 514 LYS A C 1
ATOM 5683 O O . LYS A 1 358 ? 28.495 10.307 37.721 1.00 26.80 514 LYS A O 1
ATOM 5702 N N . PRO A 1 359 ? 30.655 9.831 37.370 1.00 29.94 515 PRO A N 1
ATOM 5703 C CA . PRO A 1 359 ? 30.636 8.784 38.399 1.00 30.03 515 PRO A CA 1
ATOM 5704 C C . PRO A 1 359 ? 30.440 9.389 39.785 1.00 30.66 515 PRO A C 1
ATOM 5705 O O . PRO A 1 359 ? 31.125 10.344 40.168 1.00 32.77 515 PRO A O 1
ATOM 5716 N N . LEU A 1 360 ? 29.495 8.829 40.533 1.00 30.75 516 LEU A N 1
ATOM 5717 C CA . LEU A 1 360 ? 29.228 9.260 41.898 1.00 31.76 516 LEU A CA 1
ATOM 5718 C C . LEU A 1 360 ? 29.985 8.384 42.898 1.00 33.11 516 LEU A C 1
ATOM 5719 O O . LEU A 1 360 ? 30.442 7.288 42.576 1.00 32.50 516 LEU A O 1
ATOM 5735 N N . ARG A 1 361 ? 30.117 8.887 44.122 1.00 36.20 517 ARG A N 1
ATOM 5736 C CA . ARG A 1 361 ? 30.766 8.120 45.190 1.00 38.68 517 ARG A CA 1
ATOM 5737 C C . ARG A 1 361 ? 29.888 6.925 45.538 1.00 38.08 517 ARG A C 1
ATOM 5738 O O . ARG A 1 361 ? 28.710 7.114 45.863 1.00 37.45 517 ARG A O 1
ATOM 5759 N N . PRO A 1 362 ? 30.396 5.695 45.482 1.00 38.53 518 PRO A N 1
ATOM 5760 C CA . PRO A 1 362 ? 29.558 4.547 45.858 1.00 38.59 518 PRO A CA 1
ATOM 5761 C C . PRO A 1 362 ? 29.004 4.708 47.265 1.00 38.61 518 PRO A C 1
ATOM 5762 O O . PRO A 1 362 ? 29.724 5.067 48.201 1.00 38.86 518 PRO A O 1
ATOM 5773 N N . GLY A 1 363 ? 27.703 4.463 47.400 1.00 38.81 519 GLY A N 1
ATOM 5774 C CA . GLY A 1 363 ? 27.011 4.624 48.656 1.00 39.49 519 GLY A CA 1
ATOM 5775 C C . GLY A 1 363 ? 26.379 5.979 48.865 1.00 39.86 519 GLY A C 1
ATOM 5776 O O . GLY A 1 363 ? 25.589 6.136 49.805 1.00 41.20 519 GLY A O 1
ATOM 5780 N N . SER A 1 364 ? 26.706 6.968 48.039 1.00 39.33 520 SER A N 1
ATOM 5781 C CA . SER A 1 364 ? 26.125 8.290 48.208 1.00 39.18 520 SER A CA 1
ATOM 5782 C C . SER A 1 364 ? 24.682 8.296 47.707 1.00 38.12 520 SER A C 1
ATOM 5783 O O . SER A 1 364 ? 24.315 7.573 46.773 1.00 37.78 520 SER A O 1
ATOM 5791 N N . SER A 1 365 ? 23.848 9.091 48.368 1.00 38.23 521 SER A N 1
ATOM 5792 C CA . SER A 1 365 ? 22.488 9.292 47.892 1.00 37.82 521 SER A CA 1
ATOM 5793 C C . SER A 1 365 ? 22.524 10.081 46.586 1.00 34.88 521 SER A C 1
ATOM 5794 O O . SER A 1 365 ? 23.434 10.877 46.344 1.00 35.65 521 SER A O 1
ATOM 5802 N N . LEU A 1 366 ? 21.534 9.840 45.730 1.00 31.19 522 LEU A N 1
ATOM 5803 C CA . LEU A 1 366 ? 21.478 10.475 44.414 1.00 29.82 522 LEU A CA 1
ATOM 5804 C C . LEU A 1 366 ? 20.769 11.817 44.558 1.00 29.27 522 LEU A C 1
ATOM 5805 O O . LEU A 1 366 ? 19.554 11.869 44.785 1.00 28.59 522 LEU A O 1
ATOM 5821 N N . GLY A 1 367 ? 21.524 12.902 44.413 1.00 30.46 523 GLY A N 1
ATOM 5822 C CA . GLY A 1 367 ? 20.966 14.230 44.546 1.00 30.61 523 GLY A CA 1
ATOM 5823 C C . GLY A 1 367 ? 20.284 14.683 43.280 1.00 30.09 523 GLY A C 1
ATOM 5824 O O . GLY A 1 367 ? 20.919 14.760 42.228 1.00 32.63 523 GLY A O 1
ATOM 5828 N N . LEU A 1 368 ? 18.992 14.968 43.356 1.00 27.21 524 LEU A N 1
ATOM 5829 C CA . LEU A 1 368 ? 18.213 15.399 42.197 1.00 26.25 524 LEU A CA 1
ATOM 5830 C C . LEU A 1 368 ? 17.698 16.800 42.485 1.00 26.32 524 LEU A C 1
ATOM 5831 O O . LEU A 1 368 ? 16.777 16.975 43.306 1.00 27.07 524 LEU A O 1
ATOM 5847 N N . PRO A 1 369 ? 18.286 17.830 41.882 1.00 25.64 525 PRO A N 1
ATOM 5848 C CA . PRO A 1 369 ? 17.889 19.203 42.211 1.00 25.78 525 PRO A CA 1
ATOM 5849 C C . PRO A 1 369 ? 16.435 19.490 41.891 1.00 24.47 525 PRO A C 1
ATOM 5850 O O . PRO A 1 369 ? 15.784 18.771 41.121 1.00 24.91 525 PRO A O 1
ATOM 5861 N N . ALA A 1 370 ? 15.923 20.559 42.512 1.00 25.04 526 ALA A N 1
ATOM 5862 C CA . ALA A 1 370 ? 14.581 21.035 42.197 1.00 24.80 526 ALA A CA 1
ATOM 5863 C C . ALA A 1 370 ? 14.399 21.202 40.690 1.00 23.57 526 ALA A C 1
ATOM 5864 O O . ALA A 1 370 ? 15.278 21.714 39.990 1.00 25.33 526 ALA A O 1
ATOM 5871 N N . PHE A 1 371 ? 13.225 20.814 40.206 1.00 22.25 527 PHE A N 1
ATOM 5872 C CA . PHE A 1 371 ? 12.838 20.986 38.810 1.00 22.14 527 PHE A CA 1
ATOM 5873 C C . PHE A 1 371 ? 13.927 20.493 37.852 1.00 21.43 527 PHE A C 1
ATOM 5874 O O . PHE A 1 371 ? 14.400 21.213 36.972 1.00 22.32 527 PHE A O 1
ATOM 5891 N N . SER A 1 372 ? 14.299 19.227 38.009 1.00 20.34 528 SER A N 1
ATOM 5892 C CA . SER A 1 372 ? 15.293 18.624 37.132 1.00 21.71 528 SER A CA 1
ATOM 5893 C C . SER A 1 372 ? 14.902 17.185 36.826 1.00 20.32 528 SER A C 1
ATOM 5894 O O . SER A 1 372 ? 13.935 16.641 37.373 1.00 20.75 528 SER A O 1
ATOM 5902 N N . TYR A 1 373 ? 15.656 16.577 35.912 1.00 19.64 529 TYR A N 1
ATOM 5903 C CA . TYR A 1 373 ? 15.492 15.173 35.568 1.00 19.69 529 TYR A CA 1
ATOM 5904 C C . TYR A 1 373 ? 16.869 14.606 35.273 1.00 19.06 529 TYR A C 1
ATOM 5905 O O . TYR A 1 373 ? 17.797 15.336 34.907 1.00 19.87 529 TYR A O 1
ATOM 5923 N N . ALA A 1 374 ? 16.999 13.292 35.434 1.00 19.26 530 ALA A N 1
ATOM 5924 C CA . ALA A 1 374 ? 18.305 12.661 35.312 1.00 18.31 530 ALA A CA 1
ATOM 5925 C C . ALA A 1 374 ? 18.147 11.181 35.006 1.00 18.30 530 ALA A C 1
ATOM 5926 O O . ALA A 1 374 ? 17.119 10.557 35.300 1.00 19.25 530 ALA A O 1
ATOM 5933 N N . PHE A 1 375 ? 19.208 10.629 34.437 1.00 18.41 531 PHE A N 1
ATOM 5934 C CA . PHE A 1 375 ? 19.393 9.195 34.303 1.00 18.91 531 PHE A CA 1
ATOM 5935 C C . PHE A 1 375 ? 20.518 8.799 35.238 1.00 19.51 531 PHE A C 1
ATOM 5936 O O . PHE A 1 375 ? 21.514 9.523 35.379 1.00 20.75 531 PHE A O 1
ATOM 5953 N N . PHE A 1 376 ? 20.372 7.635 35.852 1.00 19.71 532 PHE A N 1
ATOM 5954 C CA . PHE A 1 376 ? 21.405 7.073 36.706 1.00 21.15 532 PHE A CA 1
ATOM 5955 C C . PHE A 1 376 ? 21.614 5.635 36.277 1.00 21.64 532 PHE A C 1
ATOM 5956 O O . PHE A 1 376 ? 20.670 4.839 36.312 1.00 22.91 532 PHE A O 1
ATOM 5973 N N . VAL A 1 377 ? 22.835 5.289 35.889 1.00 20.88 533 VAL A N 1
ATOM 5974 C CA . VAL A 1 377 ? 23.143 3.917 35.507 1.00 21.52 533 VAL A CA 1
ATOM 5975 C C . VAL A 1 377 ? 23.804 3.248 36.699 1.00 22.62 533 VAL A C 1
ATOM 5976 O O . VAL A 1 377 ? 24.850 3.705 37.177 1.00 23.37 533 VAL A O 1
ATOM 5989 N N . ILE A 1 378 ? 23.205 2.155 37.153 1.00 22.60 534 ILE A N 1
ATOM 5990 C CA . ILE A 1 378 ? 23.698 1.391 38.292 1.00 23.91 534 ILE A CA 1
ATOM 5991 C C . ILE A 1 378 ? 24.572 0.288 37.718 1.00 25.53 534 ILE A C 1
ATOM 5992 O O . ILE A 1 378 ? 24.066 -0.674 37.132 1.00 25.69 534 ILE A O 1
ATOM 6008 N N . ARG A 1 379 ? 25.883 0.442 37.874 1.00 26.45 535 ARG A N 1
ATOM 6009 C CA . ARG A 1 379 ? 26.844 -0.462 37.268 1.00 28.09 535 ARG A CA 1
ATOM 6010 C C . ARG A 1 379 ? 27.039 -1.709 38.114 1.00 29.56 535 ARG A C 1
ATOM 6011 O O . ARG A 1 379 ? 27.010 -1.672 39.352 1.00 29.84 535 ARG A O 1
ATOM 6032 N N . ASN A 1 380 ? 27.278 -2.824 37.429 1.00 31.83 536 ASN A N 1
ATOM 6033 C CA . ASN A 1 380 ? 27.464 -4.113 38.081 1.00 33.60 536 ASN A CA 1
ATOM 6034 C C . ASN A 1 380 ? 26.236 -4.508 38.893 1.00 33.84 536 ASN A C 1
ATOM 6035 O O . ASN A 1 380 ? 26.339 -5.193 39.918 1.00 34.14 536 ASN A O 1
ATOM 6046 N N . ALA A 1 381 ? 25.063 -4.053 38.454 1.00 33.85 537 ALA A N 1
ATOM 6047 C CA . ALA A 1 381 ? 23.834 -4.389 39.161 1.00 34.51 537 ALA A CA 1
ATOM 6048 C C . ALA A 1 381 ? 23.575 -5.887 39.118 1.00 36.43 537 ALA A C 1
ATOM 6049 O O . ALA A 1 381 ? 22.936 -6.432 40.026 1.00 36.76 537 ALA A O 1
ATOM 6056 N N . LYS A 1 382 ? 24.076 -6.563 38.083 1.00 38.78 538 LYS A N 1
ATOM 6057 C CA . LYS A 1 382 ? 23.985 -8.018 37.961 1.00 41.04 538 LYS A CA 1
ATOM 6058 C C . LYS A 1 382 ? 22.552 -8.504 38.159 1.00 40.23 538 LYS A C 1
ATOM 6059 O O . LYS A 1 382 ? 22.300 -9.534 38.781 1.00 39.85 538 LYS A O 1
ATOM 6078 N N . VAL A 1 383 ? 21.596 -7.753 37.621 1.00 39.58 539 VAL A N 1
ATOM 6079 C CA . VAL A 1 383 ? 20.193 -8.150 37.676 1.00 40.48 539 VAL A CA 1
ATOM 6080 C C . VAL A 1 383 ? 19.992 -9.306 36.705 1.00 42.11 539 VAL A C 1
ATOM 6081 O O . VAL A 1 383 ? 20.153 -9.121 35.489 1.00 41.38 539 VAL A O 1
ATOM 6094 N N . PRO A 1 384 ? 19.642 -10.503 37.187 1.00 44.04 540 PRO A N 1
ATOM 6095 C CA . PRO A 1 384 ? 19.443 -11.626 36.252 1.00 45.60 540 PRO A CA 1
ATOM 6096 C C . PRO A 1 384 ? 18.425 -11.333 35.161 1.00 46.68 540 PRO A C 1
ATOM 6097 O O . PRO A 1 384 ? 18.592 -11.795 34.024 1.00 46.88 540 PRO A O 1
ATOM 6108 N N . ALA A 1 385 ? 17.364 -10.581 35.478 1.00 47.17 541 ALA A N 1
ATOM 6109 C CA . ALA A 1 385 ? 16.345 -10.263 34.482 1.00 46.96 541 ALA A CA 1
ATOM 6110 C C . ALA A 1 385 ? 16.891 -9.410 33.347 1.00 46.13 541 ALA A C 1
ATOM 6111 O O . ALA A 1 385 ? 16.276 -9.352 32.277 1.00 46.41 541 ALA A O 1
ATOM 6118 N N . CYS A 1 386 ? 18.019 -8.740 33.561 1.00 45.36 542 CYS A N 1
ATOM 6119 C CA . CYS A 1 386 ? 18.671 -7.937 32.538 1.00 44.62 542 CYS A CA 1
ATOM 6120 C C . CYS A 1 386 ? 19.760 -8.705 31.803 1.00 50.79 542 CYS A C 1
ATOM 6121 O O . CYS A 1 386 ? 20.400 -8.148 30.908 1.00 51.35 542 CYS A O 1
ATOM 6128 N N . ILE A 1 387 ? 19.976 -9.968 32.154 1.00 56.01 543 ILE A N 1
ATOM 6129 C CA . ILE A 1 387 ? 21.036 -10.787 31.568 1.00 60.80 543 ILE A CA 1
ATOM 6130 C C . ILE A 1 387 ? 20.384 -11.802 30.633 1.00 63.11 543 ILE A C 1
ATOM 6131 O O . ILE A 1 387 ? 19.959 -12.877 31.058 1.00 63.91 543 ILE A O 1
ATOM 6148 N N . GLN B 2 19 ? 13.979 14.318 55.712 1.00 55.28 36 GLN B N 1
ATOM 6149 C CA . GLN B 2 19 ? 12.813 14.977 55.135 1.00 55.60 36 GLN B CA 1
ATOM 6150 C C . GLN B 2 19 ? 12.924 15.050 53.617 1.00 51.10 36 GLN B C 1
ATOM 6151 O O . GLN B 2 19 ? 11.932 14.899 52.900 1.00 51.62 36 GLN B O 1
ATOM 6164 N N . ASP B 2 20 ? 14.136 15.300 53.124 1.00 45.59 37 ASP B N 1
ATOM 6165 C CA . ASP B 2 20 ? 14.400 15.362 51.694 1.00 40.22 37 ASP B CA 1
ATOM 6166 C C . ASP B 2 20 ? 15.065 14.099 51.176 1.00 36.64 37 ASP B C 1
ATOM 6167 O O . ASP B 2 20 ? 15.426 14.050 50.000 1.00 35.14 37 ASP B O 1
ATOM 6176 N N . VAL B 2 21 ? 15.208 13.074 51.996 1.00 35.04 38 VAL B N 1
ATOM 6177 C CA . VAL B 2 21 ? 15.740 11.789 51.560 1.00 34.65 38 VAL B CA 1
ATOM 6178 C C . VAL B 2 21 ? 14.559 10.898 51.206 1.00 34.03 38 VAL B C 1
ATOM 6179 O O . VAL B 2 21 ? 13.573 10.834 51.949 1.00 34.81 38 VAL B O 1
ATOM 6192 N N . VAL B 2 22 ? 14.649 10.221 50.066 1.00 32.95 39 VAL B N 1
ATOM 6193 C CA . VAL B 2 22 ? 13.570 9.383 49.559 1.00 34.06 39 VAL B CA 1
ATOM 6194 C C . VAL B 2 22 ? 14.147 8.004 49.277 1.00 33.06 39 VAL B C 1
ATOM 6195 O O . VAL B 2 22 ? 15.035 7.863 48.427 1.00 32.76 39 VAL B O 1
ATOM 6208 N N . ASP B 2 23 ? 13.635 6.993 49.977 1.00 32.28 40 ASP B N 1
ATOM 6209 C CA . ASP B 2 23 ? 14.031 5.615 49.719 1.00 32.74 40 ASP B CA 1
ATOM 6210 C C . ASP B 2 23 ? 13.220 5.049 48.567 1.00 31.00 40 ASP B C 1
ATOM 6211 O O . ASP B 2 23 ? 12.001 5.228 48.501 1.00 30.91 40 ASP B O 1
ATOM 6220 N N . LEU B 2 24 ? 13.898 4.341 47.673 1.00 30.52 41 LEU B N 1
ATOM 6221 C CA . LEU B 2 24 ? 13.231 3.725 46.536 1.00 29.46 41 LEU B CA 1
ATOM 6222 C C . LEU B 2 24 ? 13.092 2.224 46.743 1.00 29.04 41 LEU B C 1
ATOM 6223 O O . LEU B 2 24 ? 13.953 1.588 47.365 1.00 29.08 41 LEU B O 1
ATOM 6239 N N . ASP B 2 25 ? 11.973 1.680 46.271 1.00 29.38 42 ASP B N 1
ATOM 6240 C CA . ASP B 2 25 ? 11.757 0.246 46.144 1.00 30.30 42 ASP B CA 1
ATOM 6241 C C . ASP B 2 25 ? 11.893 -0.104 44.666 1.00 28.57 42 ASP B C 1
ATOM 6242 O O . ASP B 2 25 ? 11.343 0.601 43.805 1.00 28.10 42 ASP B O 1
ATOM 6251 N N . PHE B 2 26 ? 12.603 -1.190 44.375 1.00 28.38 43 PHE B N 1
ATOM 6252 C CA . PHE B 2 26 ? 12.747 -1.676 43.009 1.00 28.00 43 PHE B CA 1
ATOM 6253 C C . PHE B 2 26 ? 12.099 -3.049 42.880 1.00 28.32 43 PHE B C 1
ATOM 6254 O O . PHE B 2 26 ? 12.168 -3.875 43.796 1.00 30.42 43 PHE B O 1
ATOM 6271 N N . PHE B 2 27 ? 11.507 -3.303 41.728 1.00 28.45 44 PHE B N 1
ATOM 6272 C CA . PHE B 2 27 ? 11.040 -4.620 41.331 1.00 30.14 44 PHE B CA 1
ATOM 6273 C C . PHE B 2 27 ? 11.845 -5.029 40.101 1.00 29.63 44 PHE B C 1
ATOM 6274 O O . PHE B 2 27 ? 11.666 -4.453 39.016 1.00 28.01 44 PHE B O 1
ATOM 6291 N N . THR B 2 28 ? 12.725 -6.018 40.264 1.00 30.50 45 THR B N 1
ATOM 6292 C CA . THR B 2 28 ? 13.635 -6.415 39.206 1.00 31.69 45 THR B CA 1
ATOM 6293 C C . THR B 2 28 ? 13.627 -7.899 38.855 1.00 33.83 45 THR B C 1
ATOM 6294 O O . THR B 2 28 ? 14.411 -8.304 37.992 1.00 34.57 45 THR B O 1
ATOM 6305 N N . GLN B 2 29 ? 12.754 -8.711 39.449 1.00 35.62 46 GLN B N 1
ATOM 6306 C CA . GLN B 2 29 ? 12.870 -10.155 39.240 1.00 38.58 46 GLN B CA 1
ATOM 6307 C C . GLN B 2 29 ? 12.590 -10.543 37.789 1.00 35.21 46 GLN B C 1
ATOM 6308 O O . GLN B 2 29 ? 13.217 -11.468 37.262 1.00 35.64 46 GLN B O 1
ATOM 6322 N N . GLU B 2 30 ? 11.658 -9.861 37.123 1.00 31.80 47 GLU B N 1
ATOM 6323 C CA . GLU B 2 30 ? 11.405 -10.093 35.706 1.00 29.44 47 GLU B CA 1
ATOM 6324 C C . GLU B 2 30 ? 10.746 -8.855 35.122 1.00 26.72 47 GLU B C 1
ATOM 6325 O O . GLU B 2 30 ? 10.147 -8.058 35.852 1.00 27.00 47 GLU B O 1
ATOM 6337 N N . PRO B 2 31 ? 10.842 -8.658 33.815 1.00 25.29 48 PRO B N 1
ATOM 6338 C CA . PRO B 2 31 ? 10.299 -7.432 33.231 1.00 24.52 48 PRO B CA 1
ATOM 6339 C C . PRO B 2 31 ? 8.784 -7.383 33.279 1.00 23.56 48 PRO B C 1
ATOM 6340 O O . PRO B 2 31 ? 8.094 -8.401 33.153 1.00 24.60 48 PRO B O 1
ATOM 6351 N N . LEU B 2 32 ? 8.276 -6.162 33.439 1.00 22.59 49 LEU B N 1
ATOM 6352 C CA . LEU B 2 32 ? 6.846 -5.928 33.331 1.00 23.11 49 LEU B CA 1
ATOM 6353 C C . LEU B 2 32 ? 6.405 -5.901 31.879 1.00 21.35 49 LEU B C 1
ATOM 6354 O O . LEU B 2 32 ? 5.318 -6.386 31.552 1.00 21.84 49 LEU B O 1
ATOM 6370 N N . HIS B 2 33 ? 7.239 -5.333 31.010 1.00 20.36 50 HIS B N 1
ATOM 6371 C CA . HIS B 2 33 ? 6.966 -5.228 29.587 1.00 20.82 50 HIS B CA 1
ATOM 6372 C C . HIS B 2 33 ? 8.298 -5.197 28.866 1.00 20.44 50 HIS B C 1
ATOM 6373 O O . HIS B 2 33 ? 9.342 -4.923 29.460 1.00 20.04 50 HIS B O 1
ATOM 6387 N N A LEU B 2 34 ? 8.243 -5.427 27.559 0.45 20.47 51 LEU B N 1
ATOM 6388 N N B LEU B 2 34 ? 8.249 -5.490 27.569 0.55 20.67 51 LEU B N 1
ATOM 6389 C CA A LEU B 2 34 ? 9.381 -5.263 26.665 0.45 20.36 51 LEU B CA 1
ATOM 6390 C CA B LEU B 2 34 ? 9.359 -5.260 26.656 0.55 20.99 51 LEU B CA 1
ATOM 6391 C C A LEU B 2 34 ? 8.972 -4.238 25.619 0.45 19.24 51 LEU B C 1
ATOM 6392 C C B LEU B 2 34 ? 8.905 -4.181 25.684 0.55 19.46 51 LEU B C 1
ATOM 6393 O O A LEU B 2 34 ? 8.021 -4.466 24.866 0.45 20.16 51 LEU B O 1
ATOM 6394 O O B LEU B 2 34 ? 7.864 -4.328 25.037 0.55 20.02 51 LEU B O 1
ATOM 6425 N N . VAL B 2 35 ? 9.659 -3.110 25.585 1.00 18.07 52 VAL B N 1
ATOM 6426 C CA . VAL B 2 35 ? 9.389 -2.108 24.556 1.00 18.05 52 VAL B CA 1
ATOM 6427 C C . VAL B 2 35 ? 10.231 -2.423 23.323 1.00 18.08 52 VAL B C 1
ATOM 6428 O O . VAL B 2 35 ? 11.206 -3.178 23.383 1.00 19.23 52 VAL B O 1
ATOM 6442 N N . SER B 2 36 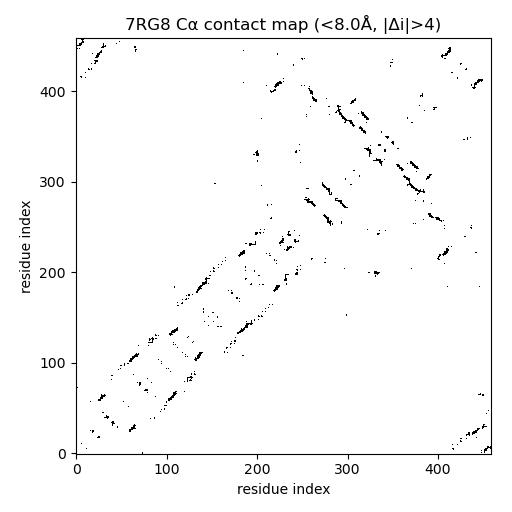? 9.873 -1.811 22.194 1.00 17.42 53 SER B N 1
ATOM 6443 C CA . SER B 2 36 ? 10.647 -1.984 20.984 1.00 17.11 53 SER B CA 1
ATOM 6444 C C . SER B 2 36 ? 12.029 -1.350 21.133 1.00 17.53 53 SER B C 1
ATOM 6445 O O . SER B 2 36 ? 12.182 -0.359 21.847 1.00 17.83 53 SER B O 1
ATOM 6453 N N . PRO B 2 37 ? 13.040 -1.855 20.410 1.00 17.97 54 PRO B N 1
ATOM 6454 C CA . PRO B 2 37 ? 14.291 -1.081 20.313 1.00 18.64 54 PRO B CA 1
ATOM 6455 C C . PRO B 2 37 ? 14.047 0.325 19.789 1.00 18.52 54 PRO B C 1
ATOM 6456 O O . PRO B 2 37 ? 14.820 1.245 20.087 1.00 18.90 54 PRO B O 1
ATOM 6467 N N . SER B 2 38 ? 12.991 0.505 19.001 1.00 16.66 55 SER B N 1
ATOM 6468 C CA . SER B 2 38 ? 12.591 1.797 18.459 1.00 16.31 55 SER B CA 1
ATOM 6469 C C . SER B 2 38 ? 11.552 2.502 19.336 1.00 16.06 55 SER B C 1
ATOM 6470 O O . SER B 2 38 ? 10.804 3.342 18.847 1.00 17.07 55 SER B O 1
ATOM 6478 N N . PHE B 2 39 ? 11.509 2.185 20.628 1.00 15.54 56 PHE B N 1
ATOM 6479 C CA . PHE B 2 39 ? 10.508 2.753 21.527 1.00 15.20 56 PHE B CA 1
ATOM 6480 C C . PHE B 2 39 ? 10.401 4.263 21.378 1.00 14.74 56 PHE B C 1
ATOM 6481 O O . PHE B 2 39 ? 9.297 4.809 21.277 1.00 15.37 56 PHE B O 1
ATOM 6498 N N . LEU B 2 40 ? 11.533 4.962 21.390 1.00 15.15 57 LEU B N 1
ATOM 6499 C CA . LEU B 2 40 ? 11.521 6.411 21.206 1.00 14.69 57 LEU B CA 1
ATOM 6500 C C . LEU B 2 40 ? 11.637 6.673 19.708 1.00 14.29 57 LEU B C 1
ATOM 6501 O O . LEU B 2 40 ? 12.726 6.591 19.131 1.00 15.92 57 LEU B O 1
ATOM 6517 N N . SER B 2 41 ? 10.511 6.980 19.087 1.00 14.21 58 SER B N 1
ATOM 6518 C CA . SER B 2 41 ? 10.426 7.260 17.659 1.00 14.42 58 SER B CA 1
ATOM 6519 C C . SER B 2 41 ? 9.983 8.700 17.445 1.00 13.85 58 SER B C 1
ATOM 6520 O O . SER B 2 41 ? 9.740 9.450 18.391 1.00 14.41 58 SER B O 1
ATOM 6528 N N . VAL B 2 42 ? 9.884 9.099 16.174 1.00 13.65 59 VAL B N 1
ATOM 6529 C CA . VAL B 2 42 ? 9.638 10.492 15.833 1.00 14.00 59 VAL B CA 1
ATOM 6530 C C . VAL B 2 42 ? 8.737 10.606 14.619 1.00 14.13 59 VAL B C 1
ATOM 6531 O O . VAL B 2 42 ? 8.560 9.657 13.848 1.00 15.05 59 VAL B O 1
ATOM 6544 N N . THR B 2 43 ? 8.178 11.795 14.452 1.00 14.37 60 THR B N 1
ATOM 6545 C CA . THR B 2 43 ? 7.369 12.088 13.281 1.00 14.62 60 THR B CA 1
ATOM 6546 C C . THR B 2 43 ? 7.929 13.274 12.497 1.00 14.64 60 THR B C 1
ATOM 6547 O O . THR B 2 43 ? 8.721 14.077 12.988 1.00 16.19 60 THR B O 1
ATOM 6558 N N . ILE B 2 44 ? 7.499 13.352 11.243 1.00 14.31 61 ILE B N 1
ATOM 6559 C CA . ILE B 2 44 ? 7.507 14.570 10.436 1.00 15.22 61 ILE B CA 1
ATOM 6560 C C . ILE B 2 44 ? 6.057 14.824 10.050 1.00 14.78 61 ILE B C 1
ATOM 6561 O O . ILE B 2 44 ? 5.379 13.918 9.545 1.00 15.36 61 ILE B O 1
ATOM 6577 N N . ASP B 2 45 ? 5.566 16.026 10.332 1.00 15.16 62 ASP B N 1
ATOM 6578 C CA . ASP B 2 45 ? 4.183 16.318 10.002 1.00 15.98 62 ASP B CA 1
ATOM 6579 C C . ASP B 2 45 ? 4.012 16.379 8.491 1.00 16.62 62 ASP B C 1
ATOM 6580 O O . ASP B 2 45 ? 4.833 16.958 7.769 1.00 17.24 62 ASP B O 1
ATOM 6589 N N . ALA B 2 46 ? 2.929 15.775 8.018 1.00 16.55 63 ALA B N 1
ATOM 6590 C CA . ALA B 2 46 ? 2.650 15.759 6.585 1.00 18.37 63 ALA B CA 1
ATOM 6591 C C . ALA B 2 46 ? 2.592 17.159 6.002 1.00 17.88 63 ALA B C 1
ATOM 6592 O O . ALA B 2 46 ? 2.887 17.347 4.823 1.00 18.56 63 ALA B O 1
ATOM 6599 N N . ASN B 2 47 ? 2.263 18.163 6.807 1.00 17.64 64 ASN B N 1
ATOM 6600 C CA . ASN B 2 47 ? 2.235 19.517 6.283 1.00 18.74 64 ASN B CA 1
ATOM 6601 C C . ASN B 2 47 ? 3.598 20.003 5.798 1.00 17.68 64 ASN B C 1
ATOM 6602 O O . ASN B 2 47 ? 3.663 20.916 4.965 1.00 18.50 64 ASN B O 1
ATOM 6613 N N . LEU B 2 48 ? 4.692 19.420 6.285 1.00 17.26 65 LEU B N 1
ATOM 6614 C CA . LEU B 2 48 ? 6.006 19.860 5.833 1.00 17.62 65 LEU B CA 1
ATOM 6615 C C . LEU B 2 48 ? 6.171 19.633 4.338 1.00 17.22 65 LEU B C 1
ATOM 6616 O O . LEU B 2 48 ? 6.936 20.351 3.679 1.00 18.51 65 LEU B O 1
ATOM 6632 N N . ALA B 2 49 ? 5.441 18.662 3.775 1.00 18.22 66 ALA B N 1
ATOM 6633 C CA . ALA B 2 49 ? 5.530 18.386 2.344 1.00 20.22 66 ALA B CA 1
ATOM 6634 C C . ALA B 2 49 ? 4.936 19.494 1.485 1.00 20.51 66 ALA B C 1
ATOM 6635 O O . ALA B 2 49 ? 5.110 19.471 0.259 1.00 22.64 66 ALA B O 1
ATOM 6642 N N . THR B 2 50 ? 4.253 20.458 2.087 1.00 19.36 67 THR B N 1
ATOM 6643 C CA . THR B 2 50 ? 3.795 21.636 1.359 1.00 20.34 67 THR B CA 1
ATOM 6644 C C . THR B 2 50 ? 4.799 22.788 1.403 1.00 19.91 67 THR B C 1
ATOM 6645 O O . THR B 2 50 ? 4.580 23.815 0.756 1.00 21.63 67 THR B O 1
ATOM 6656 N N . ASP B 2 51 ? 5.885 22.652 2.145 1.00 18.52 68 ASP B N 1
ATOM 6657 C CA . ASP B 2 51 ? 6.944 23.656 2.123 1.00 19.25 68 ASP B CA 1
ATOM 6658 C C . ASP B 2 51 ? 7.711 23.509 0.814 1.00 18.86 68 ASP B C 1
ATOM 6659 O O . ASP B 2 51 ? 8.201 22.407 0.516 1.00 19.42 68 ASP B O 1
ATOM 6668 N N . PRO B 2 52 ? 7.842 24.564 0.005 1.00 19.35 69 PRO B N 1
ATOM 6669 C CA . PRO B 2 52 ? 8.570 24.418 -1.263 1.00 20.09 69 PRO B CA 1
ATOM 6670 C C . PRO B 2 52 ? 10.016 24.000 -1.089 1.00 18.16 69 PRO B C 1
ATOM 6671 O O . PRO B 2 52 ? 10.632 23.524 -2.052 1.00 19.85 69 PRO B O 1
ATOM 6682 N N . ARG B 2 53 ? 10.578 24.162 0.109 1.00 17.48 70 ARG B N 1
ATOM 6683 C CA . ARG B 2 53 ? 11.955 23.813 0.402 1.00 17.23 70 ARG B CA 1
ATOM 6684 C C . ARG B 2 53 ? 12.123 22.384 0.881 1.00 17.51 70 ARG B C 1
ATOM 6685 O O . ARG B 2 53 ? 13.238 22.006 1.252 1.00 18.18 70 ARG B O 1
ATOM 6706 N N . PHE B 2 54 ? 11.059 21.580 0.861 1.00 18.42 71 PHE B N 1
ATOM 6707 C CA . PHE B 2 54 ? 11.078 20.243 1.462 1.00 18.69 71 PHE B CA 1
ATOM 6708 C C . PHE B 2 54 ? 12.319 19.427 1.100 1.00 18.42 71 PHE B C 1
ATOM 6709 O O . PHE B 2 54 ? 12.966 18.845 1.978 1.00 18.66 71 PHE B O 1
ATOM 6726 N N . LEU B 2 55 ? 12.647 19.338 -0.195 1.00 19.27 72 LEU B N 1
ATOM 6727 C CA A LEU B 2 55 ? 13.790 18.532 -0.612 0.49 20.72 72 LEU B CA 1
ATOM 6728 C CA B LEU B 2 55 ? 13.794 18.533 -0.608 0.51 20.23 72 LEU B CA 1
ATOM 6729 C C . LEU B 2 55 ? 15.090 19.083 -0.031 1.00 19.33 72 LEU B C 1
ATOM 6730 O O . LEU B 2 55 ? 15.952 18.319 0.434 1.00 20.39 72 LEU B O 1
ATOM 6759 N N . ILE B 2 56 ? 15.246 20.406 -0.035 1.00 18.27 73 ILE B N 1
ATOM 6760 C CA . ILE B 2 56 ? 16.469 21.008 0.477 1.00 17.91 73 ILE B CA 1
ATOM 6761 C C . ILE B 2 56 ? 16.582 20.816 1.983 1.00 18.56 73 ILE B C 1
ATOM 6762 O O . ILE B 2 56 ? 17.657 20.494 2.500 1.00 19.77 73 ILE B O 1
ATOM 6778 N N . LEU B 2 57 ? 15.483 21.024 2.706 1.00 18.25 74 LEU B N 1
ATOM 6779 C CA . LEU B 2 57 ? 15.505 20.900 4.159 1.00 18.90 74 LEU B CA 1
ATOM 6780 C C . LEU B 2 57 ? 15.952 19.509 4.575 1.00 19.55 74 LEU B C 1
ATOM 6781 O O . LEU B 2 57 ? 16.791 19.355 5.479 1.00 19.84 74 LEU B O 1
ATOM 6797 N N . LEU B 2 58 ? 15.383 18.476 3.948 1.00 19.08 75 LEU B N 1
ATOM 6798 C CA . LEU B 2 58 ? 15.706 17.113 4.350 1.00 20.54 75 LEU B CA 1
ATOM 6799 C C . LEU B 2 58 ? 17.087 16.674 3.885 1.00 22.17 75 LEU B C 1
ATOM 6800 O O . LEU B 2 58 ? 17.553 15.615 4.309 1.00 24.18 75 LEU B O 1
ATOM 6816 N N . GLY B 2 59 ? 17.771 17.483 3.085 1.00 21.41 76 GLY B N 1
ATOM 6817 C CA . GLY B 2 59 ? 19.144 17.223 2.713 1.00 22.28 76 GLY B CA 1
ATOM 6818 C C . GLY B 2 59 ? 20.176 17.777 3.665 1.00 21.27 76 GLY B C 1
ATOM 6819 O O . GLY B 2 59 ? 21.374 17.567 3.459 1.00 21.61 76 GLY B O 1
ATOM 6823 N N . SER B 2 60 ? 19.744 18.481 4.708 1.00 20.66 77 SER B N 1
ATOM 6824 C CA . SER B 2 60 ? 20.681 19.125 5.624 1.00 20.38 77 SER B CA 1
ATOM 6825 C C . SER B 2 60 ? 21.610 18.103 6.265 1.00 20.30 77 SER B C 1
ATOM 6826 O O . SER B 2 60 ? 21.134 17.152 6.904 1.00 20.02 77 SER B O 1
ATOM 6834 N N . PRO B 2 61 ? 22.926 18.315 6.209 1.00 21.78 78 PRO B N 1
ATOM 6835 C CA . PRO B 2 61 ? 23.829 17.381 6.903 1.00 21.74 78 PRO B CA 1
ATOM 6836 C C . PRO B 2 61 ? 23.659 17.410 8.409 1.00 21.03 78 PRO B C 1
ATOM 6837 O O . PRO B 2 61 ? 23.760 16.366 9.059 1.00 20.41 78 PRO B O 1
ATOM 6848 N N . LYS B 2 62 ? 23.404 18.589 8.974 1.00 21.87 79 LYS B N 1
ATOM 6849 C CA . LYS B 2 62 ? 23.156 18.695 10.411 1.00 21.89 79 LYS B CA 1
ATOM 6850 C C . LYS B 2 62 ? 21.917 17.893 10.804 1.00 19.03 79 LYS B C 1
ATOM 6851 O O . LYS B 2 62 ? 21.933 17.128 11.780 1.00 18.49 79 LYS B O 1
ATOM 6870 N N . LEU B 2 63 ? 20.846 18.017 10.025 1.00 18.83 80 LEU B N 1
ATOM 6871 C CA . LEU B 2 63 ? 19.625 17.276 10.323 1.00 17.98 80 LEU B CA 1
ATOM 6872 C C . LEU B 2 63 ? 19.856 15.773 10.256 1.00 17.39 80 LEU B C 1
ATOM 6873 O O . LEU B 2 63 ? 19.377 15.025 11.112 1.00 18.03 80 LEU B O 1
ATOM 6889 N N . ARG B 2 64 ? 20.601 15.313 9.251 1.00 18.57 81 ARG B N 1
ATOM 6890 C CA . ARG B 2 64 ? 20.883 13.888 9.123 1.00 19.34 81 ARG B CA 1
ATOM 6891 C C . ARG B 2 64 ? 21.694 13.373 10.312 1.00 18.44 81 ARG B C 1
ATOM 6892 O O . ARG B 2 64 ? 21.450 12.267 10.805 1.00 18.83 81 ARG B O 1
ATOM 6913 N N . THR B 2 65 ? 22.671 14.155 10.777 1.00 18.12 82 THR B N 1
ATOM 6914 C CA . THR B 2 65 ? 23.458 13.737 11.931 1.00 17.41 82 THR B CA 1
ATOM 6915 C C . THR B 2 65 ? 22.577 13.606 13.169 1.00 16.93 82 THR B C 1
ATOM 6916 O O . THR B 2 65 ? 22.697 12.639 13.933 1.00 17.65 82 THR B O 1
ATOM 6927 N N . LEU B 2 66 ? 21.693 14.580 13.389 1.00 16.93 83 LEU B N 1
ATOM 6928 C CA . LEU B 2 66 ? 20.808 14.543 14.550 1.00 16.65 83 LEU B CA 1
ATOM 6929 C C . LEU B 2 66 ? 19.857 13.359 14.470 1.00 16.18 83 LEU B C 1
ATOM 6930 O O . LEU B 2 66 ? 19.623 12.662 15.469 1.00 17.44 83 LEU B O 1
ATOM 6946 N N . ALA B 2 67 ? 19.341 13.077 13.271 1.00 17.35 84 ALA B N 1
ATOM 6947 C CA . ALA B 2 67 ? 18.416 11.958 13.120 1.00 17.92 84 ALA B CA 1
ATOM 6948 C C . ALA B 2 67 ? 19.105 10.622 13.361 1.00 17.35 84 ALA B C 1
ATOM 6949 O O . ALA B 2 67 ? 18.547 9.732 14.026 1.00 17.99 84 ALA B O 1
ATOM 6956 N N . ARG B 2 68 ? 20.352 10.488 12.898 1.00 17.50 85 ARG B N 1
ATOM 6957 C CA . ARG B 2 68 ? 21.085 9.243 13.092 1.00 18.53 85 ARG B CA 1
ATOM 6958 C C . ARG B 2 68 ? 21.293 8.967 14.572 1.00 18.47 85 ARG B C 1
ATOM 6959 O O . ARG B 2 68 ? 21.309 7.807 14.988 1.00 18.91 85 ARG B O 1
ATOM 6980 N N . GLY B 2 69 ? 21.435 10.021 15.378 1.00 18.29 86 GLY B N 1
ATOM 6981 C CA . GLY B 2 69 ? 21.555 9.849 16.817 1.00 18.56 86 GLY B CA 1
ATOM 6982 C C . GLY B 2 69 ? 20.380 9.135 17.449 1.00 18.48 86 GLY B C 1
ATOM 6983 O O . GLY B 2 69 ? 20.530 8.535 18.521 1.00 20.60 86 GLY B O 1
ATOM 6987 N N . LEU B 2 70 ? 19.206 9.198 16.822 1.00 18.37 87 LEU B N 1
ATOM 6988 C CA . LEU B 2 70 ? 18.025 8.549 17.370 1.00 17.45 87 LEU B CA 1
ATOM 6989 C C . LEU B 2 70 ? 17.759 7.166 16.791 1.00 17.76 87 LEU B C 1
ATOM 6990 O O . LEU B 2 70 ? 16.791 6.524 17.202 1.00 18.48 87 LEU B O 1
ATOM 7006 N N . SER B 2 71 ? 18.597 6.682 15.869 1.00 18.03 88 SER B N 1
ATOM 7007 C CA . SER B 2 71 ? 18.427 5.327 15.363 1.00 17.39 88 SER B CA 1
ATOM 7008 C C . SER B 2 71 ? 18.759 4.333 16.469 1.00 17.88 88 SER B C 1
ATOM 7009 O O . SER B 2 71 ? 19.706 4.551 17.219 1.00 19.48 88 SER B O 1
ATOM 7017 N N . PRO B 2 72 ? 18.016 3.220 16.586 1.00 17.67 89 PRO B N 1
ATOM 7018 C CA . PRO B 2 72 ? 16.876 2.817 15.747 1.00 17.53 89 PRO B CA 1
ATOM 7019 C C . PRO B 2 72 ? 15.593 3.523 16.139 1.00 16.37 89 PRO B C 1
ATOM 7020 O O . PRO B 2 72 ? 15.303 3.708 17.331 1.00 17.42 89 PRO B O 1
ATOM 7031 N N . ALA B 2 73 ? 14.831 3.923 15.131 1.00 16.49 90 ALA B N 1
ATOM 7032 C CA . ALA B 2 73 ? 13.562 4.578 15.363 1.00 15.63 90 ALA B CA 1
ATOM 7033 C C . ALA B 2 73 ? 12.713 4.490 14.108 1.00 15.07 90 ALA B C 1
ATOM 7034 O O . ALA B 2 73 ? 13.231 4.418 12.981 1.00 16.42 90 ALA B O 1
ATOM 7041 N N . TYR B 2 74 ? 11.401 4.551 14.312 1.00 15.13 91 TYR B N 1
ATOM 7042 C CA . TYR B 2 74 ? 10.488 4.855 13.223 1.00 14.73 91 TYR B CA 1
ATOM 7043 C C . TYR B 2 74 ? 10.449 6.358 12.977 1.00 14.71 91 TYR B C 1
ATOM 7044 O O . TYR B 2 74 ? 10.575 7.175 13.898 1.00 15.29 91 TYR B O 1
ATOM 7062 N N . LEU B 2 75 ? 10.247 6.713 11.717 1.00 15.32 92 LEU B N 1
ATOM 7063 C CA . LEU B 2 75 ? 9.957 8.072 11.281 1.00 15.40 92 LEU B CA 1
ATOM 7064 C C . LEU B 2 75 ? 8.583 8.025 10.627 1.00 14.40 92 LEU B C 1
ATOM 7065 O O . LEU B 2 75 ? 8.426 7.454 9.539 1.00 15.71 92 LEU B O 1
ATOM 7081 N N . ARG B 2 76 ? 7.575 8.563 11.298 1.00 14.39 93 ARG B N 1
ATOM 7082 C CA . ARG B 2 76 ? 6.217 8.557 10.777 1.00 14.47 93 ARG B CA 1
ATOM 7083 C C . ARG B 2 76 ? 5.944 9.871 10.059 1.00 14.61 93 ARG B C 1
ATOM 7084 O O . ARG B 2 76 ? 6.011 10.938 10.676 1.00 15.56 93 ARG B O 1
ATOM 7105 N N . PHE B 2 77 ? 5.605 9.787 8.769 1.00 14.31 94 PHE B N 1
ATOM 7106 C CA . PHE B 2 77 ? 5.218 10.950 7.973 1.00 14.36 94 PHE B CA 1
ATOM 7107 C C . PHE B 2 77 ? 3.703 11.008 7.934 1.00 14.02 94 PHE B C 1
ATOM 7108 O O . PHE B 2 77 ? 3.074 10.198 7.257 1.00 15.27 94 PHE B O 1
ATOM 7125 N N . GLY B 2 78 ? 3.116 11.914 8.707 1.00 14.48 95 GLY B N 1
ATOM 7126 C CA . GLY B 2 78 ? 1.669 11.988 8.791 1.00 14.61 95 GLY B CA 1
ATOM 7127 C C . GLY B 2 78 ? 1.233 13.151 9.645 1.00 14.66 95 GLY B C 1
ATOM 7128 O O . GLY B 2 78 ? 2.049 13.859 10.228 1.00 16.06 95 GLY B O 1
ATOM 7132 N N . GLY B 2 79 ? -0.067 13.337 9.695 1.00 15.04 96 GLY B N 1
ATOM 7133 C CA . GLY B 2 79 ? -0.671 14.417 10.449 1.00 15.11 96 GLY B CA 1
ATOM 7134 C C . GLY B 2 79 ? -1.981 14.770 9.784 1.00 13.82 96 GLY B C 1
ATOM 7135 O O . GLY B 2 79 ? -2.482 14.023 8.958 1.00 15.08 96 GLY B O 1
ATOM 7139 N N . THR B 2 80 ? -2.568 15.896 10.180 1.00 15.58 97 THR B N 1
ATOM 7140 C CA . THR B 2 80 ? -3.862 16.249 9.595 1.00 15.87 97 THR B CA 1
ATOM 7141 C C . THR B 2 80 ? -3.804 16.251 8.073 1.00 15.79 97 THR B C 1
ATOM 7142 O O . THR B 2 80 ? -4.714 15.746 7.402 1.00 15.80 97 THR B O 1
ATOM 7153 N N . LYS B 2 81 ? -2.729 16.788 7.520 1.00 15.44 98 LYS B N 1
ATOM 7154 C CA . LYS B 2 81 ? -2.593 16.877 6.073 1.00 15.57 98 LYS B CA 1
ATOM 7155 C C . LYS B 2 81 ? -2.488 15.520 5.377 1.00 15.03 98 LYS B C 1
ATOM 7156 O O . LYS B 2 81 ? -2.670 15.472 4.152 1.00 15.68 98 LYS B O 1
ATOM 7175 N N . THR B 2 82 ? -2.264 14.416 6.106 1.00 14.59 99 THR B N 1
ATOM 7176 C CA . THR B 2 82 ? -2.334 13.085 5.487 1.00 14.09 99 THR B CA 1
ATOM 7177 C C . THR B 2 82 ? -3.568 12.936 4.613 1.00 14.92 99 THR B C 1
ATOM 7178 O O . THR B 2 82 ? -3.521 12.331 3.537 1.00 15.67 99 THR B O 1
ATOM 7189 N N . ASP B 2 83 ? -4.698 13.432 5.083 1.00 14.62 100 ASP B N 1
ATOM 7190 C CA . ASP B 2 83 ? -5.972 13.248 4.408 1.00 15.22 100 ASP B CA 1
ATOM 7191 C C . ASP B 2 83 ? -6.296 14.384 3.455 1.00 16.01 100 ASP B C 1
ATOM 7192 O O . ASP B 2 83 ? -7.433 14.473 2.982 1.00 17.13 100 ASP B O 1
ATOM 7201 N N . PHE B 2 84 ? -5.293 15.189 3.116 1.00 15.72 101 PHE B N 1
ATOM 7202 C CA . PHE B 2 84 ? -5.410 16.305 2.191 1.00 16.19 101 PHE B CA 1
ATOM 7203 C C . PHE B 2 84 ? -4.203 16.347 1.256 1.00 16.91 101 PHE B C 1
ATOM 7204 O O . PHE B 2 84 ? -3.867 17.418 0.738 1.00 19.35 101 PHE B O 1
ATOM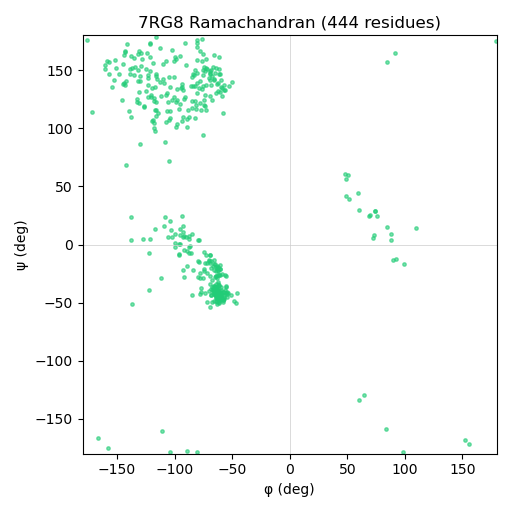 7221 N N . LEU B 2 85 ? -3.534 15.215 1.047 1.00 16.01 102 LEU B N 1
ATOM 7222 C CA . LEU B 2 85 ? -2.392 15.110 0.148 1.00 15.88 102 LEU B CA 1
ATOM 7223 C C . LEU B 2 85 ? -2.683 14.046 -0.893 1.00 16.17 102 LEU B C 1
ATOM 7224 O O . LEU B 2 85 ? -3.174 12.966 -0.562 1.00 17.64 102 LEU B O 1
ATOM 7240 N N . ILE B 2 86 ? -2.331 14.355 -2.142 1.00 17.20 103 ILE B N 1
ATOM 7241 C CA . ILE B 2 86 ? -2.536 13.486 -3.298 1.00 19.48 103 ILE B CA 1
ATOM 7242 C C . ILE B 2 86 ? -1.200 13.285 -3.990 1.00 18.15 103 ILE B C 1
ATOM 7243 O O . ILE B 2 86 ? -0.486 14.258 -4.246 1.00 18.72 103 ILE B O 1
ATOM 7259 N N . PHE B 2 87 ? -0.866 12.030 -4.297 1.00 17.14 104 PHE B N 1
ATOM 7260 C CA . PHE B 2 87 ? 0.337 11.737 -5.074 1.00 17.40 104 PHE B CA 1
ATOM 7261 C C . PHE B 2 87 ? 0.092 12.116 -6.528 1.00 17.47 104 PHE B C 1
ATOM 7262 O O . PHE B 2 87 ? -0.916 11.714 -7.110 1.00 18.30 104 PHE B O 1
ATOM 7279 N N . ASP B 2 88 ? 0.993 12.906 -7.106 1.00 17.51 105 ASP B N 1
ATOM 7280 C CA . ASP B 2 88 ? 0.915 13.279 -8.521 1.00 18.04 105 ASP B CA 1
ATOM 7281 C C . ASP B 2 88 ? 2.155 12.730 -9.210 1.00 18.54 105 ASP B C 1
ATOM 7282 O O . ASP B 2 88 ? 3.239 13.334 -9.112 1.00 19.65 105 ASP B O 1
ATOM 7291 N N . PRO B 2 89 ? 2.056 11.601 -9.916 1.00 19.83 106 PRO B N 1
ATOM 7292 C CA . PRO B 2 89 ? 3.256 11.017 -10.531 1.00 21.18 106 PRO B CA 1
ATOM 7293 C C . PRO B 2 89 ? 3.818 11.822 -11.687 1.00 20.55 106 PRO B C 1
ATOM 7294 O O . PRO B 2 89 ? 4.930 11.520 -12.121 1.00 21.45 106 PRO B O 1
ATOM 7305 N N . LYS B 2 90 ? 3.126 12.841 -12.174 1.00 21.20 107 LYS B N 1
ATOM 7306 C CA . LYS B 2 90 ? 3.661 13.660 -13.256 1.00 22.96 107 LYS B CA 1
ATOM 7307 C C . LYS B 2 90 ? 4.338 14.924 -12.752 1.00 21.76 107 LYS B C 1
ATOM 7308 O O . LYS B 2 90 ? 4.996 15.608 -13.535 1.00 23.73 107 LYS B O 1
ATOM 7327 N N . LYS B 2 91 ? 4.224 15.224 -11.457 1.00 20.01 108 LYS B N 1
ATOM 7328 C CA . LYS B 2 91 ? 4.813 16.431 -10.901 1.00 20.78 108 LYS B CA 1
ATOM 7329 C C . LYS B 2 91 ? 6.326 16.295 -10.822 1.00 23.07 108 LYS B C 1
ATOM 7330 O O . LYS B 2 91 ? 6.855 15.256 -10.418 1.00 22.26 108 LYS B O 1
ATOM 7349 N N . GLU B 2 92 ? 7.026 17.358 -11.198 1.00 27.89 109 GLU B N 1
ATOM 7350 C CA . GLU B 2 92 ? 8.475 17.416 -11.010 1.00 35.02 109 GLU B CA 1
ATOM 7351 C C . GLU B 2 92 ? 8.802 17.636 -9.532 1.00 38.49 109 GLU B C 1
ATOM 7352 O O . GLU B 2 92 ? 8.036 18.250 -8.786 1.00 40.19 109 GLU B O 1
#

CATH classification: 3.20.20.80

Secondary structure (DSSP, 8-state):
----EEE-HHHHHHHHHHHHHHTEEEEEEE-S--B-TTS-B--HHHHHHHHHHHHTT---EEEE-S-GGGHHHHHS----HHHHHHHHHHHHHHHHHSSSSS--EEEEEEPP-TTS--HHHHHHHHHHGGG-SEEEEEEEEEETTT--HHHHT-HHHHHHHHHHHHHHHHHHHHHSTT--EEEEEEEEEESS--TTTTTSGGGHHHHHHHHHHHHHHT--EEEES-SBSSSTT-SB-TT-PBPHHHHHHHHHHHHEEEEE-EEEESS---SSEEEEEEEE-TT-TT--TT-EEEEEEE-SSS-EEEEPPTTGGGS-EEEEEEEE-STTGGG-S-EEETTEE---SBTTBPPP---EEPPTT--EEE-TTEEEEEEETT---GGG-/--EEEEEEE-SS-SEE--TT-EEEEEEGGGGGSTTHHHHHT-HHHHHHHHHT-SEEEEEESGGGGGEEE-TT--

Nearest PDB structures (foldseek):
  8e07-assembly1_A  TM=1.000E+00  e=2.476E-87  Homo sapiens
  5l9z-assembly1_A  TM=9.957E-01  e=2.306E-80  Homo sapiens
  5e98-assembly1_A  TM=9.953E-01  e=4.245E-80  Homo sapiens
  8cqi-assembly1_A  TM=9.959E-01  e=8.971E-79  Homo sapiens
  5la7-assembly1_A  TM=9.951E-01  e=6.340E-74  Homo sapiens

B-factor: mean 28.61, std 12.34, range [13.17, 88.48]

InterPro domains:
  IPR005199 Glycoside hydrolase, family 79 [PF03662] (165-370)
  IPR017853 Glycoside hydrolase superfamily [SSF51445] (77-413)

Solvent-accessible surface area: 18645 Å² total; per-residue (Å²): 224,88,168,77,32,55,16,5,89,40,13,2,42,27,2,20,69,3,2,133,71,0,24,10,73,4,0,6,6,5,12,0,29,46,44,48,132,106,38,47,7,57,17,70,23,7,58,86,0,2,78,28,0,24,88,112,54,29,83,4,23,0,0,1,0,1,36,2,77,29,0,149,189,38,44,53,66,132,8,70,2,60,36,0,0,117,4,0,43,70,0,65,103,19,13,154,158,31,118,22,159,122,23,77,2,6,0,0,0,6,17,24,14,134,74,166,105,12,168,29,2,87,34,0,0,149,32,0,0,101,16,3,67,0,0,0,0,2,1,19,23,35,52,4,215,97,15,66,56,130,35,0,27,44,15,101,20,0,36,74,0,44,49,17,0,101,62,2,28,109,8,0,85,57,26,62,104,60,47,101,3,10,0,0,11,0,3,8,0,85,72,23,2,0,95,47,14,2,19,3,0,0,2,0,0,3,7,0,0,2,0,1,15,0,0,73,40,26,1,34,0,0,0,4,3,2,1,0,4,94,16,43,18,20,0,0,28,59,112,39,53,21,7,3,5,0,6,0,0,3,0,6,14,71,2,14,7,44,63,2,2,66,9,39,22,94,69,160,66,131,82,57,11,6,14,19,1,1,8,6,26,80,116,18,131,105,17,98,87,1,2,0,0,0,0,0,0,0,4,19,119,66,41,24,89,0,122,18,33,189,61,12,35,109,45,54,8,5,14,2,20,1,95,30,73,38,146,93,30,33,73,4,121,37,3,41,7,39,55,128,39,15,138,27,96,77,80,130,56,48,19,80,25,113,26,111,91,30,167,67,35,32,45,1,24,0,22,27,55,0,2,0,0,0,0,0,97,55,6,110,4,109,14,6,120,203,36,69,25,45,1,60,35,70,26,135,108,49,60,68,109,5,17,97,9,8,2,0,1,0,0,36,0,75,14,14,58,29,135,114,5,78,136,12,2,36,12,65,47,0,99,23,0,0,123,3,1,27,55,0,37,0,0,6,0,1,36,18,3,1,10,8,53,4,45,51,189,84,189

Radius of gyration: 21.96 Å; Cα contacts (8 Å, |Δi|>4): 1068; chains: 2; bounding box: 52×45×68 Å

Foldseek 3Di:
DDDDDDDDPVVVVVVLCVQVVVVHAAEEEDEQPCADPVGAGDCVVVLVVLQSCLVVVGAYAYEYDAALVCCCVPPVDHDALLRVLVNLVVVLVSVVPGPHDDHAYEDDNHEFQPPHAPRRLLNNCQRRVVRHQEYEYADELEALVDDDLCLLLPLVSLCVVVVSLVRVLVSCCVRPNPRAYAHPEYAHHPPLHHPLALQFLSRVVSVVSCVQVCLVVRHQYYQYPDCEDDGSNHQAYPVRWGFPVVVVVVVCVQWADNAWDDDDDPDDCPSQKDKTKHATHCVRVVAHQQKMKMKIGHSDQFKDWAADDPPLQQFKKWKFKKFADDDVGRSHRWIDTVRHIFGAPDPVGGDDRGTDIDHGNGTHIHGHGIMIMMMGHPNNHVVRD/DPDDDDDDDDPDDPDDADPQNPAEEDELCCVVPPCSVVVVPDPVVVVVVVVSPPHDYHYYDPCVVVDDDDVVDD